Protein AF-A0A7X9P8E5-F1 (afdb_monomer)

Mean predicted aligned error: 21.76 Å

Nearest PDB structures (foldseek):
  2dju-assembly1_A  TM=5.588E-01  e=2.225E+00  Homo sapiens
  7ceg-assembly1_A  TM=4.680E-01  e=2.962E+00  Mus musculus
  6pv9-assembly1_A  TM=5.521E-01  e=7.826E+00  Homo sapiens

Foldseek 3Di:
DDDDDDDDDDDDDDDDDDDDDDDPDDDPDPPDPPPPPDPQAFDDDLCPPDQLQLVLLLLLLQCQQFVCVVCVPQPQCLQSVLFDRDHGAFEDVLQQQLFQLQQQLCPVAVPDDDQFRLAAFDLCSLVCGGVHPDRNQLLHGHDVSDSYYVVHTGGNQNSSVSSVAGFPDKDKDFDDPHSVVVSCCLLNQGDPDNDDDDDPRNRSNCQSRHQFHHWHWHHDDGMIMITTHNDHDDAAWRGWHWPDQADFWIKTKTWHAHPFAFPFKFKQKLQDTDGWAFPGHDRRTTMTIDIGGHDHLDKIWIKIWTQHPVRDIDIVSNAWTAIGSDHGTDRFHRFHHPDDFCLVVAAWDGRVRRGINYDADPQWDQDPSRYTAHHFCLVPAAWDGRVRRHINYDADPQFDADPRHYTDGDPPDPPPPDDDDDDDDDDDDDDDDDDDDDDDDDDDDDDDDDDDDDDDDDDDDDDDDDDDDDLAADQVVLQVVLVVVPANGWDADPVSDIGGDDPPDDDDDDDDDDDDDDDDDDDDDDDDDDDDDDDDDDDDDDDDDDDDDDDDDDDDDDDDDDDDDDDDDDDDDDDDDDDDDDDDDDDDDDDDDDDDDDDDDDDDDDDDDDDDDDDDDDDDDDDDDDDDDDDDDDDDDDDDDDDD

Solvent-accessible surface area (backbone atoms only — not comparable to full-atom values): 41568 Å² total; per-residue (Å²): 131,88,81,88,81,90,87,82,89,88,86,91,79,91,80,90,75,88,85,81,92,74,83,88,73,89,72,85,76,75,89,73,71,90,74,70,80,73,73,83,43,75,54,60,54,92,73,40,59,45,70,57,36,32,43,40,51,30,51,42,31,48,28,16,21,20,30,56,76,63,42,70,82,44,90,41,40,50,30,49,89,64,51,64,65,41,76,47,48,24,79,33,70,48,36,16,49,39,14,23,40,49,20,20,37,27,58,74,57,72,61,58,96,69,74,46,47,75,14,19,58,35,92,56,44,61,60,36,29,71,90,30,92,34,75,26,37,35,67,65,36,14,53,87,39,33,79,40,49,78,93,50,46,33,44,44,61,55,49,37,37,58,39,75,47,62,66,67,47,75,40,77,52,66,84,51,75,51,38,71,60,53,49,47,53,38,61,52,34,64,26,89,58,56,64,77,74,85,44,95,44,37,46,44,29,45,52,62,64,37,87,48,14,18,34,10,43,14,62,30,86,37,26,37,23,38,28,28,19,66,60,60,80,65,56,46,61,52,43,52,41,67,42,62,74,59,73,31,78,33,36,40,40,37,32,41,30,44,99,49,45,60,68,40,46,30,37,34,46,70,32,45,66,44,69,41,44,80,77,36,55,47,63,37,36,18,22,30,31,41,76,46,80,53,60,80,82,49,69,45,38,30,34,36,42,32,28,32,76,83,73,49,73,34,49,39,28,52,58,30,18,37,37,29,59,51,67,63,62,46,81,57,42,51,47,35,60,96,47,78,68,65,34,88,87,36,47,9,45,73,12,88,23,73,34,59,42,43,72,46,59,92,66,34,42,65,45,98,80,13,39,64,40,70,53,68,65,38,89,89,34,52,12,44,72,14,86,63,86,56,59,48,38,76,47,58,94,68,33,36,60,47,96,85,11,45,68,39,62,59,88,73,74,94,81,77,89,75,87,85,87,89,87,86,86,86,86,85,90,86,85,84,87,88,88,84,88,84,88,83,84,90,87,86,88,83,89,82,93,80,88,84,93,78,81,91,81,83,86,83,89,76,85,88,85,81,84,92,88,79,64,74,49,50,52,67,60,32,27,47,53,23,40,76,77,70,28,92,28,30,44,56,45,98,81,26,49,70,46,60,50,73,94,79,88,85,81,85,86,79,88,85,92,82,90,83,85,88,85,90,80,89,82,87,80,85,89,87,87,87,80,88,86,90,90,87,83,89,82,93,80,86,80,85,88,85,86,88,87,83,88,82,86,87,89,86,87,92,82,88,84,87,89,84,87,86,88,88,86,81,88,89,86,83,89,82,78,87,83,92,88,86,90,79,87,86,83,90,84,92,81,89,88,86,83,93,81,89,88,91,88,86,84,91,86,84,94,84,89,83,91,86,89,88,84,86,88,81,89,82,84,90,83,84,85,90,87,87,88,81,92,87,86,87,86,87,85,83,84,84,89,80,78,136

Sequence (644 aa):
MRGIRKPGRAGRVAWLVLAAEVLAAGCEEPEMEVGRARLALGEPQDGFPDWQERVIFEWTNRARCDPAAALAGCTVCAEAACYSPVPPLVWNHNLARSARFHSANLVLNSAGLRHDSPCTLVPTIATDYVPGPCSGLASCACVGGTLACSPTCTTWDARVRMFGTSPSGENIAYGSTNPDSIFTLWLWEPDSNPACGWRTTNGHRANILGGSRAIGVGRQANYFTQDFAGTGTPSGVVSGVHYPQTGTSIQFWANWYSTAAPASAVVNIDGTCTPLARARGSDTNGAWTATVTLAAGACHRYYFRFTSASGIDYDYPTTGSFGINCADWEATRPATCGCTPACAGRECGPDGCGGSCGSCPAGSTCNASGLCVCTPSCAGRECGPDGCGGSCGSCPAGFECNAVGDCVPAGADADADADLDVLTDTGADADAGGDADLDGATDAAADADAGGDADLDGATDIAADSVPGETTCDPSACNAHCRDIGAPGGVCRSDGECDCIDDGDVAGEGSGDAAGDGGAGDDSGSGCSCAVPPDARGGSWVLLGAAAALLFRRRRGGKRIPAGDRRRRGTPARTRSRPPARLARERVARRRAPRPSRCAGGPGGTQRPRLGSRRIPADVRPGGPPPGERIRRLSPGRRCPSAP

Radius of gyration: 44.07 Å; Cα contacts (8 Å, |Δi|>4): 960; chains: 1; bounding box: 108×145×127 Å

Structure (mmCIF, N/CA/C/O backbone):
data_AF-A0A7X9P8E5-F1
#
_entry.id   AF-A0A7X9P8E5-F1
#
loop_
_atom_site.group_PDB
_atom_site.id
_atom_site.type_symbol
_atom_site.label_atom_id
_atom_site.label_alt_id
_atom_site.label_comp_id
_atom_site.label_asym_id
_atom_site.label_entity_id
_atom_site.label_seq_id
_atom_site.pdbx_PDB_ins_code
_atom_site.Cartn_x
_atom_site.Cartn_y
_atom_site.Cartn_z
_atom_site.occupancy
_atom_site.B_iso_or_equiv
_atom_site.auth_seq_id
_atom_site.auth_comp_id
_atom_site.auth_asym_id
_atom_site.auth_atom_id
_atom_site.pdbx_PDB_model_num
ATOM 1 N N . MET A 1 1 ? -42.644 77.912 -1.715 1.00 35.81 1 MET A N 1
ATOM 2 C CA . MET A 1 1 ? -43.346 78.240 -2.985 1.00 35.81 1 MET A CA 1
ATOM 3 C C . MET A 1 1 ? -43.659 76.900 -3.663 1.00 35.81 1 MET A C 1
ATOM 5 O O . MET A 1 1 ? -42.857 75.996 -3.501 1.00 35.81 1 MET A O 1
ATOM 9 N N . ARG A 1 2 ? -44.884 76.593 -4.127 1.00 33.22 2 ARG A N 1
ATOM 10 C CA . ARG A 1 2 ? -45.507 77.009 -5.414 1.00 33.22 2 ARG A CA 1
ATOM 11 C C . ARG A 1 2 ? -44.538 76.811 -6.602 1.00 33.22 2 ARG A C 1
ATOM 13 O O . ARG A 1 2 ? -43.505 77.460 -6.585 1.00 33.22 2 ARG A O 1
ATOM 20 N N . GLY A 1 3 ? -44.808 75.975 -7.617 1.00 32.47 3 GLY A N 1
ATOM 21 C CA . GLY A 1 3 ? -45.985 75.122 -7.904 1.00 32.47 3 GLY A CA 1
ATOM 22 C C . GLY A 1 3 ? -45.666 73.960 -8.887 1.00 32.47 3 GLY A C 1
ATOM 23 O O . GLY A 1 3 ? -44.529 73.850 -9.315 1.00 32.47 3 GLY A O 1
ATOM 24 N N . ILE A 1 4 ? -46.551 72.964 -9.097 1.00 38.56 4 ILE A N 1
ATOM 25 C CA . ILE A 1 4 ? -47.695 72.936 -10.064 1.00 38.56 4 ILE A CA 1
ATOM 26 C C . ILE A 1 4 ? -47.238 72.531 -11.489 1.00 38.56 4 ILE A C 1
ATOM 28 O O . ILE A 1 4 ? -46.357 73.195 -12.008 1.00 38.56 4 ILE A O 1
ATOM 32 N N . ARG A 1 5 ? -47.788 71.531 -12.218 1.00 34.81 5 ARG A N 1
ATOM 33 C CA . ARG A 1 5 ? -48.799 70.439 -12.017 1.00 34.81 5 ARG A CA 1
ATOM 34 C C . ARG A 1 5 ? -48.504 69.324 -13.076 1.00 34.81 5 ARG A C 1
ATOM 36 O O . ARG A 1 5 ? -48.002 69.664 -14.135 1.00 34.81 5 ARG A O 1
ATOM 43 N N . LYS A 1 6 ? -48.584 68.009 -12.775 1.00 35.16 6 LYS A N 1
ATOM 44 C CA . LYS A 1 6 ? -49.703 67.033 -13.021 1.00 35.16 6 LYS A CA 1
ATOM 45 C C . LYS A 1 6 ? -50.259 66.953 -14.472 1.00 35.16 6 LYS A C 1
ATOM 47 O O . LYS A 1 6 ? -50.403 68.017 -15.060 1.00 35.16 6 LYS A O 1
ATOM 52 N N . PRO A 1 7 ? -50.833 65.805 -14.938 1.00 51.88 7 PRO A N 1
ATOM 53 C CA . PRO A 1 7 ? -50.686 64.384 -14.519 1.00 51.88 7 PRO A CA 1
ATOM 54 C C . PRO A 1 7 ? -50.623 63.354 -15.701 1.00 51.88 7 PRO A C 1
ATOM 56 O O . PRO A 1 7 ? -50.798 63.725 -16.855 1.00 51.88 7 PRO A O 1
ATOM 59 N N . GLY A 1 8 ? -50.487 62.042 -15.429 1.00 30.70 8 GLY A N 1
ATOM 60 C CA . GLY A 1 8 ? -50.645 60.972 -16.443 1.00 30.70 8 GLY A CA 1
ATOM 61 C C . GLY A 1 8 ? -50.856 59.568 -15.840 1.00 30.70 8 GLY A C 1
ATOM 62 O O . GLY A 1 8 ? -50.109 59.170 -14.956 1.00 30.70 8 GLY A O 1
ATOM 63 N N . ARG A 1 9 ? -51.909 58.853 -16.267 1.00 34.50 9 ARG A N 1
ATOM 64 C CA . ARG A 1 9 ? -52.418 57.575 -15.704 1.00 34.50 9 ARG A CA 1
ATOM 65 C C . ARG A 1 9 ? -51.395 56.425 -15.633 1.00 34.50 9 ARG A C 1
ATOM 67 O O . ARG A 1 9 ? -50.604 56.243 -16.549 1.00 34.50 9 ARG A O 1
ATOM 74 N N . ALA A 1 10 ? -51.547 55.565 -14.621 1.00 39.94 10 ALA A N 1
ATOM 75 C CA . ALA A 1 10 ? -50.984 54.211 -14.604 1.00 39.94 10 ALA A CA 1
ATOM 76 C C . ALA A 1 10 ? -51.937 53.191 -15.264 1.00 39.94 10 ALA A C 1
ATOM 78 O O . ALA A 1 10 ? -53.156 53.367 -15.226 1.00 39.94 10 ALA A O 1
ATOM 79 N N . GLY A 1 11 ? -51.383 52.102 -15.802 1.00 32.00 11 GLY A N 1
ATOM 80 C CA . GLY A 1 11 ? -52.110 50.932 -16.305 1.00 32.00 11 GLY A CA 1
ATOM 81 C C . GLY A 1 11 ? -51.198 49.700 -16.302 1.00 32.00 11 GLY A C 1
ATOM 82 O O . GLY A 1 11 ? -49.998 49.836 -16.529 1.00 32.00 11 GLY A O 1
ATOM 83 N N . ARG A 1 12 ? -51.740 48.514 -15.995 1.00 40.38 12 ARG A N 1
ATOM 84 C CA . ARG A 1 12 ? -50.993 47.243 -15.949 1.00 40.38 12 ARG A CA 1
ATOM 85 C C . ARG A 1 12 ? -51.329 46.381 -17.169 1.00 40.38 12 ARG A C 1
ATOM 87 O O . ARG A 1 12 ? -52.496 46.070 -17.372 1.00 40.38 12 ARG A O 1
ATOM 94 N N . VAL A 1 13 ? -50.303 45.956 -17.905 1.00 34.75 13 VAL A N 1
ATOM 95 C CA . VAL A 1 13 ? -50.318 44.891 -18.928 1.00 34.75 13 VAL A CA 1
ATOM 96 C C . VAL A 1 13 ? -48.956 44.196 -18.766 1.00 34.75 13 VAL A C 1
ATOM 98 O O . VAL A 1 13 ? -47.929 44.846 -18.916 1.00 34.75 13 VAL A O 1
ATOM 101 N N . ALA A 1 14 ? -48.876 43.052 -18.086 1.00 32.25 14 ALA A N 1
ATOM 102 C CA . ALA A 1 14 ? -49.177 41.703 -18.579 1.00 32.25 14 ALA A CA 1
ATOM 103 C C . ALA A 1 14 ? -48.154 41.209 -19.622 1.00 32.25 14 ALA A C 1
ATOM 105 O O . ALA A 1 14 ? -48.143 41.661 -20.761 1.00 32.25 14 ALA A O 1
ATOM 106 N N . TRP A 1 15 ? -47.338 40.240 -19.205 1.00 32.75 15 TRP A N 1
ATOM 107 C CA . TRP A 1 15 ? -46.566 39.338 -20.059 1.00 32.75 15 TRP A CA 1
ATOM 108 C C . TRP A 1 15 ? -46.831 37.916 -19.572 1.00 32.75 15 TRP A C 1
ATOM 110 O O . TRP A 1 15 ? -46.862 37.682 -18.364 1.00 32.75 15 TRP A O 1
ATOM 120 N N . LEU A 1 16 ? -47.078 36.991 -20.500 1.00 32.47 16 LEU A N 1
ATOM 121 C CA . LEU A 1 16 ? -47.362 35.599 -20.166 1.00 32.47 16 LEU A CA 1
ATOM 122 C C . LEU A 1 16 ? -46.061 34.858 -19.843 1.00 32.47 16 LEU A C 1
ATOM 124 O O . LEU A 1 16 ? -45.073 34.983 -20.563 1.00 32.47 16 LEU A O 1
ATOM 128 N N . VAL A 1 17 ? -46.123 34.004 -18.827 1.00 38.78 17 VAL A N 1
ATOM 129 C CA . VAL A 1 17 ? -45.287 32.807 -18.702 1.00 38.78 17 VAL A CA 1
ATOM 130 C C . VAL A 1 17 ? -46.269 31.652 -18.527 1.00 38.78 17 VAL A C 1
ATOM 132 O O . VAL A 1 17 ? -47.223 31.785 -17.760 1.00 38.78 17 VAL A O 1
ATOM 135 N N . LEU A 1 18 ? -46.102 30.567 -19.286 1.00 33.81 18 LEU A N 1
ATOM 136 C CA . LEU A 1 18 ? -46.995 29.411 -19.186 1.00 33.81 18 LEU A CA 1
ATOM 137 C C . LEU A 1 18 ? -46.835 28.740 -17.819 1.00 33.81 18 LEU A C 1
ATOM 139 O O . LEU A 1 18 ? -45.715 28.493 -17.374 1.00 33.81 18 LEU A O 1
ATOM 143 N N . ALA A 1 19 ? -47.961 28.393 -17.201 1.00 33.38 19 ALA A N 1
ATOM 144 C CA . ALA A 1 19 ? -47.988 27.381 -16.159 1.00 33.38 19 ALA A CA 1
ATOM 145 C C . ALA A 1 19 ? -48.045 25.992 -16.812 1.00 33.38 19 ALA A C 1
ATOM 147 O O . ALA A 1 19 ? -48.783 25.785 -17.776 1.00 33.38 19 ALA A O 1
ATOM 148 N N . ALA A 1 20 ? -47.294 25.050 -16.252 1.00 31.30 20 ALA A N 1
ATOM 149 C CA . ALA A 1 20 ? -47.561 23.626 -16.369 1.00 31.30 20 ALA A CA 1
ATOM 150 C C . ALA A 1 20 ? -47.732 23.118 -14.935 1.00 31.30 20 ALA A C 1
ATOM 152 O O . ALA A 1 20 ? -46.791 23.167 -14.144 1.00 31.30 20 ALA A O 1
ATOM 153 N N . GLU A 1 21 ? -48.952 22.735 -14.577 1.00 36.62 21 GLU A N 1
ATOM 154 C CA . GLU A 1 21 ? -49.267 22.237 -13.241 1.00 36.62 21 GLU A CA 1
ATOM 155 C C . GLU A 1 21 ? -48.864 20.763 -13.140 1.00 36.62 21 GLU A C 1
ATOM 157 O O . GLU A 1 21 ? -49.249 19.947 -13.976 1.00 36.62 21 GLU A O 1
ATOM 162 N N . VAL A 1 22 ? -48.116 20.416 -12.095 1.00 32.78 22 VAL A N 1
ATOM 163 C CA . VAL A 1 22 ? -47.941 19.032 -11.642 1.00 32.78 22 VAL A CA 1
ATOM 164 C C . VAL A 1 22 ? -48.435 18.989 -10.205 1.00 32.78 22 VAL A C 1
ATOM 166 O O . VAL A 1 22 ? -48.011 19.795 -9.376 1.00 32.78 22 VAL A O 1
ATOM 169 N N . LEU A 1 23 ? -49.380 18.092 -9.921 1.00 34.00 23 LEU A N 1
ATOM 170 C CA . LEU A 1 23 ? -49.984 17.987 -8.599 1.00 34.00 23 LEU A CA 1
ATOM 171 C C . LEU A 1 23 ? -48.956 17.446 -7.604 1.00 34.00 23 LEU A C 1
ATOM 173 O O . LEU A 1 23 ? -48.432 16.349 -7.785 1.00 34.00 23 LEU A O 1
ATOM 177 N N . ALA A 1 24 ? -48.750 18.172 -6.507 1.00 37.75 24 ALA A N 1
ATOM 178 C CA . ALA A 1 24 ? -48.099 17.641 -5.318 1.00 37.75 24 ALA A CA 1
ATOM 179 C C . ALA A 1 24 ? -49.074 16.711 -4.568 1.00 37.75 24 ALA A C 1
ATOM 181 O O . ALA A 1 24 ? -49.644 17.078 -3.541 1.00 37.75 24 ALA A O 1
ATOM 182 N N . ALA A 1 25 ? -49.301 15.516 -5.118 1.00 35.00 25 ALA A N 1
ATOM 183 C CA . ALA A 1 25 ? -49.840 14.400 -4.352 1.00 35.00 25 ALA A CA 1
ATOM 184 C C . ALA A 1 25 ? -48.732 13.881 -3.424 1.00 35.00 25 ALA A C 1
ATOM 186 O O . ALA A 1 25 ? -47.600 13.683 -3.863 1.00 35.00 25 ALA A O 1
ATOM 187 N N . GLY A 1 26 ? -49.039 13.716 -2.138 1.00 44.38 26 GLY A N 1
ATOM 188 C CA . GLY A 1 26 ? -48.049 13.286 -1.157 1.00 44.38 26 GLY A CA 1
ATOM 189 C C . GLY A 1 26 ? -47.714 11.804 -1.296 1.00 44.38 26 GLY A C 1
ATOM 190 O O . GLY A 1 26 ? -48.593 10.963 -1.126 1.00 44.38 26 GLY A O 1
ATOM 191 N N . CYS A 1 27 ? -46.436 11.509 -1.510 1.00 28.92 27 CYS A N 1
ATOM 192 C CA . CYS A 1 27 ? -45.810 10.305 -0.979 1.00 28.92 27 CYS A CA 1
ATOM 193 C C . CYS A 1 27 ? -44.882 10.758 0.150 1.00 28.92 27 CYS A C 1
ATOM 195 O O . CYS A 1 27 ? -44.092 11.684 -0.038 1.00 28.92 27 CYS A O 1
ATOM 197 N N . GLU A 1 28 ? -44.987 10.135 1.319 1.00 36.88 28 GLU A N 1
ATOM 198 C CA . GLU A 1 28 ? -43.962 10.258 2.353 1.00 36.88 28 GLU A CA 1
ATOM 199 C C . GLU A 1 28 ? -42.738 9.488 1.845 1.00 36.88 28 GLU A C 1
ATOM 201 O O . GLU A 1 28 ? -42.810 8.273 1.653 1.00 36.88 28 GLU A O 1
ATOM 206 N N . GLU A 1 29 ? -41.644 10.187 1.527 1.00 33.19 29 GLU A N 1
ATOM 207 C CA . GLU A 1 29 ? -40.428 9.499 1.088 1.00 33.19 29 GLU A CA 1
ATOM 208 C C . GLU A 1 29 ? -39.857 8.691 2.264 1.00 33.19 29 GLU A C 1
ATOM 210 O O . GLU A 1 29 ? -39.730 9.236 3.365 1.00 33.19 29 GLU A O 1
ATOM 215 N N . PRO A 1 30 ? -39.523 7.401 2.068 1.00 35.91 30 PRO A N 1
ATOM 216 C CA . PRO A 1 30 ? -38.907 6.608 3.120 1.00 35.91 30 PRO A CA 1
ATOM 217 C C . PRO A 1 30 ? -37.555 7.219 3.495 1.00 35.91 30 PRO A C 1
ATOM 219 O O . PRO A 1 30 ? -36.833 7.718 2.629 1.00 35.91 30 PRO A O 1
ATOM 222 N N . GLU A 1 31 ? -37.195 7.151 4.778 1.00 40.53 31 GLU A N 1
ATOM 223 C CA . GLU A 1 31 ? -35.912 7.644 5.284 1.00 40.53 31 GLU A CA 1
ATOM 224 C C . GLU A 1 31 ? -34.753 6.815 4.708 1.00 40.53 31 GLU A C 1
ATOM 226 O O . GLU A 1 31 ? -34.278 5.850 5.304 1.00 40.53 31 GLU A O 1
ATOM 231 N N . MET A 1 32 ? -34.297 7.186 3.511 1.00 38.06 32 MET A N 1
ATOM 232 C CA . MET A 1 32 ? -33.123 6.599 2.884 1.00 38.06 32 MET A CA 1
ATOM 233 C C . MET A 1 32 ? -31.897 6.991 3.711 1.00 38.06 32 MET A C 1
ATOM 235 O O . MET A 1 32 ? -31.439 8.137 3.649 1.00 38.06 32 MET A O 1
ATOM 239 N N . GLU A 1 33 ? -31.373 6.038 4.490 1.00 42.44 33 GLU A N 1
ATOM 240 C CA . GLU A 1 33 ? -30.134 6.223 5.246 1.00 42.44 33 GLU A CA 1
ATOM 241 C C . GLU A 1 33 ? -29.044 6.822 4.352 1.00 42.44 33 GLU A C 1
ATOM 243 O O . GLU A 1 33 ? -28.917 6.482 3.172 1.00 42.44 33 GLU A O 1
ATOM 248 N N . VAL A 1 34 ? -28.220 7.712 4.917 1.00 36.00 34 VAL A N 1
ATOM 249 C CA . VAL A 1 34 ? -27.205 8.472 4.166 1.00 36.00 34 VAL A CA 1
ATOM 250 C C . VAL A 1 34 ? -25.959 7.612 3.899 1.00 36.00 34 VAL A C 1
ATOM 252 O O . VAL A 1 34 ? -24.819 7.973 4.204 1.00 36.00 34 VAL A O 1
ATOM 255 N N . GLY A 1 35 ? -26.190 6.454 3.283 1.00 34.59 35 GLY A N 1
ATOM 256 C CA . GLY A 1 35 ? -25.209 5.528 2.749 1.00 34.59 35 GLY A CA 1
ATOM 257 C C . GLY A 1 35 ? -24.491 6.119 1.543 1.00 34.59 35 GLY A C 1
ATOM 258 O O . GLY A 1 35 ? -24.668 5.681 0.409 1.00 34.59 35 GLY A O 1
ATOM 259 N N . ARG A 1 36 ? -23.600 7.089 1.783 1.00 34.91 36 ARG A N 1
ATOM 260 C CA . ARG A 1 36 ? -22.478 7.298 0.865 1.00 34.91 36 ARG A CA 1
ATOM 261 C C . ARG A 1 36 ? -21.676 6.004 0.843 1.00 34.91 36 ARG A C 1
ATOM 263 O O . ARG A 1 36 ? -20.946 5.737 1.798 1.00 34.91 36 ARG A O 1
ATOM 270 N N . ALA A 1 37 ? -21.807 5.240 -0.241 1.00 38.34 37 ALA A N 1
ATOM 271 C CA . ALA A 1 37 ? -20.961 4.088 -0.512 1.00 38.34 37 ALA A CA 1
ATOM 272 C C . ALA A 1 37 ? -19.497 4.500 -0.304 1.00 38.34 37 ALA A C 1
ATOM 274 O O . ALA A 1 37 ? -18.976 5.387 -0.990 1.00 38.34 37 ALA A O 1
ATOM 275 N N . ARG A 1 38 ? -18.867 3.922 0.720 1.00 56.06 38 ARG A N 1
ATOM 276 C CA . ARG A 1 38 ? -17.459 4.170 1.015 1.00 56.06 38 ARG A CA 1
ATOM 277 C C . ARG A 1 38 ? -16.656 3.532 -0.111 1.00 56.06 38 ARG A C 1
ATOM 279 O O . ARG A 1 38 ? -16.941 2.404 -0.500 1.00 56.06 38 ARG A O 1
ATOM 286 N N . LEU A 1 39 ? -15.684 4.263 -0.651 1.00 66.00 39 LEU A N 1
ATOM 287 C CA . LEU A 1 39 ? -14.731 3.671 -1.586 1.00 66.00 39 LEU A CA 1
ATOM 288 C C . LEU A 1 39 ? -14.007 2.532 -0.864 1.00 66.00 39 LEU A C 1
ATOM 290 O O . LEU A 1 39 ? -13.581 2.732 0.272 1.00 66.00 39 LEU A O 1
ATOM 294 N N . ALA A 1 40 ? -13.856 1.382 -1.521 1.00 78.81 40 ALA A N 1
ATOM 295 C CA . ALA A 1 40 ? -12.964 0.333 -1.043 1.00 78.81 40 ALA A CA 1
ATOM 296 C C . ALA A 1 40 ? -11.547 0.918 -0.900 1.00 78.81 40 ALA A C 1
ATOM 298 O O . ALA A 1 40 ? -11.029 1.562 -1.819 1.00 78.81 40 ALA A O 1
ATOM 299 N N . LEU A 1 41 ? -10.947 0.744 0.274 1.00 88.94 41 LEU A N 1
ATOM 300 C CA . LEU A 1 41 ? -9.643 1.280 0.653 1.00 88.94 41 LEU A CA 1
ATOM 301 C C . LEU A 1 41 ? -8.946 0.238 1.525 1.00 88.94 41 LEU A C 1
ATOM 303 O O . LEU A 1 41 ? -9.253 0.110 2.709 1.00 88.94 41 LEU A O 1
ATOM 307 N N . GLY A 1 42 ? -7.987 -0.471 0.930 1.00 89.94 42 GLY A N 1
ATOM 308 C CA . GLY A 1 42 ? -7.168 -1.491 1.587 1.00 89.94 42 GLY A CA 1
ATOM 309 C C . GLY A 1 42 ? -7.525 -2.929 1.210 1.00 89.94 42 GLY A C 1
ATOM 310 O O . GLY A 1 42 ? -6.653 -3.793 1.296 1.00 89.94 42 GLY A O 1
ATOM 311 N N . GLU A 1 43 ? -8.750 -3.181 0.753 1.00 94.12 43 GLU A N 1
ATOM 312 C CA . GLU A 1 43 ? -9.164 -4.449 0.149 1.00 94.12 43 GLU A CA 1
ATOM 313 C C . GLU A 1 43 ? -8.245 -4.837 -1.027 1.00 94.12 43 GLU A C 1
ATOM 315 O O . GLU A 1 43 ? -7.936 -3.978 -1.862 1.00 94.12 43 GLU A O 1
ATOM 320 N N . PRO A 1 44 ? -7.814 -6.108 -1.141 1.00 93.62 44 PRO A N 1
ATOM 321 C CA . PRO A 1 44 ? -7.166 -6.598 -2.349 1.00 93.62 44 PRO A CA 1
ATOM 322 C C . PRO A 1 44 ? -8.157 -6.660 -3.517 1.00 93.62 44 PRO A C 1
ATOM 324 O O . PRO A 1 44 ? -9.191 -7.316 -3.429 1.00 93.62 44 PRO A O 1
ATOM 327 N N . GLN A 1 45 ? -7.807 -6.038 -4.639 1.00 93.31 45 GLN A N 1
ATOM 328 C CA . GLN A 1 45 ? -8.474 -6.225 -5.929 1.00 93.31 45 GLN A CA 1
ATOM 329 C C . GLN A 1 45 ? -7.543 -7.034 -6.838 1.00 93.31 45 GLN A C 1
ATOM 331 O O . GLN A 1 45 ? -6.375 -6.673 -6.963 1.00 93.31 45 GLN A O 1
ATOM 336 N N . ASP A 1 46 ? -8.027 -8.106 -7.470 1.00 92.44 46 ASP A N 1
ATOM 337 C CA . ASP A 1 46 ? -7.264 -8.948 -8.416 1.00 92.44 46 ASP A CA 1
ATOM 338 C C . ASP A 1 46 ? -5.904 -9.438 -7.855 1.00 92.44 46 ASP A C 1
ATOM 340 O O . ASP A 1 46 ? -4.927 -9.632 -8.578 1.00 92.44 46 ASP A O 1
ATOM 344 N N . GLY A 1 47 ? -5.826 -9.594 -6.526 1.00 92.38 47 GLY A N 1
ATOM 345 C CA . GLY A 1 47 ? -4.604 -9.929 -5.789 1.00 92.38 47 GLY A CA 1
ATOM 346 C C . GLY A 1 47 ? -3.665 -8.751 -5.481 1.00 92.38 47 GLY A C 1
ATOM 347 O O . GLY A 1 47 ? -2.489 -8.998 -5.221 1.00 92.38 47 GLY A O 1
ATOM 348 N N . PHE A 1 48 ? -4.127 -7.494 -5.529 1.00 95.50 48 PHE A N 1
ATOM 349 C CA . PHE A 1 48 ? -3.344 -6.267 -5.284 1.00 95.50 48 PHE A CA 1
ATOM 350 C C . PHE A 1 48 ? -3.993 -5.338 -4.234 1.00 95.50 48 PHE A C 1
ATOM 352 O O . PHE A 1 48 ? -5.144 -4.942 -4.429 1.00 95.50 48 PHE A O 1
ATOM 359 N N . PRO A 1 49 ? -3.261 -4.844 -3.217 1.00 96.56 49 PRO A N 1
ATOM 360 C CA . PRO A 1 49 ? -1.907 -5.244 -2.838 1.00 96.56 49 PRO A CA 1
ATOM 361 C C . PRO A 1 49 ? -1.899 -6.611 -2.151 1.00 96.56 49 PRO A C 1
ATOM 363 O O . PRO A 1 49 ? -2.884 -6.986 -1.509 1.00 96.56 49 PRO A O 1
ATOM 366 N N . ASP A 1 50 ? -0.765 -7.304 -2.229 1.00 95.69 50 ASP A N 1
ATOM 367 C CA . ASP A 1 50 ? -0.426 -8.372 -1.281 1.00 95.69 50 ASP A CA 1
ATOM 368 C C . ASP A 1 50 ? 0.206 -7.807 0.006 1.00 95.69 50 ASP A C 1
ATOM 370 O O . ASP A 1 50 ? 0.400 -6.595 0.137 1.00 95.69 50 ASP A O 1
ATOM 374 N N . TRP A 1 51 ? 0.550 -8.672 0.966 1.00 97.75 51 TRP A N 1
ATOM 375 C CA . TRP A 1 51 ? 1.192 -8.254 2.216 1.00 97.75 51 TRP A CA 1
ATOM 376 C C . TRP A 1 51 ? 2.479 -7.438 1.991 1.00 97.75 51 TRP A C 1
ATOM 378 O O . TRP A 1 51 ? 2.635 -6.363 2.576 1.00 97.75 51 TRP A O 1
ATOM 388 N N . GLN A 1 52 ? 3.396 -7.905 1.135 1.00 97.88 52 GLN A N 1
ATOM 389 C CA . GLN A 1 52 ? 4.672 -7.226 0.890 1.00 97.88 52 GLN A CA 1
ATOM 390 C C . GLN A 1 52 ? 4.459 -5.814 0.321 1.00 97.88 52 GLN A C 1
ATOM 392 O O . GLN A 1 52 ? 5.076 -4.851 0.782 1.00 97.88 52 GLN A O 1
ATOM 397 N N . GLU A 1 53 ? 3.562 -5.669 -0.653 1.00 98.38 53 GLU A N 1
ATOM 398 C CA . GLU A 1 53 ? 3.197 -4.390 -1.268 1.00 98.38 53 GLU A CA 1
ATOM 399 C C . GLU A 1 53 ? 2.488 -3.461 -0.268 1.00 98.38 53 GLU A C 1
ATOM 401 O O . GLU A 1 53 ? 2.786 -2.262 -0.222 1.00 98.38 53 GLU A O 1
ATOM 406 N N . ARG A 1 54 ? 1.624 -4.018 0.595 1.00 98.12 54 ARG A N 1
ATOM 407 C CA . ARG A 1 54 ? 0.945 -3.318 1.701 1.00 98.12 54 ARG A CA 1
ATOM 408 C C . ARG A 1 54 ? 1.958 -2.742 2.701 1.00 98.12 54 ARG A C 1
ATOM 410 O O . ARG A 1 54 ? 1.788 -1.601 3.136 1.00 98.12 54 ARG A O 1
ATOM 417 N N . VAL A 1 55 ? 3.047 -3.464 3.004 1.00 98.62 55 VAL A N 1
ATOM 418 C CA . VAL A 1 55 ? 4.142 -2.967 3.866 1.00 98.62 55 VAL A CA 1
ATOM 419 C C . VAL A 1 55 ? 4.905 -1.820 3.210 1.00 98.62 55 VAL A C 1
ATOM 421 O O . VAL A 1 55 ? 5.095 -0.786 3.848 1.00 98.62 55 VAL A O 1
ATOM 424 N N . ILE A 1 56 ? 5.310 -1.947 1.941 1.00 98.69 56 ILE A N 1
ATOM 425 C CA . ILE A 1 56 ? 5.989 -0.857 1.214 1.00 98.69 56 ILE A CA 1
ATOM 426 C C . ILE A 1 56 ? 5.107 0.403 1.163 1.00 98.69 56 ILE A C 1
ATOM 428 O O . ILE A 1 56 ? 5.612 1.522 1.312 1.00 98.69 56 ILE A O 1
ATOM 432 N N . PHE A 1 57 ? 3.797 0.237 0.960 1.00 98.75 57 PHE A N 1
ATOM 433 C CA . PHE A 1 57 ? 2.834 1.334 0.901 1.00 98.75 57 PHE A CA 1
ATOM 434 C C . PHE A 1 57 ? 2.700 2.066 2.249 1.00 98.75 57 PHE A C 1
ATOM 436 O O . PHE A 1 57 ? 2.907 3.283 2.298 1.00 98.75 57 PHE A O 1
ATOM 443 N N . GLU A 1 58 ? 2.461 1.344 3.351 1.00 98.69 58 GLU A N 1
ATOM 444 C CA . GLU A 1 58 ? 2.419 1.948 4.693 1.00 98.69 58 GLU A CA 1
ATOM 445 C C . GLU A 1 58 ? 3.779 2.547 5.079 1.00 98.69 58 GLU A C 1
ATOM 447 O O . GLU A 1 58 ? 3.829 3.656 5.598 1.00 98.69 58 GLU A O 1
ATOM 452 N N . TRP A 1 59 ? 4.912 1.903 4.774 1.00 98.69 59 TRP A N 1
ATOM 453 C CA . TRP A 1 59 ? 6.236 2.468 5.078 1.00 98.69 59 TRP A CA 1
ATOM 454 C C . TRP A 1 59 ? 6.501 3.775 4.324 1.00 98.69 59 TRP A C 1
ATOM 456 O O . TRP A 1 59 ? 7.062 4.713 4.899 1.00 98.69 59 TRP A O 1
ATOM 466 N N . THR A 1 60 ? 6.038 3.869 3.075 1.00 98.75 60 THR A N 1
ATOM 467 C CA . THR A 1 60 ? 6.093 5.093 2.267 1.00 98.75 60 THR A CA 1
ATOM 468 C C . THR A 1 60 ? 5.286 6.215 2.924 1.00 98.75 60 THR A C 1
ATOM 470 O O . THR A 1 60 ? 5.813 7.312 3.122 1.00 98.75 60 THR A O 1
ATOM 473 N N . ASN A 1 61 ? 4.049 5.954 3.349 1.00 98.69 61 ASN A N 1
ATOM 474 C CA . ASN A 1 61 ? 3.217 6.953 4.026 1.00 98.69 61 ASN A CA 1
ATOM 475 C C . ASN A 1 61 ? 3.750 7.321 5.430 1.00 98.69 61 ASN A C 1
ATOM 477 O O . ASN A 1 61 ? 3.811 8.506 5.779 1.00 98.69 61 ASN A O 1
ATOM 481 N N . ARG A 1 62 ? 4.272 6.342 6.176 1.00 97.81 62 ARG A N 1
ATOM 482 C CA . ARG A 1 62 ? 4.896 6.486 7.502 1.00 97.81 62 ARG A CA 1
ATOM 483 C C . ARG A 1 62 ? 6.181 7.313 7.465 1.00 97.81 62 ARG A C 1
ATOM 485 O O . ARG A 1 62 ? 6.531 7.959 8.453 1.00 97.81 62 ARG A O 1
ATOM 492 N N . ALA A 1 63 ? 6.901 7.298 6.343 1.00 98.56 63 ALA A N 1
ATOM 493 C CA . ALA A 1 63 ? 8.039 8.184 6.110 1.00 98.56 63 ALA A CA 1
ATOM 494 C C . ALA A 1 63 ? 7.610 9.580 5.637 1.00 98.56 63 ALA A C 1
ATOM 496 O O . ALA A 1 63 ? 8.235 10.568 6.007 1.00 98.56 63 ALA A O 1
ATOM 497 N N . ARG A 1 64 ? 6.521 9.688 4.870 1.00 98.56 64 ARG A N 1
ATOM 498 C CA . ARG A 1 64 ? 5.991 10.970 4.379 1.00 98.56 64 ARG A CA 1
ATOM 499 C C . ARG A 1 64 ? 5.385 11.847 5.474 1.00 98.56 64 ARG A C 1
ATOM 501 O O . ARG A 1 64 ? 5.554 13.064 5.414 1.00 98.56 64 ARG A O 1
ATOM 508 N N . CYS A 1 65 ? 4.738 11.261 6.485 1.00 98.12 65 CYS A N 1
ATOM 509 C CA . CYS A 1 65 ? 4.229 12.022 7.630 1.00 98.12 65 CYS A CA 1
ATOM 510 C C . CYS A 1 65 ? 5.341 12.521 8.574 1.00 98.12 65 CYS A C 1
ATOM 512 O O . CYS A 1 65 ? 5.130 13.485 9.306 1.00 98.12 65 CYS A O 1
ATOM 514 N N . ASP A 1 66 ? 6.520 11.885 8.565 1.00 98.44 66 ASP A N 1
ATOM 515 C CA . ASP A 1 66 ? 7.666 12.265 9.402 1.00 98.44 66 ASP A CA 1
ATOM 516 C C . ASP A 1 66 ? 9.020 11.888 8.758 1.00 98.44 66 ASP A C 1
ATOM 518 O O . ASP A 1 66 ? 9.645 10.882 9.124 1.00 98.44 66 ASP A O 1
ATOM 522 N N . PRO A 1 67 ? 9.501 12.687 7.785 1.00 98.38 67 PRO A N 1
ATOM 523 C CA . PRO A 1 67 ? 10.753 12.389 7.093 1.00 98.38 67 PRO A CA 1
ATOM 524 C C . PRO A 1 67 ? 11.973 12.473 8.011 1.00 98.38 67 PRO A C 1
ATOM 526 O O . PRO A 1 67 ? 12.941 11.741 7.820 1.00 98.38 67 PRO A O 1
ATOM 529 N N . ALA A 1 68 ? 11.914 13.330 9.036 1.00 97.50 68 ALA A N 1
ATOM 530 C CA . ALA A 1 68 ? 12.981 13.482 10.016 1.00 97.50 68 ALA A CA 1
ATOM 531 C C . ALA A 1 68 ? 13.158 12.198 10.839 1.00 97.50 68 ALA A C 1
ATOM 533 O O . ALA A 1 68 ? 14.275 11.694 10.936 1.00 97.50 68 ALA A O 1
ATOM 534 N N . ALA A 1 69 ? 12.071 11.612 11.359 1.00 97.50 69 ALA A N 1
ATOM 535 C CA . ALA A 1 69 ? 12.130 10.323 12.047 1.00 97.50 69 ALA A CA 1
ATOM 536 C C . ALA A 1 69 ? 12.523 9.165 11.109 1.00 97.50 69 ALA A C 1
ATOM 538 O O . ALA A 1 69 ? 13.209 8.236 11.531 1.00 97.50 69 ALA A O 1
ATOM 539 N N . ALA A 1 70 ? 12.117 9.210 9.836 1.00 97.69 70 ALA A N 1
ATOM 540 C CA . ALA A 1 70 ? 12.420 8.161 8.859 1.00 97.69 70 ALA A CA 1
ATOM 541 C C . ALA A 1 70 ? 13.876 8.176 8.346 1.00 97.69 70 ALA A C 1
ATOM 543 O O . ALA A 1 70 ? 14.413 7.127 7.986 1.00 97.69 70 ALA A O 1
ATOM 544 N N . LEU A 1 71 ? 14.529 9.343 8.339 1.00 97.75 71 LEU A N 1
ATOM 545 C CA . LEU A 1 71 ? 15.929 9.513 7.931 1.00 97.75 71 LEU A CA 1
ATOM 546 C C . LEU A 1 71 ? 16.909 9.620 9.114 1.00 97.75 71 LEU A C 1
ATOM 548 O O . LEU A 1 71 ? 18.114 9.636 8.886 1.00 97.75 71 LEU A O 1
ATOM 552 N N . ALA A 1 72 ? 16.436 9.638 10.367 1.00 95.62 72 ALA A N 1
ATOM 553 C CA . ALA A 1 72 ? 17.268 9.826 11.565 1.00 95.62 72 ALA A CA 1
ATOM 554 C C . ALA A 1 72 ? 18.425 8.816 11.726 1.00 95.62 72 ALA A C 1
ATOM 556 O O . ALA A 1 72 ? 19.435 9.142 12.347 1.00 95.62 72 ALA A O 1
ATOM 557 N N . GLY A 1 73 ? 18.286 7.600 11.183 1.00 93.31 73 GLY A N 1
ATOM 558 C CA . GLY A 1 73 ? 19.342 6.579 11.176 1.00 93.31 73 GLY A CA 1
ATOM 559 C C . GLY A 1 73 ? 20.288 6.634 9.968 1.00 93.31 73 GLY A C 1
ATOM 560 O O . GLY A 1 73 ? 21.319 5.964 9.975 1.00 93.31 73 GLY A O 1
ATOM 561 N N . CYS A 1 74 ? 19.972 7.423 8.937 1.00 96.50 74 CYS A N 1
ATOM 562 C CA . CYS A 1 74 ? 20.729 7.442 7.692 1.00 96.50 74 CYS A CA 1
ATOM 563 C C . CYS A 1 74 ? 21.983 8.323 7.792 1.00 96.50 74 CYS A C 1
ATOM 565 O O . CYS A 1 74 ? 21.946 9.535 7.577 1.00 96.50 74 CYS A O 1
ATOM 567 N N . THR A 1 75 ? 23.132 7.698 8.038 1.00 95.44 75 THR A N 1
ATOM 568 C CA . THR A 1 75 ? 24.445 8.370 8.060 1.00 95.44 75 THR A CA 1
ATOM 569 C C . THR A 1 75 ? 24.957 8.792 6.676 1.00 95.44 75 THR A C 1
ATOM 571 O O . THR A 1 75 ? 25.946 9.518 6.592 1.00 95.44 75 THR A O 1
ATOM 574 N N . VAL A 1 76 ? 24.288 8.361 5.601 1.00 95.88 76 VAL A N 1
ATOM 575 C CA . VAL A 1 76 ? 24.656 8.604 4.192 1.00 95.88 76 VAL A CA 1
ATOM 576 C C . VAL A 1 76 ? 23.670 9.516 3.443 1.00 95.88 76 VAL A C 1
ATOM 578 O O . VAL A 1 76 ? 23.756 9.626 2.227 1.00 95.88 76 VAL A O 1
ATOM 581 N N . CYS A 1 77 ? 22.746 10.172 4.152 1.00 96.88 77 CYS A N 1
ATOM 582 C CA . CYS A 1 77 ? 21.739 11.080 3.591 1.00 96.88 77 CYS A CA 1
ATOM 583 C C . CYS A 1 77 ? 22.084 12.540 3.938 1.00 96.88 77 CYS A C 1
ATOM 585 O O . CYS A 1 77 ? 21.491 13.123 4.850 1.00 96.88 77 CYS A O 1
ATOM 587 N N . ALA A 1 78 ? 23.082 13.136 3.275 1.00 96.38 78 ALA A N 1
ATOM 588 C CA . ALA A 1 78 ? 23.595 14.461 3.650 1.00 96.38 78 ALA A CA 1
ATOM 589 C C . ALA A 1 78 ? 22.543 15.587 3.560 1.00 96.38 78 ALA A C 1
ATOM 591 O O . ALA A 1 78 ? 22.656 16.601 4.249 1.00 96.38 78 ALA A O 1
ATOM 592 N N . GLU A 1 79 ? 21.519 15.415 2.725 1.00 96.19 79 GLU A N 1
ATOM 593 C CA . GLU A 1 79 ? 20.412 16.340 2.499 1.00 96.19 79 GLU A CA 1
ATOM 594 C C . GLU A 1 79 ? 19.149 16.008 3.310 1.00 96.19 79 GLU A C 1
ATOM 596 O O . GLU A 1 79 ? 18.128 16.662 3.120 1.00 96.19 79 GLU A O 1
ATOM 601 N N . ALA A 1 80 ? 19.180 15.039 4.235 1.00 96.44 80 ALA A N 1
ATOM 602 C CA . ALA A 1 80 ? 17.995 14.579 4.976 1.00 96.44 80 ALA A CA 1
ATOM 603 C C . ALA A 1 80 ? 17.161 15.711 5.618 1.00 96.44 80 ALA A C 1
ATOM 605 O O . ALA A 1 80 ? 15.932 15.649 5.640 1.00 96.44 80 ALA A O 1
ATOM 606 N N . ALA A 1 81 ? 17.815 16.785 6.076 1.00 96.31 81 ALA A N 1
ATOM 607 C CA . ALA A 1 81 ? 17.172 17.972 6.651 1.00 96.31 81 ALA A CA 1
ATOM 608 C C . ALA A 1 81 ? 16.343 18.816 5.652 1.00 96.31 81 ALA A C 1
ATOM 610 O O . ALA A 1 81 ? 15.664 19.757 6.061 1.00 96.31 81 ALA A O 1
ATOM 611 N N . CYS A 1 82 ? 16.395 18.509 4.354 1.00 95.75 82 CYS A N 1
ATOM 612 C CA . CYS A 1 82 ? 15.617 19.167 3.304 1.00 95.75 82 CYS A CA 1
ATOM 613 C C . CYS A 1 82 ? 14.177 18.648 3.181 1.00 95.75 82 CYS A C 1
ATOM 615 O O . CYS A 1 82 ? 13.359 19.299 2.529 1.00 95.75 82 CYS A O 1
ATOM 617 N N . TYR A 1 83 ? 13.863 17.491 3.769 1.00 97.50 83 TYR A N 1
ATOM 618 C CA . TYR A 1 83 ? 12.541 16.874 3.677 1.00 97.50 83 TYR A CA 1
ATOM 619 C C . TYR A 1 83 ? 11.664 17.258 4.871 1.00 97.50 83 TYR A C 1
ATOM 621 O O . TYR A 1 83 ? 12.053 17.119 6.029 1.00 97.50 83 TYR A O 1
ATOM 629 N N . SER A 1 84 ? 10.452 17.727 4.582 1.00 97.06 84 SER A N 1
ATOM 630 C CA . SER A 1 84 ? 9.429 18.094 5.565 1.00 97.06 84 SER A CA 1
ATOM 631 C C . SER A 1 84 ? 8.160 17.256 5.363 1.00 97.06 84 SER A C 1
ATOM 633 O O . SER A 1 84 ? 7.976 16.708 4.274 1.00 97.06 84 SER A O 1
ATOM 635 N N . PRO A 1 85 ? 7.286 17.114 6.381 1.00 98.06 85 PRO A N 1
ATOM 636 C CA . PRO A 1 85 ? 6.074 16.307 6.267 1.00 98.06 85 PRO A CA 1
ATOM 637 C C . PRO A 1 85 ? 5.208 16.679 5.059 1.00 98.06 85 PRO A C 1
ATOM 639 O O . PRO A 1 85 ? 4.785 17.826 4.903 1.00 98.06 85 PRO A O 1
ATOM 642 N N . VAL A 1 86 ? 4.911 15.683 4.227 1.00 96.75 86 VAL A N 1
ATOM 643 C CA . VAL A 1 86 ? 4.046 15.791 3.044 1.00 96.75 86 VAL A CA 1
ATOM 644 C C . VAL A 1 86 ? 2.809 14.903 3.217 1.00 96.75 86 VAL A C 1
ATOM 646 O O . VAL A 1 86 ? 2.858 13.938 3.983 1.00 96.75 86 VAL A O 1
ATOM 649 N N . PRO A 1 87 ? 1.682 15.192 2.535 1.00 97.19 87 PRO A N 1
ATOM 650 C CA . PRO A 1 87 ? 0.508 14.323 2.584 1.00 97.19 87 PRO A CA 1
ATOM 651 C C . PRO A 1 87 ? 0.852 12.891 2.138 1.00 97.19 87 PRO A C 1
ATOM 653 O O . PRO A 1 87 ? 1.677 12.733 1.224 1.00 97.19 87 PRO A O 1
ATOM 656 N N . PRO A 1 88 ? 0.231 11.855 2.725 1.00 97.88 88 PRO A N 1
ATOM 657 C CA . PRO A 1 88 ? 0.407 10.482 2.270 1.00 97.88 88 PRO A CA 1
ATOM 658 C C . PRO A 1 88 ? -0.087 10.313 0.828 1.00 97.88 88 PRO A C 1
ATOM 660 O O . PRO A 1 88 ? -0.805 11.152 0.275 1.00 97.88 88 PRO A O 1
ATOM 663 N N . LEU A 1 89 ? 0.351 9.230 0.206 1.00 98.06 89 LEU A N 1
ATOM 664 C CA . LEU A 1 89 ? -0.082 8.801 -1.114 1.00 98.06 89 LEU A CA 1
ATOM 665 C C . LEU A 1 89 ? -1.343 7.952 -0.959 1.00 98.06 89 LEU A C 1
ATOM 667 O O . LEU A 1 89 ? -1.435 7.151 -0.029 1.00 98.06 89 LEU A O 1
ATOM 671 N N . VAL A 1 90 ? -2.295 8.100 -1.878 1.00 96.50 90 VAL A N 1
ATOM 672 C CA . VAL A 1 90 ? -3.393 7.131 -2.007 1.00 96.50 90 VAL A CA 1
ATOM 673 C C . VAL A 1 90 ? -2.932 5.928 -2.829 1.00 96.50 90 VAL A C 1
ATOM 675 O O . VAL A 1 90 ? -2.116 6.076 -3.743 1.00 96.50 90 VAL A O 1
ATOM 678 N N . TRP A 1 91 ? -3.469 4.747 -2.527 1.00 96.81 91 TRP A N 1
ATOM 679 C CA . TRP A 1 91 ? -3.283 3.573 -3.375 1.00 96.81 91 TRP A CA 1
ATOM 680 C C . TRP A 1 91 ? -3.927 3.802 -4.748 1.00 96.81 91 TRP A C 1
ATOM 682 O O . TRP A 1 91 ? -5.003 4.394 -4.852 1.00 96.81 91 TRP A O 1
ATOM 692 N N . ASN A 1 92 ? -3.284 3.323 -5.809 1.00 96.50 92 ASN A N 1
ATOM 693 C CA . ASN A 1 92 ? -3.860 3.273 -7.145 1.00 96.50 92 ASN A CA 1
ATOM 694 C C . ASN A 1 92 ? -3.592 1.899 -7.762 1.00 96.50 92 ASN A C 1
ATOM 696 O O . ASN A 1 92 ? -2.456 1.553 -8.085 1.00 96.50 92 ASN A O 1
ATOM 700 N N . HIS A 1 93 ? -4.665 1.135 -7.952 1.00 95.69 93 HIS A N 1
ATOM 701 C CA . HIS A 1 93 ? -4.605 -0.232 -8.454 1.00 95.69 93 HIS A CA 1
ATOM 702 C C . HIS A 1 93 ? -3.949 -0.334 -9.848 1.00 95.69 93 HIS A C 1
ATOM 704 O O . HIS A 1 93 ? -3.140 -1.226 -10.076 1.00 95.69 93 HIS A O 1
ATOM 710 N N . ASN A 1 94 ? -4.170 0.625 -10.756 1.00 96.38 94 ASN A N 1
ATOM 711 C CA . ASN A 1 94 ? -3.531 0.606 -12.079 1.00 96.38 94 ASN A CA 1
ATOM 712 C C . ASN A 1 94 ? -2.022 0.911 -12.042 1.00 96.38 94 ASN A C 1
ATOM 714 O O . ASN A 1 94 ? -1.269 0.317 -12.815 1.00 96.38 94 ASN A O 1
ATOM 718 N N . LEU A 1 95 ? -1.557 1.774 -11.128 1.00 97.75 95 LEU A N 1
ATOM 719 C CA . LEU A 1 95 ? -0.118 1.915 -10.861 1.00 97.75 95 LEU A CA 1
ATOM 720 C C . LEU A 1 95 ? 0.460 0.601 -10.312 1.00 97.75 95 LEU A C 1
ATOM 722 O O . LEU A 1 95 ? 1.561 0.218 -10.687 1.00 97.75 95 LEU A O 1
ATOM 726 N N . ALA A 1 96 ? -0.282 -0.117 -9.461 1.00 98.12 96 ALA A N 1
ATOM 727 C CA . ALA A 1 96 ? 0.179 -1.373 -8.867 1.00 98.12 96 ALA A CA 1
ATOM 728 C C . ALA A 1 96 ? 0.271 -2.496 -9.912 1.00 98.12 96 ALA A C 1
ATOM 730 O O . ALA A 1 96 ? 1.269 -3.215 -9.959 1.00 98.12 96 ALA A O 1
ATOM 731 N N . ARG A 1 97 ? -0.711 -2.574 -10.823 1.00 98.00 97 ARG A N 1
ATOM 732 C CA . ARG A 1 97 ? -0.671 -3.446 -12.005 1.00 98.00 97 ARG A CA 1
ATOM 733 C C . ARG A 1 97 ? 0.551 -3.153 -12.877 1.00 98.00 97 ARG A C 1
ATOM 735 O O . ARG A 1 97 ? 1.289 -4.085 -13.171 1.00 98.00 97 ARG A O 1
ATOM 742 N N . SER A 1 98 ? 0.822 -1.885 -13.210 1.00 98.44 98 SER A N 1
ATOM 743 C CA . SER A 1 98 ? 2.038 -1.479 -13.946 1.00 98.44 98 SER A CA 1
ATOM 744 C C . SER A 1 98 ? 3.326 -1.890 -13.223 1.00 98.44 98 SER A C 1
ATOM 746 O O . SER A 1 98 ? 4.225 -2.466 -13.838 1.00 98.44 98 SER A O 1
ATOM 748 N N . ALA A 1 99 ? 3.400 -1.648 -11.914 1.00 98.62 99 ALA A N 1
ATOM 749 C CA . ALA A 1 99 ? 4.573 -1.934 -11.101 1.00 98.62 99 ALA A CA 1
ATOM 750 C C . ALA A 1 99 ? 4.854 -3.446 -10.988 1.00 98.62 99 ALA A C 1
ATOM 752 O O . ALA A 1 99 ? 5.996 -3.883 -11.156 1.00 98.62 99 ALA A O 1
ATOM 753 N N . ARG A 1 100 ? 3.822 -4.272 -10.750 1.00 98.56 100 ARG A N 1
ATOM 754 C CA . ARG A 1 100 ? 3.987 -5.732 -10.631 1.00 98.56 100 ARG A CA 1
ATOM 755 C C . ARG A 1 100 ? 4.224 -6.358 -11.999 1.00 98.56 100 ARG A C 1
ATOM 757 O O . ARG A 1 100 ? 5.081 -7.232 -12.105 1.00 98.56 100 ARG A O 1
ATOM 764 N N . PHE A 1 101 ? 3.556 -5.851 -13.041 1.00 98.62 101 PHE A N 1
ATOM 765 C CA . PHE A 1 101 ? 3.862 -6.192 -14.427 1.00 98.62 101 PHE A CA 1
ATOM 766 C C . PHE A 1 101 ? 5.340 -5.948 -14.722 1.00 98.62 101 PHE A C 1
ATOM 768 O O . PHE A 1 101 ? 6.000 -6.849 -15.224 1.00 98.62 101 PHE A O 1
ATOM 775 N N . HIS A 1 102 ? 5.885 -4.777 -14.375 1.00 98.69 102 HIS A N 1
ATOM 776 C CA . HIS A 1 102 ? 7.290 -4.469 -14.638 1.00 98.69 102 HIS A CA 1
ATOM 777 C C . HIS A 1 102 ? 8.236 -5.391 -13.868 1.00 98.69 102 HIS A C 1
ATOM 779 O O . HIS A 1 102 ? 9.105 -6.011 -14.477 1.00 98.69 102 HIS A O 1
ATOM 785 N N . SER A 1 103 ? 8.020 -5.581 -12.562 1.00 98.50 103 SER A N 1
ATOM 786 C CA . SER A 1 103 ? 8.799 -6.544 -11.767 1.00 98.50 103 SER A CA 1
ATOM 787 C C . SER A 1 103 ? 8.763 -7.957 -12.371 1.00 98.50 103 SER A C 1
ATOM 789 O O . SER A 1 103 ? 9.809 -8.590 -12.509 1.00 98.50 103 SER A O 1
ATOM 791 N N . ALA A 1 104 ? 7.597 -8.440 -12.811 1.00 98.19 104 ALA A N 1
ATOM 792 C CA . ALA A 1 104 ? 7.466 -9.741 -13.464 1.00 98.19 104 ALA A CA 1
ATOM 793 C C . ALA A 1 104 ? 8.125 -9.786 -14.853 1.00 98.19 104 ALA A C 1
ATOM 795 O O . ALA A 1 104 ? 8.815 -10.748 -15.182 1.00 98.19 104 ALA A O 1
ATOM 796 N N . ASN A 1 105 ? 7.987 -8.722 -15.642 1.00 98.06 105 ASN A N 1
ATOM 797 C CA . ASN A 1 105 ? 8.563 -8.584 -16.974 1.00 98.06 105 ASN A CA 1
ATOM 798 C C . ASN A 1 105 ? 10.099 -8.456 -16.943 1.00 98.06 105 ASN A C 1
ATOM 800 O O . ASN A 1 105 ? 10.751 -8.828 -17.919 1.00 98.06 105 ASN A O 1
ATOM 804 N N . LEU A 1 106 ? 10.692 -8.032 -15.820 1.00 98.00 106 LEU A N 1
ATOM 805 C CA . LEU A 1 106 ? 12.134 -8.135 -15.578 1.00 98.00 106 LEU A CA 1
ATOM 806 C C . LEU A 1 106 ? 12.565 -9.528 -15.097 1.00 98.00 106 LEU A C 1
ATOM 808 O O . LEU A 1 106 ? 13.527 -10.074 -15.640 1.00 98.00 106 LEU A O 1
ATOM 812 N N . VAL A 1 107 ? 11.868 -10.100 -14.106 1.00 97.00 107 VAL A N 1
ATOM 813 C CA . VAL A 1 107 ? 12.227 -11.385 -13.473 1.00 97.00 107 VAL A CA 1
ATOM 814 C C . VAL A 1 107 ? 12.059 -12.561 -14.427 1.00 97.00 107 VAL A C 1
ATOM 816 O O . VAL A 1 107 ? 13.026 -13.265 -14.701 1.00 97.00 107 VAL A O 1
ATOM 819 N N . LEU A 1 108 ? 10.852 -12.757 -14.966 1.00 97.06 108 LEU A N 1
ATOM 820 C CA . LEU A 1 108 ? 10.489 -13.943 -15.754 1.00 97.06 108 LEU A CA 1
ATOM 821 C C . LEU A 1 108 ? 11.234 -14.022 -17.097 1.00 97.06 108 LEU A C 1
ATOM 823 O O . LEU A 1 108 ? 11.230 -15.057 -17.752 1.00 97.06 108 LEU A O 1
ATOM 827 N N . ASN A 1 109 ? 11.876 -12.924 -17.502 1.00 96.88 109 ASN A N 1
ATOM 828 C CA . ASN A 1 109 ? 12.629 -12.802 -18.746 1.00 96.88 109 ASN A CA 1
ATOM 829 C C . ASN A 1 109 ? 14.138 -12.575 -18.518 1.00 96.88 109 ASN A C 1
ATOM 831 O O . ASN A 1 109 ? 14.850 -12.239 -19.465 1.00 96.88 109 ASN A O 1
ATOM 835 N N . SER A 1 110 ? 14.631 -12.700 -17.277 1.00 95.81 110 SER A N 1
ATOM 836 C CA . SER A 1 110 ? 16.045 -12.510 -16.900 1.00 95.81 110 SER A CA 1
ATOM 837 C C . SER A 1 110 ? 16.668 -11.186 -17.379 1.00 95.81 110 SER A C 1
ATOM 839 O O . SER A 1 110 ? 17.866 -11.101 -17.649 1.00 95.81 110 SER A O 1
ATOM 841 N N . ALA A 1 111 ? 15.867 -10.123 -17.489 1.00 94.75 111 ALA A N 1
ATOM 842 C CA . ALA A 1 111 ? 16.264 -8.891 -18.172 1.00 94.75 111 ALA A CA 1
ATOM 843 C C . ALA A 1 111 ? 17.187 -7.968 -17.350 1.00 94.75 111 ALA A C 1
ATOM 845 O O . ALA A 1 111 ? 17.727 -6.994 -17.891 1.00 94.75 111 ALA A O 1
ATOM 846 N N . GLY A 1 112 ? 17.357 -8.246 -16.054 1.00 94.50 112 GLY A N 1
ATOM 847 C CA . GLY A 1 112 ? 18.093 -7.408 -15.103 1.00 94.50 112 GLY A CA 1
ATOM 848 C C . GLY A 1 112 ? 17.387 -6.087 -14.768 1.00 94.50 112 GLY A C 1
ATOM 849 O O . GLY A 1 112 ? 16.447 -5.673 -15.445 1.00 94.50 112 GLY A O 1
ATOM 850 N N . LEU A 1 113 ? 17.847 -5.411 -13.712 1.00 95.81 113 LEU A N 1
ATOM 851 C CA . LEU A 1 113 ? 17.238 -4.172 -13.218 1.00 95.81 113 LEU A CA 1
ATOM 852 C C . LEU A 1 113 ? 17.353 -3.018 -14.237 1.00 95.81 113 LEU A C 1
ATOM 854 O O . LEU A 1 113 ? 18.456 -2.640 -14.637 1.00 95.81 113 LEU A O 1
ATOM 858 N N . ARG A 1 114 ? 16.210 -2.445 -14.636 1.00 96.38 114 ARG A N 1
ATOM 859 C CA . ARG A 1 114 ? 16.087 -1.318 -15.580 1.00 96.38 114 ARG A CA 1
ATOM 860 C C . ARG A 1 114 ? 14.722 -0.634 -15.439 1.00 96.38 114 ARG A C 1
ATOM 862 O O . ARG A 1 114 ? 13.757 -1.284 -15.052 1.00 96.38 114 ARG A O 1
ATOM 869 N N . HIS A 1 115 ? 14.644 0.652 -15.774 1.00 97.69 115 HIS A N 1
ATOM 870 C CA . HIS A 1 115 ? 13.385 1.410 -15.781 1.00 97.69 115 HIS A CA 1
ATOM 871 C C . HIS A 1 115 ? 12.513 1.041 -16.990 1.00 97.69 115 HIS A C 1
ATOM 873 O O . HIS A 1 115 ? 11.390 0.570 -16.845 1.00 97.69 115 HIS A O 1
ATOM 879 N N . ASP A 1 116 ? 13.049 1.198 -18.201 1.00 97.94 116 ASP A N 1
ATOM 880 C CA . ASP A 1 116 ? 12.329 0.874 -19.435 1.00 97.94 116 ASP A CA 1
ATOM 881 C C . ASP A 1 116 ? 12.151 -0.645 -19.595 1.00 97.94 116 ASP A C 1
ATOM 883 O O . ASP A 1 116 ? 13.051 -1.424 -19.259 1.00 97.94 116 ASP A O 1
ATOM 887 N N . SER A 1 117 ? 11.008 -1.082 -20.131 1.00 98.06 117 SER A N 1
ATOM 888 C CA . SER A 1 117 ? 10.747 -2.505 -20.380 1.00 98.06 117 SER A CA 1
ATOM 889 C C . SER A 1 117 ? 11.773 -3.086 -21.371 1.00 98.06 117 SER A C 1
ATOM 891 O O . SER A 1 117 ? 12.207 -2.387 -22.285 1.00 98.06 117 SER A O 1
ATOM 893 N N . PRO A 1 118 ? 12.161 -4.369 -21.257 1.00 97.31 118 PRO A N 1
ATOM 894 C CA . PRO A 1 118 ? 13.176 -5.007 -22.106 1.00 97.31 118 PRO A CA 1
ATOM 895 C C . PRO A 1 118 ? 12.732 -5.293 -23.554 1.00 97.31 118 PRO A C 1
ATOM 897 O O . PRO A 1 118 ? 13.439 -5.979 -24.290 1.00 97.31 118 PRO A O 1
ATOM 900 N N . CYS A 1 119 ? 11.568 -4.799 -23.970 1.00 97.88 119 CYS A N 1
ATOM 901 C CA . CYS A 1 119 ? 11.009 -4.978 -25.304 1.00 97.88 119 CYS A CA 1
ATOM 902 C C . CYS A 1 119 ? 10.046 -3.833 -25.655 1.00 97.88 119 CYS A C 1
ATOM 904 O O . CYS A 1 119 ? 9.725 -2.981 -24.819 1.00 97.88 119 CYS A O 1
ATOM 906 N N . THR A 1 120 ? 9.555 -3.810 -26.893 1.00 98.06 120 THR A N 1
ATOM 907 C CA . THR A 1 120 ? 8.340 -3.060 -27.238 1.00 98.06 120 THR A CA 1
ATOM 908 C C . THR A 1 120 ? 7.127 -3.857 -26.759 1.00 98.06 120 THR A C 1
ATOM 910 O O . THR A 1 120 ? 6.908 -4.977 -27.217 1.00 98.06 120 THR A O 1
ATOM 913 N N . LEU A 1 121 ? 6.352 -3.295 -25.831 1.00 98.19 121 LEU A N 1
ATOM 914 C CA . LEU A 1 121 ? 5.165 -3.949 -25.267 1.00 98.19 121 LEU A CA 1
ATOM 915 C C . LEU A 1 121 ? 4.006 -4.020 -26.266 1.00 98.19 121 LEU A C 1
ATOM 917 O O . LEU A 1 121 ? 3.843 -3.126 -27.102 1.00 98.19 121 LEU A O 1
ATOM 921 N N . VAL A 1 122 ? 3.166 -5.051 -26.142 1.00 97.00 122 VAL A N 1
ATOM 922 C CA . VAL A 1 122 ? 1.896 -5.124 -26.878 1.00 97.00 122 VAL A CA 1
ATOM 923 C C . VAL A 1 122 ? 0.956 -3.981 -26.444 1.00 97.00 122 VAL A C 1
ATOM 925 O O . VAL A 1 122 ? 0.876 -3.685 -25.250 1.00 97.00 122 VAL A O 1
ATOM 928 N N . PRO A 1 123 ? 0.217 -3.320 -27.362 1.00 95.50 123 PRO A N 1
ATOM 929 C CA . PRO A 1 123 ? -0.665 -2.199 -27.002 1.00 95.50 123 PRO A CA 1
ATOM 930 C C . PRO A 1 123 ? -1.777 -2.559 -26.005 1.00 95.50 123 PRO A C 1
ATOM 932 O O . PRO A 1 123 ? -2.301 -1.684 -25.321 1.00 95.50 123 PRO A O 1
ATOM 935 N N . THR A 1 124 ? -2.126 -3.841 -25.931 1.00 96.62 124 THR A N 1
ATOM 936 C CA . THR A 1 124 ? -3.157 -4.432 -25.074 1.00 96.62 124 THR A CA 1
ATOM 937 C C . THR A 1 124 ? -2.644 -4.850 -23.691 1.00 96.62 124 THR A C 1
ATOM 939 O O . THR A 1 124 ? -3.419 -5.330 -22.877 1.00 96.62 124 THR A O 1
ATOM 942 N N . ILE A 1 125 ? -1.373 -4.612 -23.336 1.00 97.75 125 ILE A N 1
ATOM 943 C CA . ILE A 1 125 ? -0.786 -5.131 -22.081 1.00 97.75 125 ILE A CA 1
ATOM 944 C C . ILE A 1 125 ? -1.546 -4.722 -20.800 1.00 97.75 125 ILE A C 1
ATOM 946 O O . ILE A 1 125 ? -1.530 -5.441 -19.805 1.00 97.75 125 ILE A O 1
ATOM 950 N N . ALA A 1 126 ? -2.269 -3.599 -20.835 1.00 95.94 126 ALA A N 1
ATOM 951 C CA . ALA A 1 126 ? -3.108 -3.126 -19.734 1.00 95.94 126 ALA A CA 1
ATOM 952 C C . ALA A 1 126 ? -4.468 -3.841 -19.585 1.00 95.94 126 ALA A C 1
ATOM 954 O O . ALA A 1 126 ? -5.117 -3.678 -18.548 1.00 95.94 126 ALA A O 1
ATOM 955 N N . THR A 1 127 ? -4.898 -4.630 -20.572 1.00 95.56 127 THR A N 1
ATOM 956 C CA . THR A 1 127 ? -5.978 -5.629 -20.449 1.00 95.56 127 THR A CA 1
ATOM 957 C C . THR A 1 127 ? -5.419 -7.032 -20.259 1.00 95.56 127 THR A C 1
ATOM 959 O O . THR A 1 127 ? -5.995 -7.818 -19.515 1.00 95.56 127 THR A O 1
ATOM 962 N N . ASP A 1 128 ? -4.287 -7.329 -20.898 1.00 96.62 128 ASP A N 1
ATOM 963 C CA . ASP A 1 128 ? -3.768 -8.692 -21.002 1.00 96.62 128 ASP A CA 1
ATOM 964 C C . ASP A 1 128 ? -3.027 -9.134 -19.739 1.00 96.62 128 ASP A C 1
ATOM 966 O O . ASP A 1 128 ? -3.019 -10.320 -19.434 1.00 96.62 128 ASP A O 1
ATOM 970 N N . TYR A 1 129 ? -2.415 -8.210 -18.991 1.00 96.94 129 TYR A N 1
ATOM 971 C CA . TYR A 1 129 ? -1.889 -8.482 -17.651 1.00 96.94 129 TYR A CA 1
ATOM 972 C C . TYR A 1 129 ? -3.023 -8.538 -16.612 1.00 96.94 129 TYR A C 1
ATOM 974 O O . TYR A 1 129 ? -4.025 -7.836 -16.765 1.00 96.94 129 TYR A O 1
ATOM 982 N N . VAL A 1 130 ? -2.840 -9.330 -15.546 1.00 92.38 130 VAL A N 1
ATOM 983 C CA . VAL A 1 130 ? -3.775 -9.602 -14.423 1.00 92.38 130 VAL A CA 1
ATOM 984 C C . VAL A 1 130 ? -4.851 -8.513 -14.227 1.00 92.38 130 VAL A C 1
ATOM 986 O O . VAL A 1 130 ? -4.476 -7.354 -14.020 1.00 92.38 130 VAL A O 1
ATOM 989 N N . PRO A 1 131 ? -6.164 -8.824 -14.291 1.00 90.62 131 PRO A N 1
ATOM 990 C CA . PRO A 1 131 ? -6.770 -10.164 -14.339 1.00 90.62 131 PRO A CA 1
ATOM 991 C C . PRO A 1 131 ? -6.687 -10.890 -15.698 1.00 90.62 131 PRO A C 1
ATOM 993 O O . PRO A 1 131 ? -7.169 -12.013 -15.807 1.00 90.62 131 PRO A O 1
ATOM 996 N N . GLY A 1 132 ? -6.071 -10.295 -16.727 1.00 93.88 132 GLY A N 1
ATOM 997 C CA . GLY A 1 132 ? -5.782 -11.000 -17.979 1.00 93.88 132 GLY A CA 1
ATOM 998 C C . GLY A 1 132 ? -4.721 -12.115 -17.839 1.00 93.88 132 GLY A C 1
ATOM 999 O O . GLY A 1 132 ? -4.006 -12.173 -16.834 1.00 93.88 132 GLY A O 1
ATOM 1000 N N . PRO A 1 133 ? -4.584 -12.996 -18.851 1.00 95.38 133 PRO A N 1
ATOM 1001 C CA . PRO A 1 133 ? -3.776 -14.221 -18.781 1.00 95.38 133 PRO A CA 1
ATOM 1002 C C . PRO A 1 133 ? -2.253 -14.013 -18.888 1.00 95.38 133 PRO A C 1
ATOM 1004 O O . PRO A 1 133 ? -1.491 -14.970 -18.762 1.00 95.38 133 PRO A O 1
ATOM 1007 N N . CYS A 1 134 ? -1.769 -12.799 -19.160 1.00 97.44 134 CYS A N 1
ATOM 1008 C CA . CYS A 1 134 ? -0.343 -12.539 -19.314 1.00 97.44 134 CYS A CA 1
ATOM 1009 C C . CYS A 1 134 ? 0.355 -12.413 -17.955 1.00 97.44 134 CYS A C 1
ATOM 1011 O O . CYS A 1 134 ? 0.100 -11.486 -17.189 1.00 97.44 134 CYS A O 1
ATOM 1013 N N . SER A 1 135 ? 1.322 -13.294 -17.694 1.00 95.75 135 SER A N 1
ATOM 1014 C CA . SER A 1 135 ? 2.164 -13.274 -16.487 1.00 95.75 135 SER A CA 1
ATOM 1015 C C . SER A 1 135 ? 3.241 -12.179 -16.482 1.00 95.75 135 SER A C 1
ATOM 1017 O O . SER A 1 135 ? 3.840 -11.906 -15.445 1.00 95.75 135 SER A O 1
ATOM 1019 N N . GLY A 1 136 ? 3.513 -11.559 -17.636 1.00 96.81 136 GLY A N 1
ATOM 1020 C CA . GLY A 1 136 ? 4.661 -10.671 -17.861 1.00 96.81 136 GLY A CA 1
ATOM 1021 C C . GLY A 1 136 ? 5.806 -11.311 -18.660 1.00 96.81 136 GLY A C 1
ATOM 1022 O O . GLY A 1 136 ? 6.759 -10.616 -19.022 1.00 96.81 136 GLY A O 1
ATOM 1023 N N . LEU A 1 137 ? 5.717 -12.604 -18.994 1.00 97.75 137 LEU A N 1
ATOM 1024 C CA . LEU A 1 137 ? 6.617 -13.262 -19.952 1.00 97.75 137 LEU A CA 1
ATOM 1025 C C . LEU A 1 137 ? 6.594 -12.575 -21.327 1.00 97.75 137 LEU A C 1
ATOM 1027 O O . LEU A 1 137 ? 5.554 -12.106 -21.787 1.00 97.75 137 LEU A O 1
ATOM 1031 N N . ALA A 1 138 ? 7.737 -12.558 -22.015 1.00 97.50 138 ALA A N 1
ATOM 1032 C CA . ALA A 1 138 ? 7.888 -11.914 -23.320 1.00 97.50 138 ALA A CA 1
ATOM 1033 C C . ALA A 1 138 ? 6.927 -12.464 -24.386 1.00 97.50 138 ALA A C 1
ATOM 1035 O O . ALA A 1 138 ? 6.484 -11.707 -25.248 1.00 97.50 138 ALA A O 1
ATOM 1036 N N . SER A 1 139 ? 6.558 -13.745 -24.282 1.00 97.31 139 SER A N 1
ATOM 1037 C CA . SER A 1 139 ? 5.604 -14.437 -25.158 1.00 97.31 139 SER A CA 1
ATOM 1038 C C . SER A 1 139 ? 4.223 -13.776 -25.222 1.00 97.31 139 SER A C 1
ATOM 1040 O O . SER A 1 139 ? 3.588 -13.832 -26.271 1.00 97.31 139 SER A O 1
ATOM 1042 N N . CYS A 1 140 ? 3.778 -13.126 -24.139 1.00 97.81 140 CYS A N 1
ATOM 1043 C CA . CYS A 1 140 ? 2.519 -12.375 -24.086 1.00 97.81 140 CYS A CA 1
ATOM 1044 C C . CYS A 1 140 ? 2.728 -10.856 -23.975 1.00 97.81 140 CYS A C 1
ATOM 1046 O O . CYS A 1 140 ? 1.939 -10.084 -24.511 1.00 97.81 140 CYS A O 1
ATOM 1048 N N . ALA A 1 141 ? 3.795 -10.409 -23.307 1.00 97.88 141 ALA A N 1
ATOM 1049 C CA . ALA A 1 141 ? 4.016 -8.996 -23.018 1.00 97.88 141 ALA A CA 1
ATOM 1050 C C . ALA A 1 141 ? 4.615 -8.202 -24.189 1.00 97.88 141 ALA A C 1
ATOM 1052 O O . ALA A 1 141 ? 4.398 -6.992 -24.279 1.00 97.88 141 ALA A O 1
ATOM 1053 N N . CYS A 1 142 ? 5.386 -8.851 -25.066 1.00 97.94 142 CYS A N 1
ATOM 1054 C CA . CYS A 1 142 ? 6.199 -8.186 -26.081 1.00 97.94 142 CYS A CA 1
ATOM 1055 C C . CYS A 1 142 ? 5.650 -8.381 -27.500 1.00 97.94 142 CYS A C 1
ATOM 1057 O O . CYS A 1 142 ? 5.178 -9.457 -27.871 1.00 97.94 142 CYS A O 1
ATOM 1059 N N . VAL A 1 143 ? 5.779 -7.351 -28.341 1.00 96.31 143 VAL A N 1
ATOM 1060 C CA . VAL A 1 143 ? 5.444 -7.426 -29.770 1.00 96.31 143 VAL A CA 1
ATOM 1061 C C . VAL A 1 143 ? 6.298 -8.504 -30.440 1.00 96.31 143 VAL A C 1
ATOM 1063 O O . VAL A 1 143 ? 7.523 -8.417 -30.459 1.00 96.31 143 VAL A O 1
ATOM 1066 N N . GLY A 1 144 ? 5.646 -9.525 -31.002 1.00 94.38 144 GLY A N 1
ATOM 1067 C CA . GLY A 1 144 ? 6.333 -10.672 -31.602 1.00 94.38 144 GLY A CA 1
ATOM 1068 C C . GLY A 1 144 ? 6.898 -11.673 -30.587 1.00 94.38 144 GLY A C 1
ATOM 1069 O O . GLY A 1 144 ? 7.823 -12.407 -30.928 1.00 94.38 144 GLY A O 1
ATOM 1070 N N . GLY A 1 145 ? 6.390 -11.692 -29.348 1.00 95.56 145 GLY A N 1
ATOM 1071 C CA . GLY A 1 145 ? 6.656 -12.741 -28.354 1.00 95.56 145 GLY A CA 1
ATOM 1072 C C . GLY A 1 145 ? 8.096 -12.814 -27.828 1.00 95.56 145 GLY A C 1
ATOM 1073 O O . GLY A 1 145 ? 8.477 -13.810 -27.217 1.00 95.56 145 GLY A O 1
ATOM 1074 N N . THR A 1 146 ? 8.924 -11.803 -28.101 1.00 94.31 146 THR A N 1
ATOM 1075 C CA . THR A 1 146 ? 10.383 -11.841 -27.908 1.00 94.31 146 THR A CA 1
ATOM 1076 C C . THR A 1 146 ? 10.907 -10.563 -27.257 1.00 94.31 146 THR A C 1
ATOM 1078 O O . THR A 1 146 ? 10.276 -9.509 -27.322 1.00 94.31 146 THR A O 1
ATOM 1081 N N . LEU A 1 147 ? 12.094 -10.635 -26.642 1.00 94.94 147 LEU A N 1
ATOM 1082 C CA . LEU A 1 147 ? 12.790 -9.485 -26.044 1.00 94.94 147 LEU A CA 1
ATOM 1083 C C . LEU A 1 147 ? 13.423 -8.581 -27.117 1.00 94.94 147 LEU A C 1
ATOM 1085 O O . LEU A 1 147 ? 14.640 -8.428 -27.205 1.00 94.94 147 LEU A O 1
ATOM 1089 N N . ALA A 1 148 ? 12.571 -8.025 -27.975 1.00 93.88 148 ALA A N 1
ATOM 1090 C CA . ALA A 1 148 ? 12.935 -7.191 -29.106 1.00 93.88 148 ALA A CA 1
ATOM 1091 C C . ALA A 1 148 ? 12.369 -5.774 -28.949 1.00 93.88 148 ALA A C 1
ATOM 1093 O O . ALA A 1 148 ? 11.242 -5.569 -28.494 1.00 93.88 148 ALA A O 1
ATOM 1094 N N . CYS A 1 149 ? 13.155 -4.784 -29.369 1.00 92.69 149 CYS A N 1
ATOM 1095 C CA . CYS A 1 149 ? 12.788 -3.373 -29.342 1.00 92.69 149 CYS A CA 1
ATOM 1096 C C . CYS A 1 149 ? 12.679 -2.853 -30.781 1.00 92.69 149 CYS A C 1
ATOM 1098 O O . CYS A 1 149 ? 13.672 -2.809 -31.503 1.00 92.69 149 CYS A O 1
ATOM 1100 N N . SER A 1 150 ? 11.469 -2.486 -31.206 1.00 81.38 150 SER A N 1
ATOM 1101 C CA . SER A 1 150 ? 11.125 -2.201 -32.602 1.00 81.38 150 SER A CA 1
ATOM 1102 C C . SER A 1 150 ? 10.307 -0.904 -32.730 1.00 81.38 150 SER A C 1
ATOM 1104 O O . SER A 1 150 ? 9.098 -0.918 -32.502 1.00 81.38 150 SER A O 1
ATOM 1106 N N . PRO A 1 151 ? 10.929 0.244 -33.077 1.00 83.12 151 PRO A N 1
ATOM 1107 C CA . PRO A 1 151 ? 12.374 0.497 -33.167 1.00 83.12 151 PRO A CA 1
ATOM 1108 C C . PRO A 1 151 ? 13.033 0.765 -31.800 1.00 83.12 151 PRO A C 1
ATOM 1110 O O . PRO A 1 151 ? 14.254 0.857 -31.710 1.00 83.12 151 PRO A O 1
ATOM 1113 N N . THR A 1 152 ? 12.233 0.942 -30.747 1.00 92.00 152 THR A N 1
ATOM 1114 C CA . THR A 1 152 ? 12.666 1.281 -29.385 1.00 92.00 152 THR A CA 1
ATOM 1115 C C . THR A 1 152 ? 11.844 0.501 -28.369 1.00 92.00 152 THR A C 1
ATOM 1117 O O . THR A 1 152 ? 10.686 0.165 -28.622 1.00 92.00 152 THR A O 1
ATOM 1120 N N . CYS A 1 153 ? 12.434 0.225 -27.210 1.00 95.94 153 CYS A N 1
ATOM 1121 C CA . CYS A 1 153 ? 11.738 -0.430 -26.111 1.00 95.94 153 CYS A CA 1
ATOM 1122 C C . CYS A 1 153 ? 10.666 0.508 -25.525 1.00 95.94 153 CYS A C 1
ATOM 1124 O O . CYS A 1 153 ? 10.758 1.728 -25.697 1.00 95.94 153 CYS A O 1
ATOM 1126 N N . THR A 1 154 ? 9.651 -0.027 -24.845 1.00 98.19 154 THR A N 1
ATOM 1127 C CA . THR A 1 154 ? 8.657 0.823 -24.170 1.00 98.19 154 THR A CA 1
ATOM 1128 C C . THR A 1 154 ? 9.299 1.499 -22.960 1.00 98.19 154 THR A C 1
ATOM 1130 O O . THR A 1 154 ? 9.774 0.814 -22.053 1.00 98.19 154 THR A O 1
ATOM 1133 N N . THR A 1 155 ? 9.305 2.837 -22.929 1.00 98.31 155 THR A N 1
ATOM 1134 C CA . THR A 1 155 ? 9.818 3.584 -21.771 1.00 98.31 155 THR A CA 1
ATOM 1135 C C . THR A 1 155 ? 8.969 3.326 -20.533 1.00 98.31 155 THR A C 1
ATOM 1137 O O . THR A 1 155 ? 7.769 3.061 -20.648 1.00 98.31 155 THR A O 1
ATOM 1140 N N . TRP A 1 156 ? 9.562 3.441 -19.343 1.00 97.62 156 TRP A N 1
ATOM 1141 C CA . TRP A 1 156 ? 8.837 3.255 -18.078 1.00 97.62 156 TRP A CA 1
ATOM 1142 C C . TRP A 1 156 ? 7.571 4.127 -18.016 1.00 97.62 156 TRP A C 1
ATOM 1144 O O . TRP A 1 156 ? 6.490 3.656 -17.672 1.00 97.62 156 TRP A O 1
ATOM 1154 N N . ASP A 1 157 ? 7.658 5.385 -18.461 1.00 97.81 157 ASP A N 1
ATOM 1155 C CA . ASP A 1 157 ? 6.527 6.307 -18.438 1.00 97.81 157 ASP A CA 1
ATOM 1156 C C . ASP A 1 157 ? 5.453 5.938 -19.479 1.00 97.81 157 ASP A C 1
ATOM 1158 O O . ASP A 1 157 ? 4.263 6.109 -19.220 1.00 97.81 157 ASP A O 1
ATOM 1162 N N . ALA A 1 158 ? 5.842 5.383 -20.631 1.00 97.94 158 ALA A N 1
ATOM 1163 C CA . ALA A 1 158 ? 4.909 4.871 -21.630 1.00 97.94 158 ALA A CA 1
ATOM 1164 C C . ALA A 1 158 ? 4.190 3.605 -21.137 1.00 97.94 158 ALA A C 1
ATOM 1166 O O . ALA A 1 158 ? 2.979 3.496 -21.323 1.00 97.94 158 ALA A O 1
ATOM 1167 N N . ARG A 1 159 ? 4.893 2.702 -20.438 1.00 98.31 159 ARG A N 1
ATOM 1168 C CA . ARG A 1 159 ? 4.307 1.534 -19.756 1.00 98.31 159 ARG A CA 1
ATOM 1169 C C . ARG A 1 159 ? 3.258 1.979 -18.733 1.00 98.31 159 ARG A C 1
ATOM 1171 O O . ARG A 1 159 ? 2.106 1.568 -18.826 1.00 98.31 159 ARG A O 1
ATOM 1178 N N . VAL A 1 160 ? 3.604 2.894 -17.825 1.00 98.19 160 VAL A N 1
ATOM 1179 C CA . VAL A 1 160 ? 2.678 3.418 -16.798 1.00 98.19 160 VAL A CA 1
ATOM 1180 C C . VAL A 1 160 ? 1.446 4.106 -17.418 1.00 98.19 160 VAL A C 1
ATOM 1182 O O . VAL A 1 160 ? 0.331 4.001 -16.894 1.00 98.19 160 VAL A O 1
ATOM 1185 N N . ARG A 1 161 ? 1.610 4.761 -18.578 1.00 97.56 161 ARG A N 1
ATOM 1186 C CA . ARG A 1 161 ? 0.499 5.333 -19.364 1.00 97.56 161 ARG A CA 1
ATOM 1187 C C . ARG A 1 161 ? -0.393 4.283 -20.026 1.00 97.56 161 ARG A C 1
ATOM 1189 O O . ARG A 1 161 ? -1.591 4.534 -20.121 1.00 97.56 161 ARG A O 1
ATOM 1196 N N . MET A 1 162 ? 0.139 3.135 -20.459 1.00 97.50 162 MET A N 1
ATOM 1197 C CA . MET A 1 162 ? -0.676 2.040 -21.015 1.00 97.50 162 MET A CA 1
ATOM 1198 C C . MET A 1 162 ? -1.696 1.546 -19.983 1.00 97.50 162 MET A C 1
ATOM 1200 O O . MET A 1 162 ? -2.865 1.393 -20.317 1.00 97.50 162 MET A O 1
ATOM 1204 N N . PHE A 1 163 ? -1.303 1.436 -18.708 1.00 96.81 163 PHE A N 1
ATOM 1205 C CA . PHE A 1 163 ? -2.212 1.140 -17.588 1.00 96.81 163 PHE A CA 1
ATOM 1206 C C . PHE A 1 163 ? -3.173 2.301 -17.224 1.00 96.81 163 PHE A C 1
ATOM 1208 O O . PHE A 1 163 ? -3.846 2.264 -16.197 1.00 96.81 163 PHE A O 1
ATOM 1215 N N . GLY A 1 164 ? -3.290 3.341 -18.057 1.00 93.25 164 GLY A N 1
ATOM 1216 C CA . GLY A 1 164 ? -4.305 4.390 -17.917 1.00 93.25 164 GLY A CA 1
ATOM 1217 C C . GLY A 1 164 ? -4.012 5.427 -16.831 1.00 93.25 164 GLY A C 1
ATOM 1218 O O . GLY A 1 164 ? -4.938 6.037 -16.299 1.00 93.25 164 GLY A O 1
ATOM 1219 N N . THR A 1 165 ? -2.740 5.638 -16.477 1.00 92.06 165 THR A N 1
ATOM 1220 C CA . THR A 1 165 ? -2.339 6.583 -15.420 1.00 92.06 165 THR A CA 1
ATOM 1221 C C . THR A 1 165 ? -1.360 7.652 -15.924 1.00 92.06 165 THR A C 1
ATOM 1223 O O . THR A 1 165 ? -0.885 7.613 -17.059 1.00 92.06 165 THR A O 1
ATOM 1226 N N . SER A 1 166 ? -1.088 8.671 -15.101 1.00 93.12 166 SER A N 1
ATOM 1227 C CA . SER A 1 166 ? -0.143 9.750 -15.423 1.00 93.12 166 SER A CA 1
ATOM 1228 C C . SER A 1 166 ? 1.067 9.705 -14.481 1.00 93.12 166 SER A C 1
ATOM 1230 O O . SER A 1 166 ? 0.951 10.190 -13.350 1.00 93.12 166 SER A O 1
ATOM 1232 N N . PRO A 1 167 ? 2.208 9.138 -14.922 1.00 96.12 167 PRO A N 1
ATOM 1233 C CA . PRO A 1 167 ? 3.386 8.948 -14.080 1.00 96.12 167 PRO A CA 1
ATOM 1234 C C . PRO A 1 167 ? 3.988 10.268 -13.588 1.00 96.12 167 PRO A C 1
ATOM 1236 O O . PRO A 1 167 ? 4.037 11.259 -14.321 1.00 96.12 167 PRO A O 1
ATOM 1239 N N . SER A 1 168 ? 4.511 10.252 -12.361 1.00 96.69 168 SER A N 1
ATOM 1240 C CA . SER A 1 168 ? 5.351 11.310 -11.781 1.00 96.69 168 SER A CA 1
ATOM 1241 C C . SER A 1 168 ? 6.710 10.817 -11.265 1.00 96.69 168 SER A C 1
ATOM 1243 O O . SER A 1 168 ? 7.524 11.643 -10.861 1.00 96.69 168 SER A O 1
ATOM 1245 N N . GLY A 1 169 ? 6.967 9.506 -11.293 1.00 97.19 169 GLY A N 1
ATOM 1246 C CA . GLY A 1 169 ? 8.244 8.878 -10.944 1.00 97.19 169 GLY A CA 1
ATOM 1247 C C . GLY A 1 169 ? 8.114 7.355 -10.851 1.00 97.19 169 GLY A C 1
ATOM 1248 O O . GLY A 1 169 ? 6.998 6.843 -10.763 1.00 97.19 169 GLY A O 1
ATOM 1249 N N . GLU A 1 170 ? 9.247 6.658 -10.837 1.00 98.44 170 GLU A N 1
ATOM 1250 C CA . GLU A 1 170 ? 9.360 5.212 -10.614 1.00 98.44 170 GLU A CA 1
ATOM 1251 C C . GLU A 1 170 ? 10.538 4.939 -9.665 1.00 98.44 170 GLU A C 1
ATOM 1253 O O . GLU A 1 170 ? 11.598 5.555 -9.799 1.00 98.44 170 GLU A O 1
ATOM 1258 N N . ASN A 1 171 ? 10.364 3.993 -8.741 1.00 98.69 171 ASN A N 1
ATOM 1259 C CA . ASN A 1 171 ? 11.445 3.367 -7.977 1.00 98.69 171 ASN A CA 1
ATOM 1260 C C . ASN A 1 171 ? 11.515 1.877 -8.324 1.00 98.69 171 ASN A C 1
ATOM 1262 O O . ASN A 1 171 ? 10.477 1.221 -8.357 1.00 98.69 171 ASN A O 1
ATOM 1266 N N . ILE A 1 172 ? 12.716 1.322 -8.505 1.00 98.19 172 ILE A N 1
ATOM 1267 C CA . ILE A 1 172 ? 12.928 -0.120 -8.721 1.00 98.19 172 ILE A CA 1
ATOM 1268 C C . ILE A 1 172 ? 14.048 -0.645 -7.823 1.00 98.19 172 ILE A C 1
ATOM 1270 O O . ILE A 1 172 ? 15.011 0.065 -7.542 1.00 98.19 172 ILE A O 1
ATOM 1274 N N . ALA A 1 173 ? 13.922 -1.877 -7.339 1.00 97.44 173 ALA A N 1
ATOM 1275 C CA . ALA A 1 173 ? 14.949 -2.555 -6.551 1.00 97.44 173 ALA A CA 1
ATOM 1276 C C . ALA A 1 173 ? 14.846 -4.071 -6.717 1.00 97.44 173 ALA A C 1
ATOM 1278 O O . ALA A 1 173 ? 13.808 -4.599 -7.116 1.00 97.44 173 ALA A O 1
ATOM 1279 N N . TYR A 1 174 ? 15.925 -4.765 -6.364 1.00 95.19 174 TYR A N 1
ATOM 1280 C CA . TYR A 1 174 ? 15.933 -6.213 -6.213 1.00 95.19 174 TYR A CA 1
ATOM 1281 C C . TYR A 1 174 ? 16.887 -6.646 -5.092 1.00 95.19 174 TYR A C 1
ATOM 1283 O O . TYR A 1 174 ? 17.662 -5.834 -4.583 1.00 95.19 174 TYR A O 1
ATOM 1291 N N . GLY A 1 175 ? 16.855 -7.932 -4.738 1.00 92.19 175 GLY A N 1
ATOM 1292 C CA . GLY A 1 175 ? 17.865 -8.569 -3.881 1.00 92.19 175 GLY A CA 1
ATOM 1293 C C . GLY A 1 175 ? 17.407 -8.907 -2.460 1.00 92.19 175 GLY A C 1
ATOM 1294 O O . GLY A 1 175 ? 18.190 -9.455 -1.691 1.00 92.19 175 GLY A O 1
ATOM 1295 N N . SER A 1 176 ? 16.148 -8.639 -2.111 1.00 94.75 176 SER A N 1
ATOM 1296 C CA . SER A 1 176 ? 15.516 -9.128 -0.880 1.00 94.75 176 SER A CA 1
ATOM 1297 C C . SER A 1 176 ? 14.026 -9.360 -1.112 1.00 94.75 176 SER A C 1
ATOM 1299 O O . SER A 1 176 ? 13.392 -8.613 -1.851 1.00 94.75 176 SER A O 1
ATOM 1301 N N . THR A 1 177 ? 13.464 -10.383 -0.473 1.00 94.81 177 THR A N 1
ATOM 1302 C CA . THR A 1 177 ? 12.011 -10.608 -0.387 1.00 94.81 177 THR A CA 1
ATOM 1303 C C . THR A 1 177 ? 11.376 -9.862 0.792 1.00 94.81 177 THR A C 1
ATOM 1305 O O . THR A 1 177 ? 10.154 -9.742 0.852 1.00 94.81 177 THR A O 1
ATOM 1308 N N . ASN A 1 178 ? 12.182 -9.329 1.723 1.00 96.38 178 ASN A N 1
ATOM 1309 C CA . ASN A 1 178 ? 11.685 -8.550 2.854 1.00 96.38 178 ASN A CA 1
ATOM 1310 C C . ASN A 1 178 ? 11.408 -7.088 2.430 1.00 96.38 178 ASN A C 1
ATOM 1312 O O . ASN A 1 178 ? 12.358 -6.363 2.100 1.00 96.38 178 ASN A O 1
ATOM 1316 N N . PRO A 1 179 ? 10.146 -6.615 2.496 1.00 97.31 179 PRO A N 1
ATOM 1317 C CA . PRO A 1 179 ? 9.784 -5.255 2.103 1.00 97.31 179 PRO A CA 1
ATOM 1318 C C . PRO A 1 179 ? 10.446 -4.166 2.965 1.00 97.31 179 PRO A C 1
ATOM 1320 O O . PRO A 1 179 ? 10.757 -3.097 2.446 1.00 97.31 179 PRO A O 1
ATOM 1323 N N . ASP A 1 180 ? 10.735 -4.409 4.248 1.00 97.25 180 ASP A N 1
ATOM 1324 C CA . ASP A 1 180 ? 11.407 -3.423 5.113 1.00 97.25 180 ASP A CA 1
ATOM 1325 C C . ASP A 1 180 ? 12.839 -3.125 4.631 1.00 97.25 180 ASP A C 1
ATOM 1327 O O . ASP A 1 180 ? 13.268 -1.968 4.585 1.00 97.25 180 ASP A O 1
ATOM 1331 N N . SER A 1 181 ? 13.549 -4.160 4.165 1.00 97.00 181 SER A N 1
ATOM 1332 C CA . SER A 1 181 ? 14.890 -4.030 3.581 1.00 97.00 181 SER A CA 1
ATOM 1333 C C . SER A 1 181 ? 14.865 -3.267 2.255 1.00 97.00 181 SER A C 1
ATOM 1335 O O . SER A 1 181 ? 15.683 -2.373 2.046 1.00 97.00 181 SER A O 1
ATOM 1337 N N . ILE A 1 182 ? 13.909 -3.589 1.377 1.00 97.88 182 ILE A N 1
ATOM 1338 C CA . ILE A 1 182 ? 13.730 -2.934 0.072 1.00 97.88 182 ILE A CA 1
ATOM 1339 C C . ILE A 1 182 ? 13.339 -1.459 0.240 1.00 97.88 182 ILE A C 1
ATOM 1341 O O . ILE A 1 182 ? 13.929 -0.580 -0.390 1.00 97.88 182 ILE A O 1
ATOM 1345 N N . PHE A 1 183 ? 12.402 -1.162 1.142 1.00 98.25 183 PHE A N 1
ATOM 1346 C CA . PHE A 1 183 ? 12.021 0.210 1.461 1.00 98.25 183 PHE A CA 1
ATOM 1347 C C . PHE A 1 183 ? 13.200 1.024 2.010 1.00 98.25 183 PHE A C 1
ATOM 1349 O O . PHE A 1 183 ? 13.426 2.161 1.590 1.00 98.25 183 PHE A O 1
ATOM 1356 N N . THR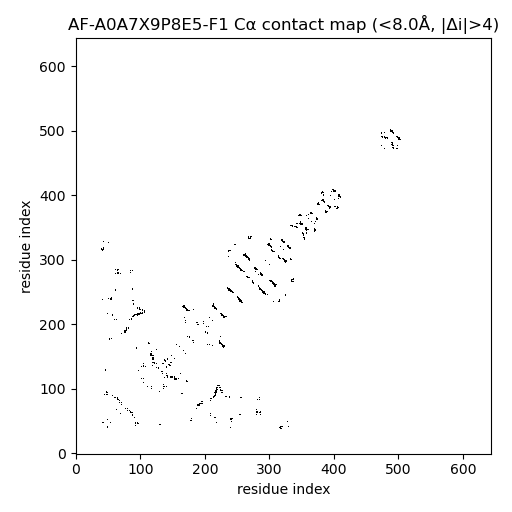 A 1 184 ? 13.973 0.441 2.930 1.00 97.25 184 THR A N 1
ATOM 1357 C CA . THR A 1 184 ? 15.141 1.105 3.524 1.00 97.25 184 THR A CA 1
ATOM 1358 C C . THR A 1 184 ? 16.236 1.352 2.483 1.00 97.25 184 THR A C 1
ATOM 1360 O O . THR A 1 184 ? 16.828 2.428 2.487 1.00 97.25 184 THR A O 1
ATOM 1363 N N . LEU A 1 185 ? 16.456 0.423 1.542 1.00 96.31 185 LEU A N 1
ATOM 1364 C CA . LEU A 1 185 ? 17.396 0.589 0.426 1.00 96.31 185 LEU A CA 1
ATOM 1365 C C . LEU A 1 185 ? 17.067 1.827 -0.429 1.00 96.31 185 LEU A C 1
ATOM 1367 O O . LEU A 1 185 ? 17.956 2.629 -0.710 1.00 96.31 185 LEU A O 1
ATOM 1371 N N . TRP A 1 186 ? 15.794 2.024 -0.789 1.00 97.88 186 TRP A N 1
ATOM 1372 C CA . T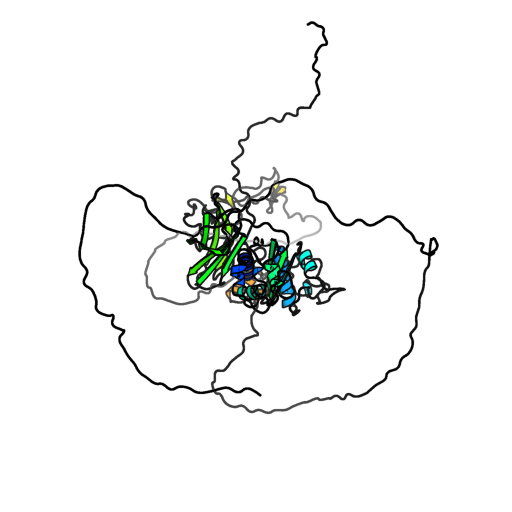RP A 1 186 ? 15.344 3.225 -1.503 1.00 97.88 186 TRP A CA 1
ATOM 1373 C C . TRP A 1 186 ? 15.425 4.497 -0.654 1.00 97.88 186 TRP A C 1
ATOM 1375 O O . TRP A 1 186 ? 15.856 5.546 -1.134 1.00 97.88 186 TRP A O 1
ATOM 1385 N N . LEU A 1 187 ? 14.998 4.438 0.610 1.00 98.12 187 LEU A N 1
ATOM 1386 C CA . LEU A 1 187 ? 14.934 5.624 1.461 1.00 98.12 187 LEU A CA 1
ATOM 1387 C C . LEU A 1 187 ? 16.331 6.119 1.874 1.00 98.12 187 LEU A C 1
ATOM 1389 O O . LEU A 1 187 ? 16.533 7.329 2.010 1.00 98.12 187 LEU A O 1
ATOM 1393 N N . TRP A 1 188 ? 17.299 5.220 2.076 1.00 97.19 188 TRP A N 1
ATOM 1394 C CA . TRP A 1 188 ? 18.658 5.512 2.567 1.00 97.19 188 TRP A CA 1
ATOM 1395 C C . TRP A 1 188 ? 19.741 5.446 1.462 1.00 97.19 188 TRP A C 1
ATOM 1397 O O . TRP A 1 188 ? 20.927 5.313 1.753 1.00 97.19 188 TRP A O 1
ATOM 1407 N N . GLU A 1 189 ? 19.343 5.608 0.195 1.00 94.81 189 GLU A N 1
ATOM 1408 C CA . GLU A 1 189 ? 20.216 5.781 -0.981 1.00 94.81 189 GLU A CA 1
ATOM 1409 C C . GLU A 1 189 ? 21.382 6.790 -0.748 1.00 94.81 189 GLU A C 1
ATOM 1411 O O . GLU A 1 189 ? 21.116 7.946 -0.401 1.00 94.81 189 GLU A O 1
ATOM 1416 N N . PRO A 1 190 ? 22.667 6.409 -0.900 1.00 95.06 190 PRO A N 1
ATOM 1417 C CA . PRO A 1 190 ? 23.784 7.267 -0.487 1.00 95.06 190 PRO A CA 1
ATOM 1418 C C . PRO A 1 190 ? 23.952 8.564 -1.299 1.00 95.06 190 PRO A C 1
ATOM 1420 O O . PRO A 1 190 ? 24.317 8.534 -2.475 1.00 95.06 190 PRO A O 1
ATOM 1423 N N . ASP A 1 191 ? 23.832 9.714 -0.628 1.00 96.00 191 ASP A N 1
ATOM 1424 C CA . ASP A 1 191 ? 24.114 11.033 -1.195 1.00 96.00 191 ASP A CA 1
ATOM 1425 C C . ASP A 1 191 ? 24.943 11.908 -0.244 1.00 96.00 191 ASP A C 1
ATOM 1427 O O . ASP A 1 191 ? 24.563 12.193 0.892 1.00 96.00 191 ASP A O 1
ATOM 1431 N N . SER A 1 192 ? 26.096 12.372 -0.727 1.00 95.25 192 SER A N 1
ATOM 1432 C CA . SER A 1 192 ? 27.048 13.182 0.045 1.00 95.25 192 SER A CA 1
ATOM 1433 C C . SER A 1 192 ? 26.819 14.692 -0.076 1.00 95.25 192 SER A C 1
ATOM 1435 O O . SER A 1 192 ? 27.514 15.474 0.576 1.00 95.25 192 SER A O 1
ATOM 1437 N N . ASN A 1 193 ? 25.862 15.126 -0.902 1.00 96.06 193 ASN A N 1
ATOM 1438 C CA . ASN A 1 193 ? 25.590 16.535 -1.158 1.00 96.06 193 ASN A CA 1
ATOM 1439 C C . ASN A 1 193 ? 24.468 17.077 -0.246 1.00 96.06 193 ASN A C 1
ATOM 1441 O O . ASN A 1 193 ? 23.309 16.753 -0.479 1.00 96.06 193 ASN A O 1
ATOM 1445 N N . PRO A 1 194 ? 24.746 17.970 0.724 1.00 95.94 194 PRO A N 1
ATOM 1446 C CA . PRO A 1 194 ? 23.728 18.494 1.641 1.00 95.94 194 PRO A CA 1
ATOM 1447 C C . PRO A 1 194 ? 22.767 19.522 1.016 1.00 95.94 194 PRO A C 1
ATOM 1449 O O . PRO A 1 194 ? 21.909 20.067 1.710 1.00 95.94 194 PRO A O 1
ATOM 1452 N N . ALA A 1 195 ? 22.905 19.852 -0.273 1.00 96.06 195 ALA A N 1
ATOM 1453 C CA . ALA A 1 195 ? 22.019 20.797 -0.942 1.00 96.06 195 ALA A CA 1
ATOM 1454 C C . ALA A 1 195 ? 20.644 20.178 -1.247 1.00 96.06 195 ALA A C 1
ATOM 1456 O O . ALA A 1 195 ? 20.544 19.097 -1.831 1.00 96.06 195 ALA A O 1
ATOM 1457 N N . CYS A 1 196 ? 19.567 20.900 -0.945 1.00 95.94 196 CYS A N 1
ATOM 1458 C CA . CYS A 1 196 ? 18.209 20.450 -1.247 1.00 95.94 196 CYS A CA 1
ATOM 1459 C C . CYS A 1 196 ? 17.953 20.389 -2.761 1.00 95.94 196 CYS A C 1
ATOM 1461 O O . CYS A 1 196 ? 18.149 21.379 -3.468 1.00 95.94 196 CYS A O 1
ATOM 1463 N N . GLY A 1 197 ? 17.490 19.240 -3.255 1.00 93.06 197 GLY A N 1
ATOM 1464 C CA . GLY A 1 197 ? 17.134 19.029 -4.659 1.00 93.06 197 GLY A CA 1
ATOM 1465 C C . GLY A 1 197 ? 17.211 17.559 -5.073 1.00 93.06 197 GLY A C 1
ATOM 1466 O O . GLY A 1 197 ? 17.776 16.738 -4.354 1.00 93.06 197 GLY A O 1
ATOM 1467 N N . TRP A 1 198 ? 16.653 17.247 -6.244 1.00 95.06 198 TRP A N 1
ATOM 1468 C CA . TRP A 1 198 ? 16.769 15.928 -6.873 1.00 95.06 198 TRP A CA 1
ATOM 1469 C C . TRP A 1 198 ? 18.146 15.745 -7.521 1.00 95.06 198 TRP A C 1
ATOM 1471 O O . TRP A 1 198 ? 18.670 16.668 -8.154 1.00 95.06 198 TRP A O 1
ATOM 1481 N N . ARG A 1 199 ? 18.702 14.541 -7.388 1.00 94.69 199 ARG A N 1
ATOM 1482 C CA . ARG A 1 199 ? 19.918 14.029 -8.028 1.00 94.69 199 ARG A CA 1
ATOM 1483 C C . ARG A 1 199 ? 19.726 12.547 -8.345 1.00 94.69 199 ARG A C 1
ATOM 1485 O O . ARG A 1 199 ? 18.908 11.870 -7.736 1.00 94.69 199 ARG A O 1
ATOM 1492 N N . THR A 1 200 ? 20.571 12.005 -9.217 1.00 92.94 200 THR A N 1
ATOM 1493 C CA . THR A 1 200 ? 20.649 10.555 -9.470 1.00 92.94 200 THR A CA 1
ATOM 1494 C C . THR A 1 200 ? 21.178 9.745 -8.277 1.00 92.94 200 THR A C 1
ATOM 1496 O O . THR A 1 200 ? 21.193 8.526 -8.354 1.00 92.94 200 THR A O 1
ATOM 1499 N N . THR A 1 201 ? 21.651 10.401 -7.209 1.00 94.75 201 THR A N 1
ATOM 1500 C CA . THR A 1 201 ? 22.132 9.790 -5.953 1.00 94.75 201 THR A CA 1
ATOM 1501 C C . THR A 1 201 ? 21.101 9.815 -4.821 1.00 94.75 201 THR A C 1
ATOM 1503 O O . THR A 1 201 ? 21.358 9.261 -3.761 1.00 94.75 201 THR A O 1
ATOM 1506 N N . ASN A 1 202 ? 19.949 10.464 -5.014 1.00 96.12 202 ASN A N 1
ATOM 1507 C CA . ASN A 1 202 ? 18.846 10.471 -4.048 1.00 96.12 202 ASN A CA 1
ATOM 1508 C C . ASN A 1 202 ? 17.468 10.333 -4.719 1.00 96.12 202 ASN A C 1
ATOM 1510 O O . ASN A 1 202 ? 16.450 10.724 -4.141 1.00 96.12 202 ASN A O 1
ATOM 1514 N N . GLY A 1 203 ? 17.429 9.827 -5.955 1.00 96.69 203 GLY A N 1
ATOM 1515 C CA . GLY A 1 203 ? 16.222 9.775 -6.775 1.00 96.69 203 GLY A CA 1
ATOM 1516 C C . GLY A 1 203 ? 15.106 8.965 -6.120 1.00 96.69 203 GLY A C 1
ATOM 1517 O O . GLY A 1 203 ? 13.953 9.400 -6.123 1.00 96.69 203 GLY A O 1
ATOM 1518 N N . HIS A 1 204 ? 15.452 7.851 -5.471 1.00 98.12 204 HIS A N 1
ATOM 1519 C CA . HIS A 1 204 ? 14.484 6.957 -4.846 1.00 98.12 204 HIS A CA 1
ATOM 1520 C C . HIS A 1 204 ? 13.828 7.599 -3.613 1.00 98.12 204 HIS A C 1
ATOM 1522 O O . HIS A 1 204 ? 12.597 7.611 -3.478 1.00 98.12 204 HIS A O 1
ATOM 1528 N N . ARG A 1 205 ? 14.644 8.242 -2.765 1.00 97.88 205 ARG A N 1
ATOM 1529 C CA . ARG A 1 205 ? 14.199 9.086 -1.643 1.00 97.88 205 ARG A CA 1
ATOM 1530 C C . ARG A 1 205 ? 13.359 10.269 -2.120 1.00 97.88 205 ARG A C 1
ATOM 1532 O O . ARG A 1 205 ? 12.327 10.573 -1.521 1.00 97.88 205 ARG A O 1
ATOM 1539 N N . ALA A 1 206 ? 13.791 10.942 -3.185 1.00 96.75 206 ALA A N 1
ATOM 1540 C CA . ALA A 1 206 ? 13.120 12.113 -3.735 1.00 96.75 206 ALA A CA 1
ATOM 1541 C C . ALA A 1 206 ? 11.740 11.783 -4.330 1.00 96.75 206 ALA A C 1
ATOM 1543 O O . ALA A 1 206 ? 10.845 12.622 -4.240 1.00 96.75 206 ALA A O 1
ATOM 1544 N N . ASN A 1 207 ? 11.536 10.572 -4.856 1.00 97.75 207 ASN A N 1
ATOM 1545 C CA . ASN A 1 207 ? 10.218 10.075 -5.256 1.00 97.75 207 ASN A CA 1
ATOM 1546 C C . ASN A 1 207 ? 9.329 9.788 -4.028 1.00 97.75 207 ASN A C 1
ATOM 1548 O O . ASN A 1 207 ? 8.227 10.335 -3.927 1.00 97.75 207 ASN A O 1
ATOM 1552 N N . ILE A 1 208 ? 9.832 9.016 -3.050 1.00 98.44 208 ILE A N 1
ATOM 1553 C CA . ILE A 1 208 ? 9.111 8.646 -1.812 1.00 98.44 208 ILE A CA 1
ATOM 1554 C C . ILE A 1 208 ? 8.644 9.881 -1.031 1.00 98.44 208 ILE A C 1
ATOM 1556 O O . ILE A 1 208 ? 7.474 9.987 -0.664 1.00 98.44 208 ILE A O 1
ATOM 1560 N N . LEU A 1 209 ? 9.535 10.847 -0.806 1.00 97.94 209 LEU A N 1
ATOM 1561 C CA . LEU A 1 209 ? 9.273 12.057 -0.017 1.00 97.94 209 LEU A CA 1
ATOM 1562 C C . LEU A 1 209 ? 8.826 13.254 -0.884 1.00 97.94 209 LEU A C 1
ATOM 1564 O O . LEU A 1 209 ? 8.730 14.381 -0.399 1.00 97.94 209 LEU A O 1
ATOM 1568 N N . GLY A 1 210 ? 8.565 13.021 -2.174 1.00 94.88 210 GLY A N 1
ATOM 1569 C CA . GLY A 1 210 ? 8.319 14.053 -3.178 1.00 94.88 210 GLY A CA 1
ATOM 1570 C C . GLY A 1 210 ? 6.868 14.510 -3.335 1.00 94.88 210 GLY A C 1
ATOM 1571 O O . GLY A 1 210 ? 5.956 14.142 -2.590 1.00 94.88 210 GLY A O 1
ATOM 1572 N N . GLY A 1 211 ? 6.648 15.316 -4.378 1.00 94.50 211 GLY A N 1
ATOM 1573 C CA . GLY A 1 211 ? 5.366 15.960 -4.692 1.00 94.50 211 GLY A CA 1
ATOM 1574 C C . GLY A 1 211 ? 4.223 15.033 -5.129 1.00 94.50 211 GLY A C 1
ATOM 1575 O O . GLY A 1 211 ? 3.096 15.513 -5.235 1.00 94.50 211 GLY A O 1
ATOM 1576 N N . SER A 1 212 ? 4.485 13.739 -5.347 1.00 96.38 212 SER A N 1
ATOM 1577 C CA . SER A 1 212 ? 3.505 12.712 -5.738 1.00 96.38 212 SER A CA 1
ATOM 1578 C C . SER A 1 212 ? 2.289 12.648 -4.800 1.00 96.38 212 SER A C 1
ATOM 1580 O O . SER A 1 212 ? 2.345 13.098 -3.645 1.00 96.38 212 SER A O 1
ATOM 1582 N N . ARG A 1 213 ? 1.173 12.102 -5.298 1.00 95.94 213 ARG A N 1
ATOM 1583 C CA . ARG A 1 213 ? -0.127 12.027 -4.598 1.00 95.94 213 ARG A CA 1
ATOM 1584 C C . ARG A 1 213 ? -0.799 10.653 -4.641 1.00 95.94 213 ARG A C 1
ATOM 1586 O O . ARG A 1 213 ? -1.601 10.373 -3.754 1.00 95.94 213 ARG A O 1
ATOM 1593 N N . ALA A 1 214 ? -0.430 9.793 -5.585 1.00 97.25 214 ALA A N 1
ATOM 1594 C CA . ALA A 1 214 ? -0.776 8.376 -5.568 1.00 97.25 214 ALA A CA 1
ATOM 1595 C C . ALA A 1 214 ? 0.454 7.495 -5.816 1.00 97.25 214 ALA A C 1
ATOM 1597 O O . ALA A 1 214 ? 1.475 7.963 -6.331 1.00 97.25 214 ALA A O 1
ATOM 1598 N N . ILE A 1 215 ? 0.326 6.228 -5.436 1.00 98.50 215 ILE A N 1
ATOM 1599 C CA . ILE A 1 215 ? 1.320 5.169 -5.604 1.00 98.50 215 ILE A CA 1
ATOM 1600 C C . ILE A 1 215 ? 0.624 3.854 -5.934 1.00 98.50 215 ILE A C 1
ATOM 1602 O O . ILE A 1 215 ? -0.451 3.558 -5.414 1.00 98.50 215 ILE A O 1
ATOM 1606 N N . GLY A 1 216 ? 1.270 3.052 -6.765 1.00 98.25 216 GLY A N 1
ATOM 1607 C CA . GLY A 1 216 ? 1.083 1.613 -6.784 1.00 98.25 216 GLY A CA 1
ATOM 1608 C C . GLY A 1 216 ? 2.415 0.940 -6.506 1.00 98.25 216 GLY A C 1
ATOM 1609 O O . GLY A 1 216 ? 3.457 1.396 -6.977 1.00 98.25 216 GLY A O 1
ATOM 1610 N N . VAL A 1 217 ? 2.381 -0.125 -5.716 1.00 98.62 217 VAL A N 1
ATOM 1611 C CA . VAL A 1 217 ? 3.542 -0.984 -5.478 1.00 98.62 217 VAL A CA 1
ATOM 1612 C C . VAL A 1 217 ? 3.269 -2.315 -6.155 1.00 98.62 217 VAL A C 1
ATOM 1614 O O . VAL A 1 217 ? 2.134 -2.782 -6.150 1.00 98.62 217 VAL A O 1
ATOM 1617 N N . GLY A 1 218 ? 4.301 -2.915 -6.728 1.00 98.00 218 GLY A N 1
ATOM 1618 C CA . GLY A 1 218 ? 4.229 -4.250 -7.293 1.00 98.00 218 GLY A CA 1
ATOM 1619 C C . GLY A 1 218 ? 5.514 -5.024 -7.052 1.00 98.00 218 GLY A C 1
ATOM 1620 O O . GLY A 1 218 ? 6.591 -4.424 -7.075 1.00 98.00 218 GLY A O 1
ATOM 1621 N N . ARG A 1 219 ? 5.425 -6.338 -6.822 1.00 96.75 219 ARG A N 1
ATOM 1622 C CA . ARG A 1 219 ? 6.611 -7.186 -6.611 1.00 96.75 219 ARG A CA 1
ATOM 1623 C C . ARG A 1 219 ? 6.505 -8.578 -7.234 1.00 96.75 219 ARG A C 1
ATOM 1625 O O . ARG A 1 219 ? 5.484 -9.248 -7.103 1.00 96.75 219 ARG A O 1
ATOM 1632 N N . GLN A 1 220 ? 7.591 -9.055 -7.841 1.00 96.88 220 GLN A N 1
ATOM 1633 C CA . GLN A 1 220 ? 7.737 -10.441 -8.308 1.00 96.88 220 GLN A CA 1
ATOM 1634 C C . GLN A 1 220 ? 9.004 -11.042 -7.703 1.00 96.88 220 GLN A C 1
ATOM 1636 O O . GLN A 1 220 ? 10.090 -10.493 -7.881 1.00 96.88 220 GLN A O 1
ATOM 1641 N N . ALA A 1 221 ? 8.872 -12.178 -7.012 1.00 94.75 221 ALA A N 1
ATOM 1642 C CA . ALA A 1 221 ? 9.962 -12.805 -6.262 1.00 94.75 221 ALA A CA 1
ATOM 1643 C C . ALA A 1 221 ? 10.709 -11.783 -5.374 1.00 94.75 221 ALA A C 1
ATOM 1645 O O . ALA A 1 221 ? 10.127 -11.251 -4.430 1.00 94.75 221 ALA A O 1
ATOM 1646 N N . ASN A 1 222 ? 11.975 -11.486 -5.681 1.00 94.62 222 ASN A N 1
ATOM 1647 C CA . ASN A 1 222 ? 12.807 -10.515 -4.968 1.00 94.62 222 ASN A CA 1
ATOM 1648 C C . ASN A 1 222 ? 12.984 -9.167 -5.702 1.00 94.62 222 ASN A C 1
ATOM 1650 O O . ASN A 1 222 ? 13.863 -8.403 -5.306 1.00 94.62 222 ASN A O 1
ATOM 1654 N N . TYR A 1 223 ? 12.202 -8.885 -6.753 1.00 97.94 223 TYR A N 1
ATOM 1655 C CA . TYR A 1 223 ? 12.125 -7.587 -7.440 1.00 97.94 223 TYR A CA 1
ATOM 1656 C C . TYR A 1 223 ? 10.885 -6.815 -6.992 1.00 97.94 223 TYR A C 1
ATOM 1658 O O . TYR A 1 223 ? 9.803 -7.386 -6.856 1.00 97.94 223 TYR A O 1
ATOM 1666 N N . PHE A 1 224 ? 11.048 -5.506 -6.815 1.00 98.56 224 PHE A N 1
ATOM 1667 C CA . PHE A 1 224 ? 9.995 -4.581 -6.411 1.00 98.56 224 PHE A CA 1
ATOM 1668 C C . PHE A 1 224 ? 10.017 -3.314 -7.275 1.00 98.56 224 PHE A C 1
ATOM 1670 O O . PHE A 1 224 ? 11.078 -2.810 -7.656 1.00 98.56 224 PHE A O 1
ATOM 1677 N N . THR A 1 225 ? 8.836 -2.749 -7.513 1.00 98.81 225 THR A N 1
ATOM 1678 C CA . THR A 1 225 ? 8.621 -1.484 -8.222 1.00 98.81 225 THR A CA 1
ATOM 1679 C C . THR A 1 225 ? 7.628 -0.610 -7.448 1.00 98.81 225 THR A C 1
ATOM 1681 O O . THR A 1 225 ? 6.645 -1.115 -6.904 1.00 98.81 225 THR A O 1
ATOM 1684 N N . GLN A 1 226 ? 7.864 0.703 -7.401 1.00 98.69 226 GLN A N 1
ATOM 1685 C CA . GLN A 1 226 ? 6.868 1.706 -7.009 1.00 98.69 226 GLN A CA 1
ATOM 1686 C C . GLN A 1 226 ? 6.629 2.642 -8.196 1.00 98.69 226 GLN A C 1
ATOM 1688 O O . GLN A 1 226 ? 7.526 3.407 -8.548 1.00 98.69 226 GLN A O 1
ATOM 1693 N N . ASP A 1 227 ? 5.432 2.617 -8.776 1.00 98.69 227 ASP A N 1
ATOM 1694 C CA . ASP A 1 227 ? 5.006 3.592 -9.783 1.00 98.69 227 ASP A CA 1
ATOM 1695 C C . ASP A 1 227 ? 4.212 4.711 -9.084 1.00 98.69 227 ASP A C 1
ATOM 1697 O O . ASP A 1 227 ? 3.278 4.451 -8.320 1.00 98.69 227 ASP A O 1
ATOM 1701 N N . PHE A 1 228 ? 4.584 5.974 -9.319 1.00 98.50 228 PHE A N 1
ATOM 1702 C CA . PHE A 1 228 ? 3.988 7.150 -8.667 1.00 98.50 228 PHE A CA 1
ATOM 1703 C C . PHE A 1 228 ? 3.159 7.989 -9.645 1.00 98.50 228 PHE A C 1
ATOM 1705 O O . PHE A 1 228 ? 3.524 8.122 -10.813 1.00 98.50 228 PHE A O 1
ATOM 1712 N N . ALA A 1 229 ? 2.103 8.651 -9.155 1.00 96.50 229 ALA A N 1
ATOM 1713 C CA . ALA A 1 229 ? 1.340 9.641 -9.924 1.00 96.50 229 ALA A CA 1
ATOM 1714 C C . ALA A 1 229 ? 1.094 10.957 -9.167 1.00 96.50 229 ALA A C 1
ATOM 1716 O O . ALA A 1 229 ? 1.062 11.021 -7.932 1.00 96.50 229 ALA A O 1
ATOM 1717 N N . GLY A 1 230 ? 0.877 12.030 -9.936 1.00 91.25 230 GLY A N 1
ATOM 1718 C CA . GLY A 1 230 ? 0.686 13.396 -9.430 1.00 91.25 230 GLY A CA 1
ATOM 1719 C C . GLY A 1 230 ? -0.718 13.726 -8.899 1.00 91.25 230 GLY A C 1
ATOM 1720 O O . GLY A 1 230 ? -0.909 14.805 -8.341 1.00 91.25 230 GLY A O 1
ATOM 1721 N N . THR A 1 231 ? -1.696 12.830 -9.052 1.00 87.94 231 THR A N 1
ATOM 1722 C CA . THR A 1 231 ? -3.094 13.014 -8.623 1.00 87.94 231 THR A CA 1
ATOM 1723 C C . THR A 1 231 ? -3.472 12.047 -7.502 1.00 87.94 231 THR A C 1
ATOM 1725 O O . THR A 1 231 ? -2.999 10.918 -7.466 1.00 87.94 231 THR A O 1
ATOM 1728 N N . GLY A 1 232 ? -4.308 12.499 -6.565 1.00 86.75 232 GLY A N 1
ATOM 1729 C CA . GLY A 1 232 ? -4.728 11.728 -5.391 1.00 86.75 232 GLY A CA 1
ATOM 1730 C C . GLY A 1 232 ? -5.104 12.643 -4.223 1.00 86.75 232 GLY A C 1
ATOM 1731 O O . GLY A 1 232 ? -4.487 13.694 -4.039 1.00 86.75 232 GLY A O 1
ATOM 1732 N N . THR A 1 233 ? -6.116 12.249 -3.447 1.00 87.56 233 THR A N 1
ATOM 1733 C CA . THR A 1 233 ? -6.661 13.047 -2.335 1.00 87.56 233 THR A CA 1
ATOM 1734 C C . THR A 1 233 ? -6.822 12.162 -1.094 1.00 87.56 233 THR A C 1
ATOM 1736 O O . THR A 1 233 ? -7.860 11.517 -0.952 1.00 87.56 233 THR A O 1
ATOM 1739 N N . PRO A 1 234 ? -5.813 12.086 -0.206 1.00 87.94 234 PRO A N 1
ATOM 1740 C CA . PRO A 1 234 ? -5.912 11.316 1.033 1.00 87.94 234 PRO A CA 1
ATOM 1741 C C . PRO A 1 234 ? -6.926 11.927 2.012 1.00 87.94 234 PRO A C 1
ATOM 1743 O O . PRO A 1 234 ? -7.043 13.151 2.107 1.00 87.94 234 PRO A O 1
ATOM 1746 N N . SER A 1 235 ? -7.633 11.077 2.762 1.00 91.38 235 SER A N 1
ATOM 1747 C CA . SER A 1 235 ? -8.549 11.465 3.841 1.00 91.38 235 SER A CA 1
ATOM 1748 C C . SER A 1 235 ? -8.845 10.267 4.750 1.00 91.38 235 SER A C 1
ATOM 1750 O O . SER A 1 235 ? -9.053 9.167 4.244 1.00 91.38 235 SER A O 1
ATOM 1752 N N . GLY A 1 236 ? -8.902 10.473 6.067 1.00 94.50 236 GLY A N 1
ATOM 1753 C CA . GLY A 1 236 ? -9.162 9.413 7.046 1.00 94.50 236 GLY A CA 1
ATOM 1754 C C . GLY A 1 236 ? -7.955 8.495 7.253 1.00 94.50 236 GLY A C 1
ATOM 1755 O O . GLY A 1 236 ? -6.821 8.974 7.328 1.00 94.50 236 GLY A O 1
ATOM 1756 N N . VAL A 1 237 ? -8.197 7.184 7.343 1.00 96.31 237 VAL A N 1
ATOM 1757 C CA . VAL A 1 237 ? -7.139 6.161 7.296 1.00 96.31 237 VAL A CA 1
ATOM 1758 C C . VAL A 1 237 ? -6.779 5.907 5.834 1.00 96.31 237 VAL A C 1
ATOM 1760 O O . VAL A 1 237 ? -7.644 5.554 5.036 1.00 96.31 237 VAL A O 1
ATOM 1763 N N . VAL A 1 238 ? -5.516 6.128 5.471 1.00 95.19 238 VAL A N 1
ATOM 1764 C CA . VAL A 1 238 ? -5.057 6.124 4.065 1.00 95.19 238 VAL A CA 1
ATOM 1765 C C . VAL A 1 238 ? -4.305 4.841 3.708 1.00 95.19 238 VAL A C 1
ATOM 1767 O O . VAL A 1 238 ? -4.330 4.400 2.560 1.00 95.19 238 VAL A O 1
ATOM 1770 N N . SER A 1 239 ? -3.638 4.249 4.695 1.00 98.00 239 SER A N 1
ATOM 1771 C CA . SER A 1 239 ? -2.914 2.985 4.599 1.00 98.00 239 SER A CA 1
ATOM 1772 C C . SER A 1 239 ? -2.817 2.331 5.979 1.00 98.00 239 SER A C 1
ATOM 1774 O O . SER A 1 239 ? -2.999 2.998 7.002 1.00 98.00 239 SER A O 1
ATOM 1776 N N . GLY A 1 240 ? -2.541 1.027 5.997 1.00 98.12 240 GLY A N 1
ATOM 1777 C CA . GLY A 1 240 ? -2.225 0.283 7.211 1.00 98.12 240 GLY A CA 1
ATOM 1778 C C . GLY A 1 240 ? -1.815 -1.164 6.931 1.00 98.12 240 GLY A C 1
ATOM 1779 O O . GLY A 1 240 ? -2.227 -1.755 5.930 1.00 98.12 240 GLY A O 1
ATOM 1780 N N . VAL A 1 241 ? -0.980 -1.730 7.805 1.00 98.56 241 VAL A N 1
ATOM 1781 C CA . VAL A 1 241 ? -0.402 -3.080 7.684 1.00 98.56 241 VAL A CA 1
ATOM 1782 C C . VAL A 1 241 ? -0.013 -3.651 9.054 1.00 98.56 241 VAL A C 1
ATOM 1784 O O . VAL A 1 241 ? 0.043 -2.925 10.049 1.00 98.56 241 VAL A O 1
ATOM 1787 N N . HIS A 1 242 ? 0.304 -4.943 9.098 1.00 98.50 242 HIS A N 1
ATOM 1788 C CA . HIS A 1 242 ? 0.998 -5.584 10.213 1.00 98.50 242 HIS A CA 1
ATOM 1789 C C . HIS A 1 242 ? 2.404 -6.039 9.774 1.00 98.50 242 HIS A C 1
ATOM 1791 O O . HIS A 1 242 ? 2.611 -6.381 8.611 1.00 98.50 242 HIS A O 1
ATOM 1797 N N . TYR A 1 243 ? 3.382 -6.048 10.679 1.00 98.06 243 TYR A N 1
ATOM 1798 C CA . TYR A 1 243 ? 4.735 -6.548 10.404 1.00 98.06 243 TYR A CA 1
ATOM 1799 C C . TYR A 1 243 ? 5.360 -7.173 11.666 1.00 98.06 243 TYR A C 1
ATOM 1801 O O . TYR A 1 243 ? 5.240 -6.570 12.739 1.00 98.06 243 TYR A O 1
ATOM 1809 N N . PRO A 1 244 ? 6.079 -8.314 11.578 1.00 97.44 244 PRO A N 1
ATOM 1810 C CA . PRO A 1 244 ? 6.306 -9.170 10.397 1.00 97.44 244 PRO A CA 1
ATOM 1811 C C . PRO A 1 244 ? 5.032 -9.906 9.933 1.00 97.44 244 PRO A C 1
ATOM 1813 O O . PRO A 1 244 ? 4.013 -9.809 10.599 1.00 97.44 244 PRO A O 1
ATOM 1816 N N . GLN A 1 245 ? 5.091 -10.627 8.804 1.00 95.69 245 GLN A N 1
ATOM 1817 C CA . GLN A 1 245 ? 3.944 -11.334 8.193 1.00 95.69 245 GLN A CA 1
ATOM 1818 C C . GLN A 1 245 ? 3.370 -12.474 9.059 1.00 95.69 245 GLN A C 1
ATOM 1820 O O . GLN A 1 245 ? 2.206 -12.852 8.936 1.00 95.69 245 GLN A O 1
ATOM 1825 N N . THR A 1 246 ? 4.213 -13.071 9.900 1.00 95.00 246 THR A N 1
ATOM 1826 C CA . THR A 1 246 ? 3.884 -14.230 10.736 1.00 95.00 246 THR A CA 1
ATOM 1827 C C . THR A 1 246 ? 4.637 -14.170 12.062 1.00 95.00 246 THR A C 1
ATOM 1829 O O . THR A 1 246 ? 5.636 -13.457 12.205 1.00 95.00 246 THR A O 1
ATOM 1832 N N . GLY A 1 247 ? 4.163 -14.935 13.044 1.00 93.12 247 GLY A N 1
ATOM 1833 C CA . GLY A 1 247 ? 4.730 -15.015 14.388 1.00 93.12 247 GLY A CA 1
ATOM 1834 C C . GLY A 1 247 ? 3.830 -14.390 15.454 1.00 93.12 247 GLY A C 1
ATOM 1835 O O . GLY A 1 247 ? 2.627 -14.233 15.259 1.00 93.12 247 GLY A O 1
ATOM 1836 N N . THR A 1 248 ? 4.416 -14.076 16.613 1.00 95.00 248 THR A N 1
ATOM 1837 C CA . THR A 1 248 ? 3.668 -13.651 17.812 1.00 95.00 248 THR A CA 1
ATOM 1838 C C . THR A 1 248 ? 3.829 -12.175 18.159 1.00 95.00 248 THR A C 1
ATOM 1840 O O . THR A 1 248 ? 2.861 -11.556 18.576 1.00 95.00 248 THR A O 1
ATOM 1843 N N . SER A 1 249 ? 5.017 -11.584 18.004 1.00 97.19 249 SER A N 1
ATOM 1844 C CA . SER A 1 249 ? 5.257 -10.167 18.323 1.00 97.19 249 SER A CA 1
ATOM 1845 C C . SER A 1 249 ? 5.015 -9.302 17.088 1.00 97.19 249 SER A C 1
ATOM 1847 O O . SER A 1 249 ? 5.924 -9.086 16.284 1.00 97.19 249 SER A O 1
ATOM 1849 N N . ILE A 1 250 ? 3.774 -8.846 16.916 1.00 98.00 250 ILE A N 1
ATOM 1850 C CA . ILE A 1 250 ? 3.323 -8.153 15.707 1.00 98.00 250 ILE A CA 1
ATOM 1851 C C . ILE A 1 250 ? 3.181 -6.652 15.965 1.00 98.00 250 ILE A C 1
ATOM 1853 O O . ILE A 1 250 ? 2.517 -6.231 16.914 1.00 98.00 250 ILE A O 1
ATOM 1857 N N . GLN A 1 251 ? 3.779 -5.834 15.096 1.00 98.31 251 GLN A N 1
ATOM 1858 C CA . GLN A 1 251 ? 3.538 -4.393 15.047 1.00 98.31 251 GLN A CA 1
ATOM 1859 C C . GLN A 1 251 ? 2.451 -4.069 14.029 1.00 98.31 251 GLN A C 1
ATOM 1861 O O . GLN A 1 251 ? 2.617 -4.306 12.833 1.00 98.31 251 GLN A O 1
ATOM 1866 N N . PHE A 1 252 ? 1.383 -3.436 14.490 1.00 98.75 252 PHE A N 1
ATOM 1867 C CA . PHE A 1 252 ? 0.347 -2.857 13.647 1.00 98.75 252 PHE A CA 1
ATOM 1868 C C . PHE A 1 252 ? 0.680 -1.393 13.375 1.00 98.75 252 PHE A C 1
ATOM 1870 O O . PHE A 1 252 ? 1.080 -0.677 14.293 1.00 98.75 252 PHE A O 1
ATOM 1877 N N . TRP A 1 253 ? 0.516 -0.942 12.136 1.00 98.75 253 TRP A N 1
ATOM 1878 C CA . TRP A 1 253 ? 0.777 0.434 11.710 1.00 98.75 253 TRP A CA 1
ATOM 1879 C C . TRP A 1 253 ? -0.342 0.927 10.795 1.00 98.75 253 TRP A C 1
ATOM 1881 O O . TRP A 1 253 ? -0.780 0.179 9.924 1.00 98.75 253 TRP A O 1
ATOM 1891 N N . ALA A 1 254 ? -0.790 2.168 10.986 1.00 98.62 254 ALA A N 1
ATOM 1892 C CA . ALA A 1 254 ? -1.726 2.833 10.082 1.00 98.62 254 ALA A CA 1
ATOM 1893 C C . ALA A 1 254 ? -1.496 4.351 10.013 1.00 98.62 254 ALA A C 1
ATOM 1895 O O . ALA A 1 254 ? -1.210 5.007 11.024 1.00 98.62 254 ALA A O 1
ATOM 1896 N N . ASN A 1 255 ? -1.700 4.930 8.829 1.00 98.44 255 ASN A N 1
ATOM 1897 C CA . ASN A 1 255 ? -1.569 6.362 8.584 1.00 98.44 255 ASN A CA 1
ATOM 1898 C C . ASN A 1 255 ? -2.920 7.091 8.579 1.00 98.44 255 ASN A C 1
ATOM 1900 O O . ASN A 1 255 ? -3.796 6.808 7.760 1.00 98.44 255 ASN A O 1
ATOM 1904 N N . TRP A 1 256 ? -3.034 8.111 9.434 1.00 97.81 256 TRP A N 1
ATOM 1905 C CA . TRP A 1 256 ? -4.170 9.033 9.497 1.00 97.81 256 TRP A CA 1
ATOM 1906 C C . TRP A 1 256 ? -3.835 10.368 8.825 1.00 97.81 256 TRP A C 1
ATOM 1908 O O . TRP A 1 256 ? -2.797 10.975 9.116 1.00 97.81 256 TRP A O 1
ATOM 1918 N N . TYR A 1 257 ? -4.739 10.856 7.973 1.00 97.38 257 TYR A N 1
ATOM 1919 C CA . TYR A 1 257 ? -4.659 12.180 7.357 1.00 97.38 257 TYR A CA 1
ATOM 1920 C C . TYR A 1 257 ? -6.025 12.872 7.343 1.00 97.38 257 TYR A C 1
ATOM 1922 O O . TYR A 1 257 ? -6.952 12.434 6.663 1.00 97.38 257 TYR A O 1
ATOM 1930 N N . SER A 1 258 ? -6.170 13.965 8.090 1.00 96.12 258 SER A N 1
ATOM 1931 C CA . SER A 1 258 ? -7.442 14.688 8.221 1.00 96.12 258 SER A CA 1
ATOM 1932 C C . SER A 1 258 ? -7.233 16.126 8.707 1.00 96.12 258 SER A C 1
ATOM 1934 O O . SER A 1 258 ? -6.130 16.527 9.074 1.00 96.12 258 SER A O 1
ATOM 1936 N N . THR A 1 259 ? -8.297 16.928 8.736 1.00 94.69 259 THR A N 1
ATOM 1937 C CA . THR A 1 259 ? -8.271 18.308 9.256 1.00 94.69 259 THR A CA 1
ATOM 1938 C C . THR A 1 259 ? -8.161 18.387 10.782 1.00 94.69 259 THR A C 1
ATOM 1940 O O . THR A 1 259 ? -7.883 19.463 11.311 1.00 94.69 259 THR A O 1
ATOM 1943 N N . ALA A 1 260 ? -8.351 17.269 11.488 1.00 94.75 260 ALA A N 1
ATOM 1944 C CA . ALA A 1 260 ? -8.257 17.157 12.940 1.00 94.75 260 ALA A CA 1
ATOM 1945 C C . ALA A 1 260 ? -7.674 15.798 13.371 1.00 94.75 260 ALA A C 1
ATOM 1947 O O . ALA A 1 260 ? -7.566 14.867 12.566 1.00 94.75 260 ALA A O 1
ATOM 1948 N N . ALA A 1 261 ? -7.350 15.693 14.662 1.00 94.94 261 ALA A N 1
ATOM 1949 C CA . ALA A 1 261 ? -7.055 14.424 15.321 1.00 94.94 261 ALA A CA 1
ATOM 1950 C C . ALA A 1 261 ? -8.221 13.425 15.169 1.00 94.94 261 ALA A C 1
ATOM 1952 O O . ALA A 1 261 ? -9.386 13.847 15.123 1.00 94.94 261 AL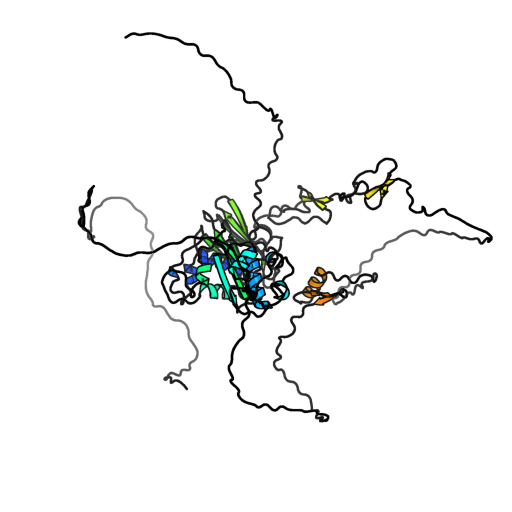A A O 1
ATOM 1953 N N . PRO A 1 262 ? -7.946 12.112 15.164 1.00 96.56 262 PRO A N 1
ATOM 1954 C CA . PRO A 1 262 ? -8.975 11.134 15.461 1.00 96.56 262 PRO A CA 1
ATOM 1955 C C . PRO A 1 262 ? -9.356 11.229 16.953 1.00 96.56 262 PRO A C 1
ATOM 1957 O O . PRO A 1 262 ? -8.517 11.518 17.806 1.00 96.56 262 PRO A O 1
ATOM 1960 N N . ALA A 1 263 ? -10.628 10.997 17.273 1.00 94.31 263 ALA A N 1
ATOM 1961 C CA . ALA A 1 263 ? -11.114 10.838 18.643 1.00 94.31 263 ALA A CA 1
ATOM 1962 C C . ALA A 1 263 ? -10.799 9.441 19.207 1.00 94.31 263 ALA A C 1
ATOM 1964 O O . ALA A 1 263 ? -10.614 9.294 20.414 1.00 94.31 263 ALA A O 1
ATOM 1965 N N . SER A 1 264 ? -10.715 8.428 18.339 1.00 95.12 264 SER A N 1
ATOM 1966 C CA . SER A 1 264 ? -10.262 7.076 18.670 1.00 95.12 264 SER A CA 1
ATOM 1967 C C . SER A 1 264 ? -9.342 6.546 17.566 1.00 95.12 264 SER A C 1
ATOM 1969 O O . SER A 1 264 ? -9.526 6.872 16.395 1.00 95.12 264 SER A O 1
ATOM 1971 N N . ALA A 1 265 ? -8.360 5.726 17.928 1.00 97.00 265 ALA A N 1
ATOM 1972 C CA . ALA A 1 265 ? -7.522 4.994 16.985 1.00 97.00 265 ALA A CA 1
ATOM 1973 C C . ALA A 1 265 ? -7.269 3.602 17.568 1.00 97.00 265 ALA A C 1
ATOM 1975 O O . ALA A 1 265 ? -6.656 3.477 18.630 1.00 97.00 265 ALA A O 1
ATOM 1976 N N . VAL A 1 266 ? -7.778 2.564 16.910 1.00 97.25 266 VAL A N 1
ATOM 1977 C CA . VAL A 1 266 ? -7.700 1.174 17.374 1.00 97.25 266 VAL A CA 1
ATOM 1978 C C . VAL A 1 266 ? -7.383 0.228 16.219 1.00 97.25 266 VAL A C 1
ATOM 1980 O O . VAL A 1 266 ? -7.728 0.484 15.064 1.00 97.25 266 VAL A O 1
ATOM 1983 N N . VAL A 1 267 ? -6.765 -0.901 16.548 1.00 97.88 267 VAL A N 1
ATOM 1984 C CA . VAL A 1 267 ? -6.830 -2.112 15.729 1.00 97.88 267 VAL A CA 1
ATOM 1985 C C . VAL A 1 267 ? -7.720 -3.120 16.449 1.00 97.88 267 VAL A C 1
ATOM 1987 O O . VAL A 1 267 ? -7.507 -3.407 17.626 1.00 97.88 267 VAL A O 1
ATOM 1990 N N . ASN A 1 268 ? -8.752 -3.608 15.767 1.00 96.38 268 ASN A N 1
ATOM 1991 C CA . ASN A 1 268 ? -9.568 -4.722 16.229 1.00 96.38 268 ASN A CA 1
ATOM 1992 C C . ASN A 1 268 ? -8.885 -6.016 15.776 1.00 96.38 268 ASN A C 1
ATOM 1994 O O . ASN A 1 268 ? -8.678 -6.182 14.577 1.00 96.38 268 ASN A O 1
ATOM 1998 N N . ILE A 1 269 ? -8.524 -6.886 16.719 1.00 95.75 269 ILE A N 1
ATOM 1999 C CA . ILE A 1 269 ? -7.903 -8.196 16.485 1.00 95.75 269 ILE A CA 1
ATOM 2000 C C . ILE A 1 269 ? -8.805 -9.230 17.162 1.00 95.75 269 ILE A C 1
ATOM 2002 O O . ILE A 1 269 ? -8.977 -9.178 18.379 1.00 95.75 269 ILE A O 1
ATOM 2006 N N . ASP A 1 270 ? -9.436 -10.112 16.384 1.00 93.12 270 ASP A N 1
ATOM 2007 C CA . ASP A 1 270 ? -10.346 -11.168 16.867 1.00 93.12 270 ASP A CA 1
ATOM 2008 C C . ASP A 1 270 ? -11.467 -10.677 17.821 1.00 93.12 270 ASP A C 1
ATOM 2010 O O . ASP A 1 270 ? -11.901 -11.383 18.728 1.00 93.12 270 ASP A O 1
ATOM 2014 N N . GLY A 1 271 ? -11.930 -9.434 17.645 1.00 90.25 271 GLY A N 1
ATOM 2015 C CA . GLY A 1 271 ? -12.948 -8.780 18.479 1.00 90.25 271 GLY A CA 1
ATOM 2016 C C . GLY A 1 271 ? -12.381 -7.896 19.596 1.00 90.25 271 GLY A C 1
ATOM 2017 O O . GLY A 1 271 ? -13.115 -7.136 20.234 1.00 90.25 271 GLY 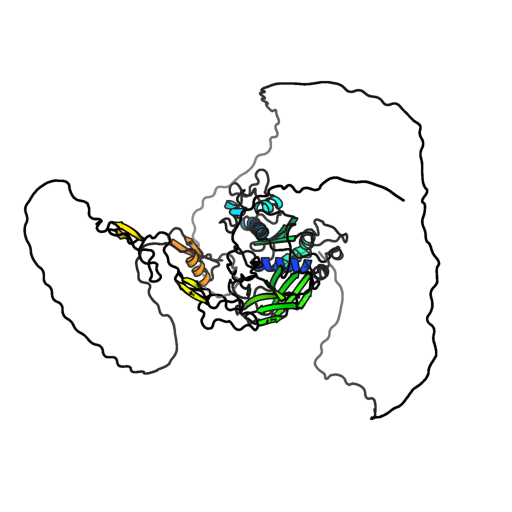A O 1
ATOM 2018 N N . THR A 1 272 ? -11.068 -7.952 19.826 1.00 90.56 272 THR A N 1
ATOM 2019 C CA . THR A 1 272 ? -10.367 -7.189 20.861 1.00 90.56 272 THR A CA 1
ATOM 2020 C C . THR A 1 272 ? -9.770 -5.908 20.283 1.00 90.56 272 THR A C 1
ATOM 2022 O O . THR A 1 272 ? -8.813 -5.939 19.509 1.00 90.56 272 THR A O 1
ATOM 2025 N N . CYS A 1 273 ? -10.286 -4.750 20.703 1.00 91.38 273 CYS A N 1
ATOM 2026 C CA . CYS A 1 273 ? -9.700 -3.460 20.336 1.00 91.38 273 CYS A CA 1
ATOM 2027 C C . CYS A 1 273 ? -8.429 -3.172 21.133 1.00 91.38 273 CYS A C 1
ATOM 2029 O O . CYS A 1 273 ? -8.488 -2.880 22.328 1.00 91.38 273 CYS A O 1
ATOM 2031 N N . THR A 1 274 ? -7.292 -3.142 20.443 1.00 95.88 274 THR A N 1
ATOM 2032 C CA . THR A 1 274 ? -6.043 -2.592 20.972 1.00 95.88 274 THR A CA 1
ATOM 2033 C C . THR A 1 274 ? -5.921 -1.113 20.575 1.00 95.88 274 THR A C 1
ATOM 2035 O O . THR A 1 274 ? -5.918 -0.810 19.377 1.00 95.88 274 THR A O 1
ATOM 2038 N N . PRO A 1 275 ? -5.799 -0.171 21.533 1.00 96.19 275 PRO A N 1
ATOM 2039 C CA . PRO A 1 275 ? -5.540 1.238 21.239 1.00 96.19 275 PRO A CA 1
ATOM 2040 C C . PRO A 1 275 ? -4.195 1.452 20.537 1.00 96.19 275 PRO A C 1
ATOM 2042 O O . PRO A 1 275 ? -3.166 0.935 20.970 1.00 96.19 275 PRO A O 1
ATOM 2045 N N . LEU A 1 276 ? -4.199 2.268 19.485 1.00 98.19 276 LEU A N 1
ATOM 2046 C CA . LEU A 1 276 ? -3.001 2.690 18.763 1.00 98.19 276 LEU A CA 1
ATOM 2047 C C . LEU A 1 276 ? -2.480 4.014 19.336 1.00 98.19 276 LEU A C 1
ATOM 2049 O O . LEU A 1 276 ? -3.254 4.922 19.640 1.00 98.19 276 LEU A O 1
ATOM 2053 N N . ALA A 1 277 ? -1.160 4.167 19.413 1.00 97.25 277 ALA A N 1
ATOM 2054 C CA . ALA A 1 277 ? -0.504 5.413 19.798 1.00 97.25 277 ALA A CA 1
ATOM 2055 C C . ALA A 1 277 ? 0.139 6.097 18.583 1.00 97.25 277 ALA A C 1
ATOM 2057 O O . ALA A 1 277 ? 0.780 5.443 17.758 1.00 97.25 277 ALA A O 1
ATOM 2058 N N . ARG A 1 278 ? 0.019 7.428 18.478 1.00 98.00 278 ARG A N 1
ATOM 2059 C CA . ARG A 1 278 ? 0.679 8.215 17.425 1.00 98.00 278 ARG A CA 1
ATOM 2060 C C . ARG A 1 278 ? 2.196 8.210 17.634 1.00 98.00 278 ARG A C 1
ATOM 2062 O O . ARG A 1 278 ? 2.700 8.896 18.521 1.00 98.00 278 ARG A O 1
ATOM 2069 N N . ALA A 1 279 ? 2.922 7.459 16.811 1.00 97.94 279 ALA A N 1
ATOM 2070 C CA . ALA A 1 279 ? 4.371 7.292 16.933 1.00 97.94 279 ALA A CA 1
ATOM 2071 C C . ALA A 1 279 ? 5.185 8.218 16.017 1.00 97.94 279 ALA A C 1
ATOM 2073 O O . ALA A 1 279 ? 6.370 8.423 16.273 1.00 97.94 279 ALA A O 1
ATOM 2074 N N . ARG A 1 280 ? 4.583 8.769 14.953 1.00 98.12 280 ARG A N 1
ATOM 2075 C CA . ARG A 1 280 ? 5.250 9.688 14.010 1.00 98.12 280 ARG A CA 1
ATOM 2076 C C . ARG A 1 280 ? 4.311 10.789 13.523 1.00 98.12 280 ARG A C 1
ATOM 2078 O O . ARG A 1 280 ? 3.107 10.559 13.404 1.00 98.12 280 ARG A O 1
ATOM 2085 N N . GLY A 1 281 ? 4.867 11.951 13.184 1.00 97.62 281 GLY A N 1
ATOM 2086 C CA . GLY A 1 281 ? 4.121 13.063 12.589 1.00 97.62 281 GLY A CA 1
ATOM 2087 C C . GLY A 1 281 ? 3.161 13.775 13.555 1.00 97.62 281 GLY A C 1
ATOM 2088 O O . GLY A 1 281 ? 3.379 13.830 14.771 1.00 97.62 281 GLY A O 1
ATOM 2089 N N . SER A 1 282 ? 2.097 14.359 13.001 1.00 97.44 282 SER A N 1
ATOM 2090 C CA . SER A 1 282 ? 1.109 15.187 13.706 1.00 97.44 282 SER A CA 1
ATOM 2091 C C . SER A 1 282 ? -0.273 14.533 13.781 1.00 97.44 282 SER A C 1
ATOM 2093 O O . SER A 1 282 ? -0.561 13.550 13.107 1.00 97.44 282 SER A O 1
ATOM 2095 N N . ASP A 1 283 ? -1.170 15.128 14.567 1.00 94.81 283 ASP A N 1
ATOM 2096 C CA . ASP A 1 283 ? -2.578 14.716 14.659 1.00 94.81 283 ASP A CA 1
ATOM 2097 C C . ASP A 1 283 ? -3.356 14.797 13.335 1.00 94.81 283 ASP A C 1
ATOM 2099 O O . ASP A 1 283 ? -4.360 14.113 13.166 1.00 94.81 283 ASP A O 1
ATOM 2103 N N . THR A 1 284 ? -2.896 15.623 12.392 1.00 96.50 284 THR A N 1
ATOM 2104 C CA . THR A 1 284 ? -3.521 15.828 11.075 1.00 96.50 284 THR A CA 1
ATOM 2105 C C . THR A 1 284 ? -2.824 15.076 9.939 1.00 96.50 284 THR A C 1
ATOM 2107 O O . THR A 1 284 ? -3.400 14.925 8.865 1.00 96.50 284 THR A O 1
ATOM 2110 N N . ASN A 1 285 ? -1.594 14.607 10.161 1.00 97.69 285 ASN A N 1
ATOM 2111 C CA . ASN A 1 285 ? -0.803 13.800 9.235 1.00 97.69 285 ASN A CA 1
ATOM 2112 C C . ASN A 1 285 ? 0.210 12.986 10.051 1.00 97.69 285 ASN A C 1
ATOM 2114 O O . ASN A 1 285 ? 1.281 13.495 10.394 1.00 97.69 285 ASN A O 1
ATOM 2118 N N . GLY A 1 286 ? -0.127 11.745 10.396 1.00 97.88 286 GLY A N 1
ATOM 2119 C CA . GLY A 1 286 ? 0.673 10.951 11.329 1.00 97.88 286 GLY A CA 1
ATOM 2120 C C . GLY A 1 286 ? 0.505 9.449 11.154 1.00 97.88 286 GLY A C 1
ATOM 2121 O O . GLY A 1 286 ? -0.465 8.987 10.550 1.00 97.88 286 GLY A O 1
ATOM 2122 N N . ALA A 1 287 ? 1.462 8.695 11.691 1.00 98.50 287 ALA A N 1
ATOM 2123 C CA . ALA A 1 287 ? 1.427 7.236 11.727 1.00 98.50 287 ALA A CA 1
ATOM 2124 C C . ALA A 1 287 ? 1.220 6.752 13.166 1.00 98.50 287 ALA A C 1
ATOM 2126 O O . ALA A 1 287 ? 1.873 7.226 14.106 1.00 98.50 287 ALA A O 1
ATOM 2127 N N . TRP A 1 288 ? 0.300 5.809 13.318 1.00 98.69 288 TRP A N 1
ATOM 2128 C CA . TRP A 1 288 ? -0.176 5.270 14.584 1.00 98.69 288 TRP A CA 1
ATOM 2129 C C . TRP A 1 288 ? 0.169 3.788 14.665 1.00 98.69 288 TRP A C 1
ATOM 2131 O O . TRP A 1 288 ? 0.158 3.101 13.647 1.00 98.69 288 TRP A O 1
ATOM 2141 N N . THR A 1 289 ? 0.495 3.296 15.859 1.00 98.69 289 THR A N 1
ATOM 2142 C CA . THR A 1 289 ? 0.967 1.919 16.033 1.00 98.69 289 THR A CA 1
ATOM 2143 C C . THR A 1 289 ? 0.622 1.323 17.391 1.00 98.69 289 THR A C 1
ATOM 2145 O O . THR A 1 289 ? 0.461 2.043 18.378 1.00 98.69 289 THR A O 1
ATOM 2148 N N . ALA A 1 290 ? 0.560 -0.004 17.433 1.00 98.44 290 ALA A N 1
ATOM 2149 C CA . ALA A 1 290 ? 0.660 -0.803 18.643 1.00 98.44 290 ALA A CA 1
ATOM 2150 C C . ALA A 1 290 ? 1.476 -2.068 18.343 1.00 98.44 290 ALA A C 1
ATOM 2152 O O . ALA A 1 290 ? 1.410 -2.603 17.235 1.00 98.44 290 ALA A O 1
ATOM 2153 N N . THR A 1 291 ? 2.208 -2.564 19.340 1.00 98.38 291 THR A N 1
ATOM 2154 C CA . THR A 1 291 ? 2.808 -3.905 19.308 1.00 98.38 291 THR A CA 1
ATOM 2155 C C . THR A 1 291 ? 1.963 -4.824 20.177 1.00 98.38 291 THR A C 1
ATOM 2157 O O . THR A 1 291 ? 1.714 -4.492 21.337 1.00 98.38 291 THR A O 1
ATOM 2160 N N . VAL A 1 292 ? 1.540 -5.966 19.641 1.00 97.44 292 VAL A N 1
ATOM 2161 C CA . VAL A 1 292 ? 0.707 -6.951 20.347 1.00 97.44 292 VAL A CA 1
ATOM 2162 C C . VAL A 1 292 ? 1.396 -8.309 20.316 1.00 97.44 292 VAL A C 1
ATOM 2164 O O . VAL A 1 292 ? 1.957 -8.698 19.292 1.00 97.44 292 VAL A O 1
ATOM 2167 N N . THR A 1 293 ? 1.348 -9.025 21.440 1.00 97.19 293 THR A N 1
ATOM 2168 C CA . THR A 1 293 ? 1.750 -10.432 21.510 1.00 97.19 293 THR A CA 1
ATOM 2169 C C . THR A 1 293 ? 0.532 -11.304 21.227 1.00 97.19 293 THR A C 1
ATOM 2171 O O . THR A 1 293 ? -0.382 -11.369 22.046 1.00 97.19 293 THR A O 1
ATOM 2174 N N . LEU A 1 294 ? 0.527 -11.951 20.068 1.00 94.62 294 LEU A N 1
ATOM 2175 C CA . LEU A 1 294 ? -0.498 -12.884 19.609 1.00 94.62 294 LEU A CA 1
ATOM 2176 C C . LEU A 1 294 ? -0.168 -14.333 20.007 1.00 94.62 294 LEU A C 1
ATOM 2178 O O . LEU A 1 294 ? 0.935 -14.625 20.485 1.00 94.62 294 LEU A O 1
ATOM 2182 N N . ALA A 1 295 ? -1.122 -15.245 19.808 1.00 89.88 295 ALA A N 1
ATOM 2183 C CA . ALA A 1 295 ? -0.914 -16.666 20.058 1.00 89.88 295 ALA A CA 1
ATOM 2184 C C . ALA A 1 295 ? 0.004 -17.280 18.984 1.00 89.88 295 ALA A C 1
ATOM 2186 O O . ALA A 1 295 ? 0.015 -16.867 17.826 1.00 89.88 295 ALA A O 1
ATOM 2187 N N . ALA A 1 296 ? 0.813 -18.269 19.366 1.00 86.06 296 ALA A N 1
ATOM 2188 C CA . ALA A 1 296 ? 1.720 -18.926 18.429 1.00 86.06 296 ALA A CA 1
ATOM 2189 C C . ALA A 1 296 ? 0.942 -19.851 17.479 1.00 86.06 296 ALA A C 1
ATOM 2191 O O . ALA A 1 296 ? 0.204 -20.718 17.936 1.00 86.06 296 ALA A O 1
ATOM 2192 N N . GLY A 1 297 ? 1.125 -19.672 16.167 1.00 83.31 297 GLY A N 1
ATOM 2193 C CA . GLY A 1 297 ? 0.555 -20.539 15.127 1.00 83.31 297 GLY A CA 1
ATOM 2194 C C . GLY A 1 297 ? -0.943 -20.363 14.847 1.00 83.31 297 GLY A C 1
ATOM 2195 O O . GLY A 1 297 ? -1.428 -20.910 13.865 1.00 83.31 297 GLY A O 1
ATOM 2196 N N . ALA A 1 298 ? -1.674 -19.590 15.653 1.00 90.69 298 ALA A N 1
ATOM 2197 C CA . ALA A 1 298 ? -3.084 -19.308 15.402 1.00 90.69 298 ALA A CA 1
ATOM 2198 C C . ALA A 1 298 ? -3.262 -18.282 14.269 1.00 90.69 298 ALA A C 1
ATOM 2200 O O . ALA A 1 298 ? -2.500 -17.315 14.172 1.00 90.69 298 ALA A O 1
ATOM 2201 N N . CYS A 1 299 ? -4.295 -18.481 13.446 1.00 95.31 299 CYS A N 1
ATOM 2202 C CA . CYS A 1 299 ? -4.795 -17.456 12.533 1.00 95.31 299 CYS A CA 1
ATOM 2203 C C . CYS A 1 299 ? -5.421 -16.318 13.343 1.00 95.31 299 CYS A C 1
ATOM 2205 O O . CYS A 1 299 ? -6.258 -16.571 14.208 1.00 95.31 299 CYS A O 1
ATOM 2207 N N . HIS A 1 300 ? -5.036 -15.080 13.039 1.00 96.44 300 HIS A N 1
ATOM 2208 C CA . HIS A 1 300 ? -5.609 -13.880 13.647 1.00 96.44 300 HIS A CA 1
ATOM 2209 C C . HIS A 1 300 ? -6.177 -12.964 12.561 1.00 96.44 300 HIS A C 1
ATOM 2211 O O . HIS A 1 300 ? -5.497 -12.667 11.573 1.00 96.44 300 HIS A O 1
ATOM 2217 N N . ARG A 1 301 ? -7.420 -12.506 12.743 1.00 96.69 301 ARG A N 1
ATOM 2218 C CA . ARG A 1 301 ? -8.151 -11.635 11.810 1.00 96.69 301 ARG A CA 1
ATOM 2219 C C . ARG A 1 301 ? -8.236 -10.227 12.384 1.00 96.69 301 ARG A C 1
ATOM 2221 O O . ARG A 1 301 ? -8.647 -10.043 13.530 1.00 96.69 301 ARG A O 1
ATOM 2228 N N . TYR A 1 302 ? -7.863 -9.215 11.598 1.00 97.75 302 TYR A N 1
ATOM 2229 C CA . TYR A 1 302 ? -7.811 -7.840 12.097 1.00 97.75 302 TYR A CA 1
ATOM 2230 C C . TYR A 1 302 ? -8.222 -6.760 11.088 1.00 97.75 302 TYR A C 1
ATOM 2232 O O . TYR A 1 302 ? -8.100 -6.919 9.873 1.00 97.75 302 TYR A O 1
ATOM 2240 N N . TYR A 1 303 ? -8.676 -5.618 11.604 1.00 97.62 303 TYR A N 1
ATOM 2241 C CA . TYR A 1 303 ? -8.855 -4.383 10.836 1.00 97.62 303 TYR A CA 1
ATOM 2242 C C . TYR A 1 303 ? -8.626 -3.148 11.722 1.00 97.62 303 TYR A C 1
ATOM 2244 O O . TYR A 1 303 ? -8.759 -3.195 12.946 1.00 97.62 303 TYR A O 1
ATOM 2252 N N . PHE A 1 304 ? -8.266 -2.026 11.109 1.00 97.75 304 PHE A N 1
ATOM 2253 C CA . PHE A 1 304 ? -8.113 -0.738 11.784 1.00 97.75 304 PHE A CA 1
ATOM 2254 C C . PHE A 1 304 ? -9.448 0.004 11.842 1.00 97.75 304 PHE A C 1
ATOM 2256 O O . PHE A 1 304 ? -10.175 0.001 10.852 1.00 97.75 304 PHE A O 1
ATOM 2263 N N . ARG A 1 305 ? -9.731 0.704 12.948 1.00 95.62 305 ARG A N 1
ATOM 2264 C CA . ARG A 1 305 ? -10.841 1.667 13.062 1.00 95.62 305 ARG A CA 1
ATOM 2265 C C . ARG A 1 305 ? -10.363 2.961 13.714 1.00 95.62 305 ARG A C 1
ATOM 2267 O O . ARG A 1 305 ? -9.700 2.944 14.749 1.00 95.62 305 ARG A O 1
ATOM 2274 N N . PHE A 1 306 ? -10.706 4.087 13.101 1.00 96.06 306 PHE A N 1
ATOM 2275 C CA . PHE A 1 306 ? -10.403 5.427 13.598 1.00 96.06 306 PHE A CA 1
ATOM 2276 C C . PHE A 1 306 ? -11.681 6.269 13.609 1.00 96.06 306 PHE A C 1
ATOM 2278 O O . PHE A 1 306 ? -12.171 6.654 12.547 1.00 96.06 306 PHE A O 1
ATOM 2285 N N . THR A 1 307 ? -12.212 6.597 14.787 1.00 94.69 307 THR A N 1
ATOM 2286 C CA . THR A 1 307 ? -13.337 7.539 14.902 1.00 94.69 307 THR A CA 1
ATOM 2287 C C . THR A 1 307 ? -12.810 8.967 14.796 1.00 94.69 307 THR A C 1
ATOM 2289 O O . THR A 1 307 ? -11.888 9.342 15.518 1.00 94.69 307 THR A O 1
ATOM 2292 N N . SER A 1 308 ? -13.391 9.811 13.944 1.00 93.94 308 SER A N 1
ATOM 2293 C CA . SER A 1 308 ? -13.054 11.238 13.879 1.00 93.94 308 SER A CA 1
ATOM 2294 C C . SER A 1 308 ? -13.580 12.025 15.088 1.00 93.94 308 SER A C 1
ATOM 2296 O O . SER A 1 308 ? -14.497 11.596 15.789 1.00 93.94 308 SER A O 1
ATOM 2298 N N . ALA A 1 309 ? -13.091 13.256 15.269 1.00 89.44 309 ALA A N 1
ATOM 2299 C CA . ALA A 1 309 ? -13.663 14.224 16.213 1.00 89.44 309 ALA A CA 1
ATOM 2300 C C . ALA A 1 309 ? -15.153 14.574 15.967 1.00 89.44 309 ALA A C 1
ATOM 2302 O O . ALA A 1 309 ? -15.762 15.241 16.799 1.00 89.44 309 ALA A O 1
ATOM 2303 N N . SER A 1 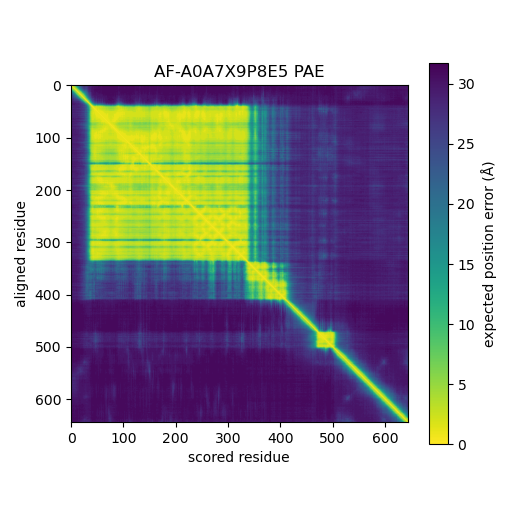310 ? -15.746 14.141 14.846 1.00 90.62 310 SER A N 1
ATOM 2304 C CA . SER A 1 310 ? -17.172 14.298 14.526 1.00 90.62 310 SER A CA 1
ATOM 2305 C C . SER A 1 310 ? -17.965 12.984 14.602 1.00 90.62 310 SER A C 1
ATOM 2307 O O . SER A 1 310 ? -19.057 12.918 14.046 1.00 90.62 310 SER A O 1
ATOM 2309 N N . GLY A 1 311 ? -17.417 11.933 15.224 1.00 87.75 311 GLY A N 1
ATOM 2310 C CA . GLY A 1 311 ? -18.093 10.639 15.383 1.00 87.75 311 GLY A CA 1
ATOM 2311 C C . GLY A 1 311 ? -18.170 9.785 14.112 1.00 87.75 311 GLY A C 1
ATOM 2312 O O . GLY A 1 311 ? -18.953 8.844 14.068 1.00 87.75 311 GLY A O 1
ATOM 2313 N N . ILE A 1 312 ? -17.393 10.102 13.070 1.00 89.06 312 ILE A N 1
ATOM 2314 C CA . ILE A 1 312 ? -17.361 9.312 11.830 1.00 89.06 312 ILE A CA 1
ATOM 2315 C C . ILE A 1 312 ? -16.229 8.293 11.935 1.00 89.06 312 ILE A C 1
ATOM 2317 O O . ILE A 1 312 ? -15.063 8.684 11.961 1.00 89.06 312 ILE A O 1
ATOM 2321 N N . ASP A 1 313 ? -16.562 7.004 11.959 1.00 91.56 313 ASP A N 1
ATOM 2322 C CA . ASP A 1 313 ? -15.577 5.922 11.874 1.00 91.56 313 ASP A CA 1
ATOM 2323 C C . ASP A 1 313 ? -14.982 5.799 10.471 1.00 91.56 313 ASP A C 1
ATOM 2325 O O . ASP A 1 313 ? -15.705 5.851 9.473 1.00 91.56 313 ASP A O 1
ATOM 2329 N N . TYR A 1 314 ? -13.677 5.560 10.400 1.00 93.69 314 TYR A N 1
ATOM 2330 C CA . TYR A 1 314 ? -12.920 5.207 9.203 1.00 93.69 314 TYR A CA 1
ATOM 2331 C C . TYR A 1 314 ? -12.263 3.849 9.445 1.00 93.69 314 TYR A C 1
ATOM 2333 O O . TYR A 1 314 ? -11.428 3.728 10.343 1.00 93.69 314 TYR A O 1
ATOM 2341 N N . ASP A 1 315 ? -12.638 2.851 8.646 1.00 94.62 315 ASP A N 1
ATOM 2342 C CA . ASP A 1 315 ? -12.098 1.495 8.746 1.00 94.62 315 ASP A CA 1
ATOM 2343 C C . ASP A 1 315 ? -11.070 1.242 7.634 1.00 94.62 315 ASP A C 1
ATOM 2345 O O . ASP A 1 315 ? -11.222 1.764 6.529 1.00 94.62 315 ASP A O 1
ATOM 2349 N N . TYR A 1 316 ? -10.048 0.430 7.913 1.00 96.44 316 TYR A N 1
ATOM 2350 C CA . TYR A 1 316 ? -9.076 -0.033 6.914 1.00 96.44 316 TYR A CA 1
ATOM 2351 C C . TYR A 1 316 ? -8.696 -1.510 7.182 1.00 96.44 316 TYR A C 1
ATOM 2353 O O . TYR A 1 316 ? -8.195 -1.799 8.273 1.00 96.44 316 TYR A O 1
ATOM 2361 N N . PRO A 1 317 ? -8.906 -2.456 6.242 1.00 96.31 317 PRO A N 1
ATOM 2362 C CA . PRO A 1 317 ? -9.561 -2.263 4.945 1.00 96.31 317 PRO A CA 1
ATOM 2363 C C . PRO A 1 317 ? -11.019 -1.809 5.130 1.00 96.31 317 PRO A C 1
ATOM 2365 O O . PRO A 1 317 ? -11.572 -1.984 6.217 1.00 96.31 317 PRO A O 1
ATOM 2368 N N . THR A 1 318 ? -11.649 -1.190 4.128 1.00 93.12 318 THR A N 1
ATOM 2369 C CA . THR A 1 318 ? -12.998 -0.604 4.307 1.00 93.12 318 THR A CA 1
ATOM 2370 C C . THR A 1 318 ? -14.066 -1.673 4.565 1.00 93.12 318 THR A C 1
ATOM 2372 O O . THR A 1 318 ? -14.972 -1.454 5.372 1.00 93.12 318 THR A O 1
ATOM 2375 N N . THR A 1 319 ? -13.889 -2.853 3.976 1.00 90.94 319 THR A N 1
ATOM 2376 C CA . THR A 1 319 ? -14.626 -4.104 4.191 1.00 90.94 319 THR A CA 1
ATOM 2377 C C . THR A 1 319 ? -13.649 -5.277 4.360 1.00 90.94 319 THR A C 1
ATOM 2379 O O . THR A 1 319 ? -12.465 -5.166 4.034 1.00 90.94 319 THR A O 1
ATOM 2382 N N . GLY A 1 320 ? -14.120 -6.399 4.911 1.00 93.62 320 GLY A N 1
ATOM 2383 C CA . GLY A 1 320 ? -13.264 -7.546 5.219 1.00 93.62 320 GLY A CA 1
ATOM 2384 C C . GLY A 1 320 ? -12.215 -7.274 6.302 1.00 93.62 320 GLY A C 1
ATOM 2385 O O . GLY A 1 320 ? -12.260 -6.255 7.003 1.00 93.62 320 GLY A O 1
ATOM 2386 N N . SER A 1 321 ? -11.274 -8.200 6.454 1.00 96.88 321 SER A N 1
ATOM 2387 C CA . SER A 1 321 ? -10.193 -8.142 7.442 1.00 96.88 321 SER A CA 1
ATOM 2388 C C . SER A 1 321 ? -8.899 -8.746 6.900 1.00 96.88 321 SER A C 1
ATOM 2390 O O . SER A 1 321 ? -8.916 -9.610 6.026 1.00 96.88 321 SER A O 1
ATOM 2392 N N . PHE A 1 322 ? -7.760 -8.274 7.406 1.00 98.12 322 PHE A N 1
ATOM 2393 C CA . PHE A 1 322 ? -6.447 -8.826 7.083 1.00 98.12 322 PHE A CA 1
ATOM 2394 C C . PHE A 1 322 ? -6.113 -10.025 7.984 1.00 98.12 322 PHE A C 1
ATOM 2396 O O . PHE A 1 322 ? -6.643 -10.142 9.092 1.00 98.12 322 PHE A O 1
ATOM 2403 N N . GLY A 1 323 ? -5.254 -10.923 7.502 1.00 96.88 323 GLY A N 1
ATOM 2404 C CA . GLY A 1 323 ? -4.816 -12.129 8.215 1.00 96.88 323 GLY A CA 1
ATOM 2405 C C . GLY A 1 323 ? -3.387 -12.061 8.740 1.00 96.88 323 GLY A C 1
ATOM 2406 O O . GLY A 1 323 ? -2.555 -11.330 8.208 1.00 96.88 323 GLY A O 1
ATOM 2407 N N . ILE A 1 324 ? -3.108 -12.864 9.766 1.00 97.62 324 ILE A N 1
ATOM 2408 C CA . ILE A 1 324 ? -1.769 -13.139 10.305 1.00 97.62 324 ILE A CA 1
ATOM 2409 C C . ILE A 1 324 ? -1.694 -14.642 10.571 1.00 97.62 324 ILE A C 1
ATOM 2411 O O . ILE A 1 324 ? -2.615 -15.195 11.168 1.00 97.62 324 ILE A O 1
ATOM 2415 N N . ASN A 1 325 ? -0.617 -15.302 10.129 1.00 95.31 325 ASN A N 1
ATOM 2416 C CA . ASN A 1 325 ? -0.471 -16.772 10.126 1.00 95.31 325 ASN A CA 1
ATOM 2417 C C . ASN A 1 325 ? -1.557 -17.525 9.310 1.00 95.31 325 ASN A C 1
ATOM 2419 O O . ASN A 1 325 ? -1.751 -18.722 9.488 1.00 95.31 325 ASN A O 1
ATOM 2423 N N . CYS A 1 326 ? -2.264 -16.831 8.416 1.00 94.75 326 CYS A N 1
ATOM 2424 C CA . CYS A 1 326 ? -3.289 -17.363 7.513 1.00 94.75 326 CYS A CA 1
ATOM 2425 C C . CYS A 1 326 ? -3.416 -16.446 6.277 1.00 94.75 326 CYS A C 1
ATOM 2427 O O . CYS A 1 326 ? -2.617 -15.520 6.121 1.00 94.75 326 CYS A O 1
ATOM 2429 N N . ALA A 1 327 ? -4.377 -16.700 5.378 1.00 95.19 327 ALA A N 1
ATOM 2430 C CA . ALA A 1 327 ? -4.551 -15.926 4.142 1.00 95.19 327 ALA A CA 1
ATOM 2431 C C . ALA A 1 327 ? -4.631 -14.404 4.403 1.00 95.19 327 ALA A C 1
ATOM 2433 O O . ALA A 1 327 ? -5.375 -13.977 5.286 1.00 95.19 327 ALA A O 1
ATOM 2434 N N . ASP A 1 328 ? -3.896 -13.593 3.628 1.00 95.56 328 ASP A N 1
ATOM 2435 C CA . ASP A 1 328 ? -3.668 -12.149 3.879 1.00 95.56 328 ASP A CA 1
ATOM 2436 C C . ASP A 1 328 ? -4.957 -11.312 3.982 1.00 95.56 328 ASP A C 1
ATOM 2438 O O . ASP A 1 328 ? -4.964 -10.289 4.662 1.00 95.56 328 ASP A O 1
ATOM 2442 N N . TRP A 1 329 ? -6.064 -11.754 3.378 1.00 96.06 329 TRP A N 1
ATOM 2443 C CA . TRP A 1 329 ? -7.370 -11.101 3.483 1.00 96.06 329 TRP A CA 1
ATOM 2444 C C . TRP A 1 329 ? -8.528 -12.104 3.449 1.00 96.06 329 TRP A C 1
ATOM 2446 O O . TRP A 1 329 ? -8.444 -13.140 2.792 1.00 96.06 329 TRP A O 1
ATOM 2456 N N . GLU A 1 330 ? -9.619 -11.748 4.120 1.00 94.94 330 GLU A N 1
ATOM 2457 C CA . GLU A 1 330 ? -10.935 -12.385 4.033 1.00 94.94 330 GLU A CA 1
ATOM 2458 C C . GLU A 1 330 ? -12.026 -11.309 3.909 1.00 94.94 330 GLU A C 1
ATOM 2460 O O . GLU A 1 330 ? -11.906 -10.222 4.477 1.00 94.94 330 GLU A O 1
ATOM 2465 N N . ALA A 1 331 ? -13.121 -11.622 3.206 1.00 92.06 331 ALA A N 1
ATOM 2466 C CA . ALA A 1 331 ? -14.280 -10.730 3.065 1.00 92.06 331 ALA A CA 1
ATOM 2467 C C . ALA A 1 331 ? -15.076 -10.549 4.376 1.00 92.06 331 ALA A C 1
ATOM 2469 O O . ALA A 1 331 ? -15.811 -9.573 4.542 1.00 92.06 331 ALA A O 1
ATOM 2470 N N . THR A 1 332 ? -14.920 -11.484 5.311 1.00 90.12 332 THR A N 1
ATOM 2471 C CA . THR A 1 332 ? -15.482 -11.474 6.664 1.00 90.12 332 THR A CA 1
ATOM 2472 C C . THR A 1 332 ? -14.669 -10.587 7.613 1.00 90.12 332 THR A C 1
ATOM 2474 O O . THR A 1 332 ? -13.544 -10.162 7.328 1.00 90.12 332 THR A O 1
ATOM 2477 N N . ARG A 1 333 ? -15.247 -10.291 8.779 1.00 89.81 333 ARG A N 1
ATOM 2478 C CA . ARG A 1 333 ? -14.608 -9.518 9.849 1.00 89.81 333 ARG A CA 1
ATOM 2479 C C . ARG A 1 333 ? -14.778 -10.191 11.207 1.00 89.81 333 ARG A C 1
ATOM 2481 O O . ARG A 1 333 ? -15.820 -10.805 11.436 1.00 89.81 333 ARG A O 1
ATOM 2488 N N . PRO A 1 334 ? -13.823 -10.002 12.134 1.00 89.00 334 PRO A N 1
ATOM 2489 C CA . PRO A 1 334 ? -14.090 -10.218 13.548 1.00 89.00 334 PRO A CA 1
ATOM 2490 C C . PRO A 1 334 ? -15.124 -9.192 14.043 1.00 89.00 334 PRO A C 1
ATOM 2492 O O . PRO A 1 334 ? -15.177 -8.064 13.543 1.00 89.00 334 PRO A O 1
ATOM 2495 N N . ALA A 1 335 ? -15.928 -9.565 15.041 1.00 83.19 335 ALA A N 1
ATOM 2496 C CA . ALA A 1 335 ? -16.982 -8.706 15.585 1.00 83.19 335 ALA A CA 1
ATOM 2497 C C . ALA A 1 335 ? -16.444 -7.340 16.058 1.00 83.19 335 ALA A C 1
ATOM 2499 O O . ALA A 1 335 ? -15.338 -7.244 16.592 1.00 83.19 335 ALA A O 1
ATOM 2500 N N . THR A 1 336 ? -17.220 -6.263 15.895 1.00 79.56 336 THR A N 1
ATOM 2501 C CA . THR A 1 336 ? -16.855 -4.942 16.436 1.00 79.56 336 THR A CA 1
ATOM 2502 C C . THR A 1 336 ? -16.686 -5.003 17.953 1.00 79.56 336 THR A C 1
ATOM 2504 O O . THR A 1 336 ? -17.548 -5.490 18.680 1.00 79.56 336 THR A O 1
ATOM 2507 N N . CYS A 1 337 ? -15.586 -4.429 18.432 1.00 73.25 337 CYS A N 1
ATOM 2508 C CA . CYS A 1 337 ? -15.240 -4.337 19.844 1.00 73.25 337 CYS A CA 1
ATOM 2509 C C . CYS A 1 337 ? -16.394 -3.817 20.716 1.00 73.25 337 CYS A C 1
ATOM 2511 O O . CYS A 1 337 ? -16.897 -2.715 20.494 1.00 73.25 337 CYS A O 1
ATOM 2513 N N . GLY A 1 338 ? -16.778 -4.584 21.739 1.00 62.06 338 GLY A N 1
ATOM 2514 C CA . GLY A 1 338 ? -17.843 -4.204 22.675 1.00 62.06 338 GLY A CA 1
ATOM 2515 C C . GLY A 1 338 ? -19.262 -4.225 22.091 1.00 62.06 338 GLY A C 1
ATOM 2516 O O . GLY A 1 338 ? -20.186 -3.765 22.757 1.00 62.06 338 GLY A O 1
ATOM 2517 N N . CYS A 1 339 ? -19.443 -4.750 20.877 1.00 64.69 339 CYS A N 1
ATOM 2518 C CA . CYS A 1 339 ? -20.738 -4.933 20.234 1.00 64.69 339 CYS A CA 1
ATOM 2519 C C . CYS A 1 339 ? -21.157 -6.409 20.311 1.00 64.69 339 CYS A C 1
ATOM 2521 O O . CYS A 1 339 ? -20.373 -7.298 19.981 1.00 64.69 339 CYS A O 1
ATOM 2523 N N . THR A 1 340 ? -22.391 -6.668 20.747 1.00 70.38 340 THR A N 1
ATOM 2524 C CA . THR A 1 340 ? -22.983 -8.014 20.776 1.00 70.38 340 THR A CA 1
ATOM 2525 C C . THR A 1 340 ? -23.762 -8.249 19.476 1.00 70.38 340 THR A C 1
ATOM 2527 O O . THR A 1 340 ? -24.730 -7.518 19.257 1.00 70.38 340 THR A O 1
ATOM 2530 N N . PRO A 1 341 ? -23.397 -9.240 18.636 1.00 73.31 341 PRO A N 1
ATOM 2531 C CA . PRO A 1 341 ? -24.069 -9.513 17.362 1.00 73.31 341 PRO A CA 1
ATOM 2532 C C . PRO A 1 341 ? -25.592 -9.666 17.492 1.00 73.31 341 PRO A C 1
ATOM 2534 O O . PRO A 1 341 ? -26.094 -10.528 18.216 1.00 73.31 341 PRO A O 1
ATOM 2537 N N . ALA A 1 342 ? -26.342 -8.836 16.767 1.00 81.31 342 ALA A N 1
ATOM 2538 C CA . ALA A 1 342 ? -27.800 -8.739 16.828 1.00 81.31 342 ALA A CA 1
ATOM 2539 C C . ALA A 1 342 ? -28.500 -9.779 15.927 1.00 81.31 342 ALA A C 1
ATOM 2541 O O . ALA A 1 342 ? -29.361 -9.444 15.114 1.00 81.31 342 ALA A O 1
ATOM 2542 N N . CYS A 1 343 ? -28.116 -11.051 16.067 1.00 86.06 343 CYS A N 1
ATOM 2543 C CA . CYS A 1 343 ? -28.546 -12.146 15.187 1.00 86.06 343 CYS A CA 1
ATOM 2544 C C . CYS A 1 343 ? -29.691 -13.013 15.731 1.00 86.06 343 CYS A C 1
ATOM 2546 O O . CYS A 1 343 ? -30.075 -13.999 15.107 1.00 86.06 343 CYS A O 1
ATOM 2548 N N . ALA A 1 344 ? -30.269 -12.659 16.881 1.00 89.38 344 ALA A N 1
ATOM 2549 C CA . ALA A 1 344 ? -31.434 -13.358 17.414 1.00 89.38 344 ALA A CA 1
ATOM 2550 C C . ALA A 1 344 ? -32.632 -13.220 16.451 1.00 89.38 344 ALA A C 1
ATOM 2552 O O . ALA A 1 344 ? -33.176 -12.129 16.288 1.00 89.38 344 ALA A O 1
ATOM 2553 N N . GLY A 1 345 ? -33.035 -14.329 15.820 1.00 86.25 345 GLY A N 1
ATOM 2554 C CA . GLY A 1 345 ? -34.099 -14.348 14.808 1.00 86.25 345 GLY A CA 1
ATOM 2555 C C . GLY A 1 345 ? -33.650 -13.973 13.389 1.00 86.25 345 GLY A C 1
ATOM 2556 O O . GLY A 1 345 ? -34.490 -13.556 12.595 1.00 86.25 345 GLY A O 1
ATOM 2557 N N . ARG A 1 346 ? -32.351 -14.094 13.070 1.00 90.88 346 ARG A N 1
ATOM 2558 C CA . ARG A 1 346 ? -31.790 -13.881 11.725 1.00 90.88 346 ARG A CA 1
ATOM 2559 C C . ARG A 1 346 ? -30.986 -15.087 11.244 1.00 90.88 346 ARG A C 1
ATOM 2561 O O . ARG A 1 346 ? -30.326 -15.750 12.035 1.00 90.88 346 ARG A O 1
ATOM 2568 N N . GLU A 1 347 ? -31.019 -15.304 9.936 1.00 91.50 347 GLU A N 1
ATOM 2569 C CA . GLU A 1 347 ? -30.343 -16.379 9.199 1.00 91.50 347 GLU A CA 1
ATOM 2570 C C . GLU A 1 347 ? -29.258 -15.832 8.259 1.00 91.50 347 GLU A C 1
ATOM 2572 O O . GLU A 1 347 ? -28.240 -16.479 8.030 1.00 91.50 347 GLU A O 1
ATOM 2577 N N . CYS A 1 348 ? -29.455 -14.630 7.707 1.00 89.69 348 CYS A N 1
ATOM 2578 C CA . CYS A 1 348 ? -28.460 -13.944 6.891 1.00 89.69 348 CYS A CA 1
ATOM 2579 C C . CYS A 1 348 ? -28.554 -12.410 7.026 1.00 89.69 348 CYS A C 1
ATOM 2581 O O . CYS A 1 348 ? -29.480 -11.869 7.634 1.00 89.69 348 CYS A O 1
ATOM 2583 N N . GLY A 1 349 ? -27.548 -11.698 6.507 1.00 83.94 349 GLY A N 1
ATOM 2584 C CA . GLY A 1 349 ? -27.465 -10.232 6.577 1.00 83.94 349 GLY A CA 1
ATOM 2585 C C . GLY A 1 349 ? -26.715 -9.691 7.808 1.00 83.94 349 GLY A C 1
ATOM 2586 O O . GLY A 1 349 ? -26.276 -10.460 8.662 1.00 83.94 349 GLY A O 1
ATOM 2587 N N . PRO A 1 350 ? -26.516 -8.362 7.901 1.00 78.94 350 PRO A N 1
ATOM 2588 C CA . PRO A 1 350 ? -25.573 -7.752 8.840 1.00 78.94 350 PRO A CA 1
ATOM 2589 C C . PRO A 1 350 ? -25.979 -7.904 10.313 1.00 78.94 350 PRO A C 1
ATOM 2591 O O . PRO A 1 350 ? -27.142 -7.734 10.689 1.00 78.94 350 PRO A O 1
ATOM 2594 N N . ASP A 1 351 ? -24.978 -8.135 11.163 1.00 76.50 351 ASP A N 1
ATOM 2595 C CA . ASP A 1 351 ? -25.131 -8.389 12.604 1.00 76.50 351 ASP A CA 1
ATOM 2596 C C . ASP A 1 351 ? -25.196 -7.123 13.483 1.00 76.50 351 ASP A C 1
ATOM 2598 O O . ASP A 1 351 ? -25.279 -7.217 14.706 1.00 76.50 351 ASP A O 1
ATOM 2602 N N . GLY A 1 352 ? -25.109 -5.929 12.887 1.00 69.62 352 GLY A N 1
ATOM 2603 C CA . GLY A 1 352 ? -24.993 -4.647 13.602 1.00 69.62 352 GLY A CA 1
ATOM 2604 C C . GLY A 1 352 ? -23.607 -4.366 14.208 1.00 69.62 352 GLY A C 1
ATOM 2605 O O . GLY A 1 352 ? -23.334 -3.2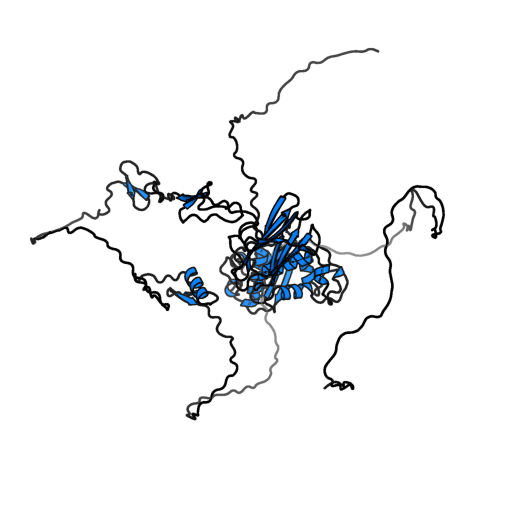41 14.617 1.00 69.62 352 GLY A O 1
ATOM 2606 N N . CYS A 1 353 ? -22.708 -5.350 14.198 1.00 69.56 353 CYS A N 1
ATOM 2607 C CA . CYS A 1 353 ? -21.338 -5.300 14.705 1.00 69.56 353 CYS A CA 1
ATOM 2608 C C . CYS A 1 353 ? -20.282 -5.398 13.587 1.00 69.56 353 CYS A C 1
ATOM 2610 O O . CYS A 1 353 ? -19.089 -5.522 13.866 1.00 69.56 353 CYS A O 1
ATOM 2612 N N . GLY A 1 354 ? -20.682 -5.286 12.319 1.00 62.03 354 GLY A N 1
ATOM 2613 C CA . GLY A 1 354 ? -19.785 -5.308 11.159 1.00 62.03 354 GLY A CA 1
ATOM 2614 C C . GLY A 1 354 ? -19.379 -6.708 10.687 1.00 62.03 354 GLY A C 1
ATOM 2615 O O . GLY A 1 354 ? -18.521 -6.804 9.811 1.00 62.03 354 GLY A O 1
ATOM 2616 N N . GLY A 1 355 ? -19.984 -7.754 11.252 1.00 69.81 355 GLY A N 1
ATOM 2617 C CA . GLY A 1 355 ? -20.026 -9.110 10.715 1.00 69.81 355 GLY A CA 1
ATOM 2618 C C . GLY A 1 355 ? -21.369 -9.399 10.026 1.00 69.81 355 GLY A C 1
ATOM 2619 O O . GLY A 1 355 ? -22.081 -8.492 9.584 1.00 69.81 355 GLY A O 1
ATOM 2620 N N . SER A 1 356 ? -21.725 -10.681 9.939 1.00 82.00 356 SER A N 1
ATOM 2621 C CA . SER A 1 356 ? -22.986 -11.162 9.362 1.00 82.00 356 SER A CA 1
ATOM 2622 C C . SER A 1 356 ? -23.589 -12.254 10.241 1.00 82.00 356 SER A C 1
ATOM 2624 O O . SER A 1 356 ? -22.855 -13.044 10.832 1.00 82.00 356 SER A O 1
ATOM 2626 N N . CYS A 1 357 ? -24.916 -12.332 10.280 1.00 84.50 357 CYS A N 1
ATOM 2627 C CA . CYS A 1 357 ? -25.660 -13.409 10.934 1.00 84.50 357 CYS A CA 1
ATOM 2628 C C . CYS A 1 357 ? -25.653 -14.722 10.138 1.00 84.50 357 CYS A C 1
ATOM 2630 O O . CYS A 1 357 ? -26.016 -15.761 10.676 1.00 84.50 357 CYS A O 1
ATOM 2632 N N . GLY A 1 358 ? -25.219 -14.668 8.876 1.00 87.25 358 GLY A N 1
ATOM 2633 C CA . GLY A 1 358 ? -25.045 -15.820 7.999 1.00 87.25 358 GLY A CA 1
ATOM 2634 C C . GLY A 1 358 ? -25.127 -15.433 6.523 1.00 87.25 358 GLY A C 1
ATOM 2635 O O . GLY A 1 358 ? -25.159 -14.247 6.173 1.00 87.25 358 GLY A O 1
ATOM 2636 N N . SER A 1 359 ? -25.176 -16.445 5.662 1.00 89.50 359 SER A N 1
ATOM 2637 C CA . SER A 1 359 ? -25.351 -16.311 4.215 1.00 89.50 359 SER A CA 1
ATOM 2638 C C . SER A 1 359 ? -26.504 -17.202 3.780 1.00 89.50 359 SER A C 1
ATOM 2640 O O . SER A 1 359 ? -26.562 -18.366 4.165 1.00 89.50 359 SER A O 1
ATOM 2642 N N . CYS A 1 360 ? -27.418 -16.654 2.986 1.00 89.94 360 CYS A N 1
ATOM 2643 C CA . CYS A 1 360 ? -28.574 -17.397 2.503 1.00 89.94 360 CYS A CA 1
ATOM 2644 C C . CYS A 1 360 ? -28.127 -18.439 1.446 1.00 89.94 360 CYS A C 1
ATOM 2646 O O . CYS A 1 360 ? -27.170 -18.170 0.711 1.00 89.94 360 CYS A O 1
ATOM 2648 N N . PRO A 1 361 ? -28.779 -19.613 1.345 1.00 87.50 361 PRO A N 1
ATOM 2649 C CA . PRO A 1 361 ? -28.395 -20.660 0.395 1.00 87.50 361 PRO A CA 1
ATOM 2650 C C . PRO A 1 361 ? -28.638 -20.248 -1.067 1.00 87.50 361 PRO A C 1
ATOM 2652 O O . PRO A 1 361 ? -29.370 -19.298 -1.352 1.00 87.50 361 PRO A O 1
ATOM 2655 N N . ALA A 1 362 ? -28.042 -20.987 -2.009 1.00 81.44 362 ALA A N 1
ATOM 2656 C CA . ALA A 1 362 ? -28.214 -20.748 -3.443 1.00 81.44 362 ALA A CA 1
ATOM 2657 C C . ALA A 1 362 ? -29.705 -20.714 -3.843 1.00 81.44 362 ALA A C 1
ATOM 2659 O O . ALA A 1 362 ? -30.510 -21.505 -3.356 1.00 81.44 362 ALA A O 1
ATOM 2660 N N . GLY A 1 363 ? -30.078 -19.763 -4.704 1.00 80.19 363 GLY A N 1
ATOM 2661 C CA . GLY A 1 363 ? -31.480 -19.496 -5.057 1.00 80.19 363 GLY A CA 1
ATOM 2662 C C . GLY A 1 363 ? -32.266 -18.671 -4.026 1.00 80.19 363 GLY A C 1
ATOM 2663 O O . GLY A 1 363 ? -33.414 -18.324 -4.289 1.00 80.19 363 GLY A O 1
ATOM 2664 N N . SER A 1 364 ? -31.675 -18.305 -2.882 1.00 90.25 364 SER A N 1
ATOM 2665 C CA . SER A 1 364 ? -32.290 -17.417 -1.884 1.00 90.25 364 SER A CA 1
ATOM 2666 C C . SER A 1 364 ? -31.581 -16.064 -1.776 1.00 90.25 364 SER A C 1
ATOM 2668 O O . SER A 1 364 ? -30.379 -15.946 -2.001 1.00 90.25 364 SER A O 1
ATOM 2670 N N . THR A 1 365 ? -32.326 -15.034 -1.378 1.00 90.88 365 THR A N 1
ATOM 2671 C CA . THR A 1 365 ? -31.821 -13.687 -1.076 1.00 90.88 365 THR A CA 1
ATOM 2672 C C . THR A 1 365 ? -32.134 -13.298 0.370 1.00 90.88 365 THR A C 1
ATOM 2674 O O . THR A 1 365 ? -33.038 -13.848 0.999 1.00 90.88 365 THR A O 1
ATOM 2677 N N . CYS A 1 366 ? -31.362 -12.362 0.931 1.00 93.38 366 CYS A N 1
ATOM 2678 C CA . CYS A 1 366 ? -31.597 -11.850 2.282 1.00 93.38 366 CYS A CA 1
ATOM 2679 C C . CYS A 1 366 ? -32.717 -10.810 2.246 1.00 93.38 366 CYS A C 1
ATOM 2681 O O . CYS A 1 366 ? -32.559 -9.763 1.615 1.00 93.38 366 CYS A O 1
ATOM 2683 N N . ASN A 1 367 ? -33.821 -11.049 2.955 1.00 90.94 367 ASN A N 1
ATOM 2684 C CA . ASN A 1 367 ? -34.834 -10.012 3.141 1.00 90.94 367 ASN A CA 1
ATOM 2685 C C . ASN A 1 367 ? -34.403 -8.981 4.209 1.00 90.94 367 ASN A C 1
ATOM 2687 O O . ASN A 1 367 ? -33.447 -9.190 4.958 1.00 90.94 367 ASN A O 1
ATOM 2691 N N . ALA A 1 368 ? -35.130 -7.864 4.312 1.00 87.44 368 ALA A N 1
ATOM 2692 C CA . ALA A 1 368 ? -34.822 -6.788 5.263 1.00 87.44 368 ALA A CA 1
ATOM 2693 C C . ALA A 1 368 ? -34.967 -7.187 6.751 1.00 87.44 368 ALA A C 1
ATOM 2695 O O . ALA A 1 368 ? -34.431 -6.509 7.628 1.00 87.44 368 ALA A O 1
ATOM 2696 N N . SER A 1 369 ? -35.666 -8.286 7.056 1.00 89.00 369 SER A N 1
ATOM 2697 C CA . SER A 1 369 ? -35.735 -8.844 8.412 1.00 89.00 369 SER A CA 1
ATOM 2698 C C . SER A 1 369 ? -34.462 -9.613 8.789 1.00 89.00 369 SER A C 1
ATOM 2700 O O . SER A 1 369 ? -34.145 -9.692 9.976 1.00 89.00 369 SER A O 1
ATOM 2702 N N . GLY A 1 370 ? -33.708 -10.105 7.799 1.00 90.12 370 GLY A N 1
ATOM 2703 C CA . GLY A 1 370 ? -32.534 -10.966 7.965 1.00 90.12 370 GLY A CA 1
ATOM 2704 C C . GLY A 1 370 ? -32.831 -12.461 7.799 1.00 90.12 370 GLY A C 1
ATOM 2705 O O . GLY A 1 370 ? -32.126 -13.281 8.379 1.00 90.12 370 GLY A O 1
ATOM 2706 N N . LEU A 1 371 ? -33.889 -12.824 7.066 1.00 94.25 371 LEU A N 1
ATOM 2707 C CA . LEU A 1 371 ? -34.253 -14.214 6.759 1.00 94.25 371 LEU A CA 1
ATOM 2708 C C . LEU A 1 371 ? -33.964 -14.547 5.290 1.00 94.25 371 LEU A C 1
ATOM 2710 O O . LEU A 1 371 ? -34.036 -13.668 4.421 1.00 94.25 371 LEU A O 1
ATOM 2714 N N . CYS A 1 372 ? -33.693 -15.821 5.017 1.00 92.81 372 CYS A N 1
ATOM 2715 C CA . CYS A 1 372 ? -33.553 -16.357 3.670 1.00 92.81 372 CYS A CA 1
ATOM 2716 C C . CYS A 1 372 ? -34.931 -16.398 2.997 1.00 92.81 372 CYS A C 1
ATOM 2718 O O . CYS A 1 372 ? -35.831 -17.097 3.459 1.00 92.81 372 CYS A O 1
ATOM 2720 N N . VAL A 1 373 ? -35.107 -15.687 1.883 1.00 92.44 373 VAL A N 1
ATOM 2721 C CA . VAL A 1 373 ? -36.294 -15.838 1.028 1.00 92.44 373 VAL A CA 1
ATOM 2722 C C . VAL A 1 373 ? -35.897 -16.414 -0.322 1.00 92.44 373 VAL A C 1
ATOM 2724 O O . VAL A 1 373 ? -34.985 -15.914 -0.980 1.00 92.44 373 VAL A O 1
ATOM 2727 N N . CYS A 1 374 ? -36.582 -17.478 -0.739 1.00 88.25 374 CYS A N 1
ATOM 2728 C CA . CYS A 1 374 ? -36.388 -18.062 -2.061 1.00 88.25 374 CYS A CA 1
ATOM 2729 C C . CYS A 1 374 ? -36.714 -17.025 -3.148 1.00 88.25 374 CYS A C 1
ATOM 2731 O O . CYS A 1 374 ? -37.647 -16.233 -3.006 1.00 88.25 374 CYS A O 1
ATOM 2733 N N . THR A 1 375 ? -35.911 -16.999 -4.209 1.00 88.19 375 THR A N 1
ATOM 2734 C CA . THR A 1 375 ? -35.990 -16.018 -5.297 1.00 88.19 375 THR A CA 1
ATOM 2735 C C . THR A 1 375 ? -36.523 -16.707 -6.562 1.00 88.19 375 THR A C 1
ATOM 2737 O O . THR A 1 375 ? -35.783 -17.490 -7.156 1.00 88.19 375 THR A O 1
ATOM 2740 N N . PRO A 1 376 ? -37.782 -16.446 -6.980 1.00 85.44 376 PRO A N 1
ATOM 2741 C CA . PRO A 1 376 ? -38.444 -17.146 -8.087 1.00 85.44 376 PRO A CA 1
ATOM 2742 C C . PRO A 1 376 ? -37.633 -17.164 -9.390 1.00 85.44 376 PRO A C 1
ATOM 2744 O O . PRO A 1 376 ? -37.360 -16.121 -9.990 1.00 85.44 376 PRO A O 1
ATOM 2747 N N . SER A 1 377 ? -37.269 -18.361 -9.856 1.00 83.69 377 SER A N 1
ATOM 2748 C CA . SER A 1 377 ? -36.401 -18.562 -11.022 1.00 83.69 377 SER A CA 1
ATOM 2749 C C . SER A 1 377 ? -37.212 -18.637 -12.321 1.00 83.69 377 SER A C 1
ATOM 2751 O O . SER A 1 377 ? -37.344 -19.683 -12.957 1.00 83.69 377 SER A O 1
ATOM 2753 N N . CYS A 1 378 ? -37.795 -17.495 -12.693 1.00 86.50 378 CYS A N 1
ATOM 2754 C CA . CYS A 1 378 ? -38.715 -17.353 -13.830 1.00 86.50 378 CYS A CA 1
ATOM 2755 C C . CYS A 1 378 ? -38.124 -16.611 -15.040 1.00 86.50 378 CYS A C 1
ATOM 2757 O O . CYS A 1 378 ? -38.843 -16.243 -15.968 1.00 86.50 378 CYS A O 1
ATOM 2759 N N . ALA A 1 379 ? -36.812 -16.368 -15.047 1.00 87.19 379 ALA A N 1
ATOM 2760 C CA . ALA A 1 379 ? -36.139 -15.739 -16.177 1.00 87.19 379 ALA A CA 1
ATOM 2761 C C . ALA A 1 379 ? -36.149 -16.681 -17.396 1.00 87.19 379 ALA A C 1
ATOM 2763 O O . ALA A 1 379 ? -35.425 -17.672 -17.419 1.00 87.19 379 ALA A O 1
ATOM 2764 N N . GLY A 1 380 ? -36.966 -16.358 -18.404 1.00 82.94 380 GLY A N 1
ATOM 2765 C CA . GLY A 1 380 ? -37.118 -17.177 -19.612 1.00 82.94 380 GLY A CA 1
ATOM 2766 C C . GLY A 1 380 ? -38.137 -18.315 -19.494 1.00 82.94 380 GLY A C 1
ATOM 2767 O O . GLY A 1 380 ? -37.989 -19.305 -20.198 1.00 82.94 380 GLY A O 1
ATOM 2768 N N . ARG A 1 381 ? -39.148 -18.192 -18.619 1.00 88.12 381 ARG A N 1
ATOM 2769 C CA . ARG A 1 381 ? -40.277 -19.135 -18.514 1.00 88.12 381 ARG A CA 1
ATOM 2770 C C . ARG A 1 381 ? -41.618 -18.407 -18.595 1.00 88.12 381 ARG A C 1
ATOM 2772 O O . ARG A 1 381 ? -41.766 -17.335 -18.012 1.00 88.12 381 ARG A O 1
ATOM 2779 N N . GLU A 1 382 ? -42.590 -19.007 -19.276 1.00 89.31 382 GLU A N 1
ATOM 2780 C CA . GLU A 1 382 ? -43.967 -18.509 -19.407 1.00 89.31 382 GLU A CA 1
ATOM 2781 C C . GLU A 1 382 ? -44.937 -19.187 -18.428 1.00 89.31 382 GLU A C 1
ATOM 2783 O O . GLU A 1 382 ? -45.845 -18.543 -17.902 1.00 89.31 382 GLU A O 1
ATOM 2788 N N . CYS A 1 383 ? -44.743 -20.479 -18.157 1.00 88.31 383 CYS A N 1
ATOM 2789 C CA . CYS A 1 383 ? -45.475 -21.225 -17.139 1.00 88.31 383 CYS A CA 1
ATOM 2790 C C . CYS A 1 383 ? -44.573 -22.258 -16.425 1.00 88.31 383 CYS A C 1
ATOM 2792 O O . CYS A 1 383 ? -43.368 -22.336 -16.672 1.00 88.31 383 CYS A O 1
ATOM 2794 N N . GLY A 1 384 ? -45.131 -22.993 -15.455 1.00 88.88 384 GLY A N 1
ATOM 2795 C CA . GLY A 1 384 ? -44.403 -24.014 -14.684 1.00 88.88 384 GLY A CA 1
ATOM 2796 C C . GLY A 1 384 ? -43.839 -23.520 -13.340 1.00 88.88 384 GLY A C 1
ATOM 2797 O O . GLY A 1 384 ? -44.024 -22.352 -12.985 1.00 88.88 384 GLY A O 1
ATOM 2798 N N . PRO A 1 385 ? -43.227 -24.407 -12.531 1.00 87.62 385 PRO A N 1
ATOM 2799 C CA . PRO A 1 385 ? -42.816 -24.103 -11.159 1.00 87.62 385 PRO A CA 1
ATOM 2800 C C . PRO A 1 385 ? -41.628 -23.132 -11.089 1.00 87.62 385 PRO A C 1
ATOM 2802 O O . PRO A 1 385 ? -40.685 -23.212 -11.877 1.00 87.62 385 PRO A O 1
ATOM 2805 N N . ASP A 1 386 ? -41.652 -22.245 -10.093 1.00 85.94 386 ASP A N 1
ATOM 2806 C CA . ASP A 1 386 ? -40.659 -21.173 -9.913 1.00 85.94 386 ASP A CA 1
ATOM 2807 C C . ASP A 1 386 ? -39.425 -21.558 -9.069 1.00 85.94 386 ASP A C 1
ATOM 2809 O O . ASP A 1 386 ? -38.520 -20.744 -8.882 1.00 85.94 386 ASP A O 1
ATOM 2813 N N . GLY A 1 387 ? -39.386 -22.789 -8.550 1.00 82.38 387 GLY A N 1
ATOM 2814 C CA . GLY A 1 387 ? -38.359 -23.279 -7.620 1.00 82.38 387 GLY A CA 1
ATOM 2815 C C . GLY A 1 387 ? -38.596 -22.919 -6.145 1.00 82.38 387 GLY A C 1
ATOM 2816 O O . GLY A 1 387 ? -37.893 -23.431 -5.281 1.00 82.38 387 GLY A O 1
ATOM 2817 N N . CYS A 1 388 ? -39.609 -22.104 -5.847 1.00 84.69 388 CYS A N 1
ATOM 2818 C CA . CYS A 1 388 ? -39.953 -21.594 -4.516 1.00 84.69 388 CYS A CA 1
ATOM 2819 C C . CYS A 1 388 ? -41.320 -22.086 -4.000 1.00 84.69 388 CYS A C 1
ATOM 2821 O O . CYS A 1 388 ? -41.795 -21.622 -2.963 1.00 84.69 388 CYS A O 1
ATOM 2823 N N . GLY A 1 389 ? -41.960 -23.019 -4.713 1.00 80.62 389 GLY A N 1
ATOM 2824 C CA . GLY A 1 389 ? -43.309 -23.519 -4.416 1.00 80.62 389 GLY A CA 1
ATOM 2825 C C . GLY A 1 389 ? -44.439 -22.688 -5.036 1.00 80.62 389 GLY A C 1
ATOM 2826 O O . GLY A 1 389 ? -45.610 -22.995 -4.815 1.00 80.62 389 GLY A O 1
ATOM 2827 N N . GLY A 1 390 ? -44.102 -21.658 -5.815 1.00 83.31 390 GLY A N 1
ATOM 2828 C CA . GLY A 1 390 ? -45.016 -20.923 -6.679 1.00 83.31 390 GLY A CA 1
ATOM 2829 C C . GLY A 1 390 ? -44.905 -21.373 -8.139 1.00 83.31 390 GLY A C 1
ATOM 2830 O O . GLY A 1 390 ? -44.454 -22.476 -8.460 1.00 83.31 390 GLY A O 1
ATOM 2831 N N . SER A 1 391 ? -45.332 -20.500 -9.050 1.00 88.38 391 SER A N 1
ATOM 2832 C CA . SER A 1 391 ? -45.285 -20.742 -10.489 1.00 88.38 391 SER A CA 1
ATOM 2833 C C . SER A 1 391 ? -45.009 -19.451 -11.251 1.00 88.38 391 SER A C 1
ATOM 2835 O O . SER A 1 391 ? -45.510 -18.388 -10.886 1.00 88.38 391 SER A O 1
ATOM 2837 N N . CYS A 1 392 ? -44.234 -19.561 -12.329 1.00 89.88 392 CYS A N 1
ATOM 2838 C CA . CYS A 1 392 ? -43.874 -18.449 -13.207 1.00 89.88 392 CYS A CA 1
ATOM 2839 C C . CYS A 1 392 ? -45.051 -17.923 -14.040 1.00 89.88 392 CYS A C 1
ATOM 2841 O O . CYS A 1 392 ? -45.021 -16.781 -14.494 1.00 89.88 392 CYS A O 1
ATOM 2843 N N . GLY A 1 393 ? -46.098 -18.734 -14.197 1.00 88.75 393 GLY A N 1
ATOM 2844 C CA . GLY A 1 393 ? -47.324 -18.383 -14.898 1.00 88.75 393 GLY A CA 1
ATOM 2845 C C . GLY A 1 393 ? -48.180 -19.615 -15.180 1.00 88.75 393 GLY A C 1
ATOM 2846 O O . GLY A 1 393 ? -47.787 -20.749 -14.900 1.00 88.75 393 GLY A O 1
ATOM 2847 N N . SER A 1 394 ? -49.350 -19.390 -15.770 1.00 90.19 394 SER A N 1
ATOM 2848 C CA . SER A 1 394 ? -50.255 -20.452 -16.216 1.00 90.19 394 SER A CA 1
ATOM 2849 C C . SER A 1 394 ? -50.490 -20.311 -17.711 1.00 90.19 394 SER A C 1
ATOM 2851 O O . SER A 1 394 ? -50.871 -19.236 -18.178 1.00 90.19 394 SER A O 1
ATOM 2853 N N . CYS A 1 395 ? -50.277 -21.397 -18.447 1.00 91.38 395 CYS A N 1
ATOM 2854 C CA . CYS A 1 395 ? -50.406 -21.417 -19.896 1.00 91.38 395 CYS A CA 1
ATOM 2855 C C . CYS A 1 395 ? -51.882 -21.169 -20.319 1.00 91.38 395 CYS A C 1
ATOM 2857 O O . CYS A 1 395 ? -52.800 -21.516 -19.564 1.00 91.38 395 CYS A O 1
ATOM 2859 N N . PRO A 1 396 ? -52.161 -20.555 -21.489 1.00 90.00 396 PRO A N 1
ATOM 2860 C CA . PRO A 1 396 ? -53.531 -20.297 -21.946 1.00 90.00 396 PRO A CA 1
ATOM 2861 C C . PRO A 1 396 ? -54.364 -21.572 -22.162 1.00 90.00 396 PRO A C 1
ATOM 2863 O O . PRO A 1 396 ? -53.832 -22.658 -22.360 1.00 90.00 396 PRO A O 1
ATOM 2866 N N . ALA A 1 397 ? -55.694 -21.445 -22.192 1.00 88.12 397 ALA A N 1
ATOM 2867 C CA . ALA A 1 397 ? -56.580 -22.585 -22.442 1.00 88.12 397 ALA A CA 1
ATOM 2868 C C . ALA A 1 397 ? -56.279 -23.249 -23.804 1.00 88.12 397 ALA A C 1
ATOM 2870 O O . ALA A 1 397 ? -56.328 -22.586 -24.840 1.00 88.12 397 ALA A O 1
ATOM 2871 N N . GLY A 1 398 ? -55.992 -24.556 -23.785 1.00 86.31 398 GLY A N 1
ATOM 2872 C CA . GLY A 1 398 ? -55.509 -25.315 -24.948 1.00 86.31 398 GLY A CA 1
ATOM 2873 C C . GLY A 1 398 ? -53.982 -25.444 -25.040 1.00 86.31 398 GLY A C 1
ATOM 2874 O O . GLY A 1 398 ? -53.495 -26.002 -26.018 1.00 86.31 398 GLY A O 1
ATOM 2875 N N . PHE A 1 399 ? -53.238 -24.953 -24.044 1.00 90.44 399 PHE A N 1
ATOM 2876 C CA . PHE A 1 399 ? -51.784 -25.076 -23.938 1.00 90.44 399 PHE A CA 1
ATOM 2877 C C . PHE A 1 399 ? -51.380 -25.702 -22.596 1.00 90.44 399 PHE A C 1
ATOM 2879 O O . PHE A 1 399 ? -52.023 -25.478 -21.570 1.00 90.44 399 PHE A O 1
ATOM 2886 N N . GLU A 1 400 ? -50.283 -26.448 -22.611 1.00 90.75 400 GLU A N 1
ATOM 2887 C CA . GLU A 1 400 ? -49.639 -27.089 -21.465 1.00 90.75 400 GLU A CA 1
ATOM 2888 C C . GLU A 1 400 ? -48.202 -26.568 -21.301 1.00 90.75 400 GLU A C 1
ATOM 2890 O O . GLU A 1 400 ? -47.635 -25.958 -22.210 1.00 90.75 400 GLU A O 1
ATOM 2895 N N . CYS A 1 401 ? -47.617 -26.770 -20.119 1.00 91.88 401 CYS A N 1
ATOM 2896 C CA . CYS A 1 401 ? -46.252 -26.340 -19.825 1.00 91.88 401 CYS A CA 1
ATOM 2897 C C . CYS A 1 401 ? -45.267 -27.422 -20.266 1.00 91.88 401 CYS A C 1
ATOM 2899 O O . CYS A 1 401 ? -45.308 -28.532 -19.733 1.00 91.88 401 CYS A O 1
ATOM 2901 N N . ASN A 1 402 ? -44.344 -27.101 -21.174 1.00 88.94 402 ASN A N 1
ATOM 2902 C CA . ASN A 1 402 ? -43.234 -28.009 -21.468 1.00 88.94 402 ASN A CA 1
ATOM 2903 C C . ASN A 1 402 ? -42.212 -28.040 -20.303 1.00 88.94 402 ASN A C 1
ATOM 2905 O O . ASN A 1 402 ? -42.270 -27.235 -19.371 1.00 88.94 402 ASN A O 1
ATOM 2909 N N . ALA A 1 403 ? -41.241 -28.958 -20.357 1.00 86.12 403 ALA A N 1
ATOM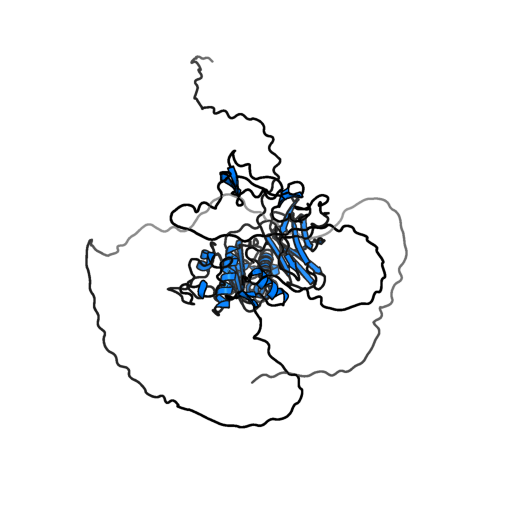 2910 C CA . ALA A 1 403 ? -40.222 -29.109 -19.309 1.00 86.12 403 ALA A CA 1
ATOM 2911 C C . ALA A 1 403 ? -39.212 -27.939 -19.211 1.00 86.12 403 ALA A C 1
ATOM 2913 O O . ALA A 1 403 ? -38.485 -27.834 -18.221 1.00 86.12 403 ALA A O 1
ATOM 2914 N N . VAL A 1 404 ? -39.152 -27.063 -20.220 1.00 87.31 404 VAL A N 1
ATOM 2915 C CA . VAL A 1 404 ? -38.277 -25.878 -20.245 1.00 87.31 404 VAL A CA 1
ATOM 2916 C C . VAL A 1 404 ? -38.955 -24.699 -19.534 1.00 87.31 404 VAL A C 1
ATOM 2918 O O . VAL A 1 404 ? -38.303 -24.012 -18.742 1.00 87.31 404 VAL A O 1
ATOM 2921 N N . GLY A 1 405 ? -40.267 -24.542 -19.739 1.00 89.00 405 GLY A N 1
ATOM 2922 C CA . GLY A 1 405 ? -41.144 -23.530 -19.144 1.00 89.00 405 GLY A CA 1
ATOM 2923 C C . GLY A 1 405 ? -42.054 -22.787 -20.137 1.00 89.00 405 GLY A C 1
ATOM 2924 O O . GLY A 1 405 ? -42.621 -21.764 -19.757 1.00 89.00 405 GLY A O 1
ATOM 2925 N N . ASP A 1 406 ? -42.182 -23.242 -21.388 1.00 92.12 406 ASP A N 1
ATOM 2926 C CA . ASP A 1 406 ? -42.966 -22.562 -22.436 1.00 92.12 406 ASP A CA 1
ATOM 2927 C C . ASP A 1 406 ? -44.398 -23.112 -22.562 1.00 92.12 406 ASP A C 1
ATOM 2929 O O . ASP A 1 406 ? -44.652 -24.289 -22.275 1.00 92.12 406 ASP A O 1
ATOM 2933 N N . CYS A 1 407 ? -45.320 -22.288 -23.077 1.00 92.00 407 CYS A N 1
ATOM 2934 C CA . CYS A 1 407 ? -46.674 -22.716 -23.435 1.00 92.00 407 CYS A CA 1
ATOM 2935 C C . CYS A 1 407 ? -46.680 -23.478 -24.777 1.00 92.00 407 CYS A C 1
ATOM 2937 O O . CYS A 1 407 ? -46.602 -22.861 -25.842 1.00 92.00 407 CYS A O 1
ATOM 2939 N N . VAL A 1 408 ? -46.858 -24.802 -24.763 1.00 89.75 408 VAL A N 1
ATOM 2940 C CA . VAL A 1 408 ? -47.005 -25.629 -25.983 1.00 89.75 408 VAL A CA 1
ATOM 2941 C C . VAL A 1 408 ? -48.451 -26.115 -26.161 1.00 89.75 408 VAL A C 1
ATOM 2943 O O . VAL A 1 408 ? -49.143 -26.275 -25.160 1.00 89.75 408 VAL A O 1
ATOM 2946 N N . PRO A 1 409 ? -48.965 -26.331 -27.390 1.00 88.19 409 PRO A N 1
ATOM 2947 C CA . PRO A 1 409 ? -50.332 -26.820 -27.585 1.00 88.19 409 PRO A CA 1
ATOM 2948 C C . PRO A 1 409 ? -50.572 -28.169 -26.892 1.00 88.19 409 PRO A C 1
ATOM 2950 O O . PRO A 1 409 ? -49.787 -29.102 -27.053 1.00 88.19 409 PRO A O 1
ATOM 2953 N N . ALA A 1 410 ? -51.668 -28.272 -26.140 1.00 74.50 410 ALA A N 1
ATOM 2954 C CA . ALA A 1 410 ? -52.051 -29.497 -25.444 1.00 74.50 410 ALA A CA 1
ATOM 2955 C C . ALA A 1 410 ? -52.404 -30.596 -26.462 1.00 74.50 410 ALA A C 1
ATOM 2957 O O . ALA A 1 410 ? -53.281 -30.395 -27.307 1.00 74.50 410 ALA A O 1
ATOM 2958 N N . GLY A 1 411 ? -51.731 -31.747 -26.384 1.00 70.44 411 GLY A N 1
ATOM 2959 C CA . GLY A 1 411 ? -51.885 -32.830 -27.363 1.00 70.44 411 GLY A CA 1
ATOM 2960 C C . GLY A 1 411 ? -51.084 -32.649 -28.660 1.00 70.44 411 GLY A C 1
ATOM 2961 O O . GLY A 1 411 ? -51.537 -33.090 -29.710 1.00 70.44 411 GLY A O 1
ATOM 2962 N N . ALA A 1 412 ? -49.921 -31.992 -28.603 1.00 57.06 412 ALA A N 1
ATOM 2963 C CA . ALA A 1 412 ? -48.875 -32.131 -29.618 1.00 57.06 412 ALA A CA 1
ATOM 2964 C C . ALA A 1 412 ? -47.908 -33.260 -29.209 1.00 57.06 412 ALA A C 1
ATOM 2966 O O . ALA A 1 412 ? -46.848 -33.012 -28.632 1.00 57.06 412 ALA A O 1
ATOM 2967 N N . ASP A 1 413 ? -48.315 -34.503 -29.456 1.00 49.09 413 ASP A N 1
ATOM 2968 C CA . ASP A 1 413 ? -47.492 -35.699 -29.297 1.00 49.09 413 ASP A CA 1
ATOM 2969 C C . ASP A 1 413 ? -46.341 -35.741 -30.322 1.00 49.09 413 ASP A C 1
ATOM 2971 O O . ASP A 1 413 ? -46.446 -35.256 -31.449 1.00 49.09 413 ASP A O 1
ATOM 2975 N N . ALA A 1 414 ? -45.192 -36.280 -29.903 1.00 54.72 414 ALA A N 1
ATOM 2976 C CA . ALA A 1 414 ? -43.936 -36.208 -30.658 1.00 54.72 414 ALA A CA 1
ATOM 2977 C C . ALA A 1 414 ? -43.749 -37.353 -31.679 1.00 54.72 414 ALA A C 1
ATOM 2979 O O . ALA A 1 414 ? -42.678 -37.476 -32.269 1.00 54.72 414 ALA A O 1
ATOM 2980 N N . ASP A 1 415 ? -44.786 -38.164 -31.900 1.00 53.81 415 ASP A N 1
ATOM 2981 C CA . ASP A 1 415 ? -44.744 -39.440 -32.626 1.00 53.81 415 ASP A CA 1
ATOM 2982 C C . ASP A 1 415 ? -45.490 -39.370 -33.978 1.00 53.81 415 ASP A C 1
ATOM 2984 O O . ASP A 1 415 ? -46.302 -40.228 -34.323 1.00 53.81 415 ASP A O 1
ATOM 2988 N N . ALA A 1 416 ? -45.228 -38.317 -34.758 1.00 50.03 416 ALA A N 1
ATOM 2989 C CA . ALA A 1 416 ? -45.940 -37.997 -36.003 1.00 50.03 416 ALA A CA 1
ATOM 2990 C C . ALA A 1 416 ? -45.254 -38.508 -37.297 1.00 50.03 416 ALA A C 1
ATOM 2992 O O . ALA A 1 416 ? -45.328 -37.847 -38.334 1.00 50.03 416 ALA A O 1
ATOM 2993 N N . ASP A 1 417 ? -44.607 -39.680 -37.257 1.00 54.09 417 ASP A N 1
ATOM 2994 C CA . ASP A 1 417 ? -43.955 -40.328 -38.416 1.00 54.09 417 ASP A CA 1
ATOM 2995 C C . ASP A 1 417 ? -44.817 -41.462 -39.028 1.00 54.09 417 ASP A C 1
ATOM 2997 O O . ASP A 1 417 ? -44.421 -42.626 -39.124 1.00 54.09 417 ASP A O 1
ATOM 3001 N N . ALA A 1 418 ? -46.020 -41.098 -39.481 1.00 48.44 418 ALA A N 1
ATOM 3002 C CA . ALA A 1 418 ? -46.866 -41.871 -40.398 1.00 48.44 418 ALA A CA 1
ATOM 3003 C C . ALA A 1 418 ? -47.677 -40.887 -41.279 1.00 48.44 418 ALA A C 1
ATOM 3005 O O . ALA A 1 418 ? -48.074 -39.828 -40.800 1.00 48.44 418 ALA A O 1
ATOM 3006 N N . ASP A 1 419 ? -47.934 -41.109 -42.572 1.00 51.84 419 ASP A N 1
ATOM 3007 C CA . ASP A 1 419 ? -47.799 -42.320 -43.395 1.00 51.84 419 ASP A CA 1
ATOM 3008 C C . ASP A 1 419 ? -47.011 -42.062 -44.700 1.00 51.84 419 ASP A C 1
ATOM 3010 O O . ASP A 1 419 ? -47.187 -41.003 -45.305 1.00 51.84 419 ASP A O 1
ATOM 3014 N N . LEU A 1 420 ? -46.309 -43.080 -45.239 1.00 48.91 420 LEU A N 1
ATOM 3015 C CA . LEU A 1 420 ? -46.441 -43.424 -46.671 1.00 48.91 420 LEU A CA 1
ATOM 3016 C C . LEU A 1 420 ? -45.990 -44.865 -47.028 1.00 48.91 420 LEU A C 1
ATOM 3018 O O . LEU A 1 420 ? -44.826 -45.219 -46.884 1.00 48.91 420 LEU A O 1
ATOM 3022 N N . ASP A 1 421 ? -46.924 -45.613 -47.626 1.00 49.19 421 ASP A N 1
ATOM 3023 C CA . ASP A 1 421 ? -46.755 -46.717 -48.592 1.00 49.19 421 ASP A CA 1
ATOM 3024 C C . ASP A 1 421 ? -46.164 -48.114 -48.222 1.00 49.19 421 ASP A C 1
ATOM 3026 O O . ASP A 1 421 ? -44.973 -48.308 -48.002 1.00 49.19 421 ASP A O 1
ATOM 3030 N N . VAL A 1 422 ? -47.021 -49.128 -48.483 1.00 44.97 422 VAL A N 1
ATOM 3031 C CA . VAL A 1 422 ? -46.772 -50.283 -49.397 1.00 44.97 422 VAL A CA 1
ATOM 3032 C C . VAL A 1 422 ? -46.316 -51.660 -48.828 1.00 44.97 422 VAL A C 1
ATOM 3034 O O . VAL A 1 422 ? -45.140 -51.986 -48.736 1.00 44.97 422 VAL A O 1
ATOM 3037 N N . LEU A 1 423 ? -47.336 -52.537 -48.696 1.00 47.75 423 LEU A N 1
ATOM 3038 C CA . LEU A 1 423 ? -47.410 -53.987 -49.032 1.00 47.75 423 LEU A CA 1
ATOM 3039 C C . LEU A 1 423 ? -47.075 -55.126 -48.017 1.00 47.75 423 LEU A C 1
ATOM 3041 O O . LEU A 1 423 ? -45.930 -55.478 -47.767 1.00 47.75 423 LEU A O 1
ATOM 3045 N N . THR A 1 424 ? -48.155 -55.860 -47.685 1.00 44.41 424 THR A N 1
ATOM 3046 C CA . THR A 1 424 ? -48.333 -57.344 -47.679 1.00 44.41 424 THR A CA 1
ATOM 3047 C C . THR A 1 424 ? -47.670 -58.278 -46.641 1.00 44.41 424 THR A C 1
ATOM 3049 O O . THR A 1 424 ? -46.569 -58.767 -46.860 1.00 44.41 424 THR A O 1
ATOM 3052 N N . ASP A 1 425 ? -48.523 -58.735 -45.707 1.00 41.81 425 ASP A N 1
ATOM 3053 C CA . ASP A 1 425 ? -49.055 -60.125 -45.607 1.00 41.81 425 ASP A CA 1
ATOM 3054 C C . ASP A 1 425 ? -48.362 -61.202 -44.716 1.00 41.81 425 ASP A C 1
ATOM 3056 O O . ASP A 1 425 ? -47.146 -61.340 -44.659 1.00 41.81 425 ASP A O 1
ATOM 3060 N N . THR A 1 426 ? -49.212 -62.047 -44.106 1.00 41.25 426 THR A N 1
ATOM 3061 C CA . THR A 1 426 ? -48.988 -63.299 -43.330 1.00 41.25 426 THR A CA 1
ATOM 3062 C C . THR A 1 426 ? -48.202 -63.305 -41.997 1.00 41.25 426 THR A C 1
ATOM 3064 O O . THR A 1 426 ? -47.083 -62.819 -41.908 1.00 41.25 426 THR A O 1
ATOM 3067 N N . GLY A 1 427 ? -48.750 -64.029 -40.996 1.00 40.38 427 GLY A N 1
ATOM 3068 C CA . GLY A 1 427 ? -48.071 -64.483 -39.756 1.00 40.38 427 GLY A CA 1
ATOM 3069 C C . GLY A 1 427 ? -48.458 -63.688 -38.491 1.00 40.38 427 GLY A C 1
ATOM 3070 O O . GLY A 1 427 ? -47.917 -62.611 -38.291 1.00 40.38 427 GLY A O 1
ATOM 3071 N N . ALA A 1 428 ? -49.454 -64.034 -37.662 1.00 44.00 428 ALA A N 1
ATOM 3072 C CA . ALA A 1 428 ? -49.822 -65.290 -36.972 1.00 44.00 428 ALA A CA 1
ATOM 3073 C C . ALA A 1 428 ? -49.110 -65.521 -35.609 1.00 44.00 428 ALA A C 1
ATOM 3075 O O . ALA A 1 428 ? -47.953 -65.923 -35.564 1.00 44.00 428 ALA A O 1
ATOM 3076 N N . ASP A 1 429 ? -49.883 -65.288 -34.541 1.00 47.16 429 ASP A N 1
ATOM 3077 C CA . ASP A 1 429 ? -50.021 -66.027 -33.268 1.00 47.16 429 ASP A CA 1
ATOM 3078 C C . ASP A 1 429 ? -48.790 -66.438 -32.414 1.00 47.16 429 ASP A C 1
ATOM 3080 O O . ASP A 1 429 ? -48.031 -67.328 -32.794 1.00 47.16 429 ASP A O 1
ATOM 3084 N N . ALA A 1 430 ? -48.725 -65.934 -31.165 1.00 44.69 430 ALA A N 1
ATOM 3085 C CA . ALA A 1 430 ? -48.413 -66.716 -29.945 1.00 44.69 430 ALA A CA 1
ATOM 3086 C C . ALA A 1 430 ? -48.693 -65.923 -28.638 1.00 44.69 430 ALA A C 1
ATOM 3088 O O . ALA A 1 430 ? -48.319 -64.757 -28.525 1.00 44.69 430 ALA A O 1
ATOM 3089 N N . ASP A 1 431 ? -49.331 -66.567 -27.652 1.00 52.56 431 ASP A N 1
ATOM 3090 C CA . ASP A 1 431 ? -49.876 -65.967 -26.417 1.00 52.56 431 ASP A CA 1
ATOM 3091 C C . ASP A 1 431 ? -48.938 -65.918 -25.180 1.00 52.56 431 ASP A C 1
ATOM 3093 O O . ASP A 1 431 ? -47.909 -66.590 -25.122 1.00 52.56 431 ASP A O 1
ATOM 3097 N N . ALA A 1 432 ? -49.454 -65.248 -24.132 1.00 47.69 432 ALA A N 1
ATOM 3098 C CA . ALA A 1 432 ? -49.163 -65.369 -22.687 1.00 47.69 432 ALA A CA 1
ATOM 3099 C C . ALA A 1 432 ? -47.860 -64.739 -22.126 1.00 47.69 432 ALA A C 1
ATOM 3101 O O . ALA A 1 432 ? -46.800 -64.813 -22.733 1.00 47.69 432 ALA A O 1
ATOM 3102 N N . GLY A 1 433 ? -47.843 -64.120 -20.933 1.00 48.88 433 GLY A N 1
ATOM 3103 C CA . GLY A 1 433 ? -48.917 -63.829 -19.957 1.00 48.88 433 GLY A CA 1
ATOM 3104 C C . GLY A 1 433 ? -48.786 -64.590 -18.625 1.00 48.88 433 GLY A C 1
ATOM 3105 O O . GLY A 1 433 ? -48.530 -65.793 -18.633 1.00 48.88 433 GLY A O 1
ATOM 3106 N N . GLY A 1 434 ? -48.996 -63.908 -17.489 1.00 42.12 434 GLY A N 1
ATOM 3107 C CA . GLY A 1 434 ? -49.026 -64.526 -16.153 1.00 42.12 434 GLY A CA 1
ATOM 3108 C C . GLY A 1 434 ? -48.613 -63.586 -15.012 1.00 42.12 434 GLY A C 1
ATOM 3109 O O . GLY A 1 434 ? -47.424 -63.347 -14.813 1.00 42.12 434 GLY A O 1
ATOM 3110 N N . ASP A 1 435 ? -49.593 -63.111 -14.244 1.00 54.34 435 ASP A N 1
ATOM 3111 C CA . ASP A 1 435 ? -49.433 -62.199 -13.099 1.00 54.34 435 ASP A CA 1
ATOM 3112 C C . ASP A 1 435 ? -49.505 -62.954 -11.752 1.00 54.34 435 ASP A C 1
ATOM 3114 O O . ASP A 1 435 ? -50.162 -63.995 -11.676 1.00 54.34 435 ASP A O 1
ATOM 3118 N N . ALA A 1 436 ? -48.897 -62.414 -10.682 1.00 45.78 436 ALA A N 1
ATOM 3119 C CA . ALA A 1 436 ? -49.288 -62.665 -9.280 1.00 45.78 436 ALA A CA 1
ATOM 3120 C C . ALA A 1 436 ? -48.551 -61.746 -8.278 1.00 45.78 436 ALA A C 1
ATOM 3122 O O . ALA A 1 436 ? -47.322 -61.770 -8.199 1.00 45.78 436 ALA A O 1
ATOM 3123 N N . ASP A 1 437 ? -49.304 -61.012 -7.456 1.00 56.97 437 ASP A N 1
ATOM 3124 C CA . ASP A 1 437 ? -48.820 -60.302 -6.260 1.00 56.97 437 ASP A CA 1
ATOM 3125 C C . ASP A 1 437 ? -48.695 -61.237 -5.034 1.00 56.97 437 ASP A C 1
ATOM 3127 O O . ASP A 1 437 ? -49.221 -62.353 -5.056 1.00 56.97 437 ASP A O 1
ATOM 3131 N N . LEU A 1 438 ? -48.092 -60.755 -3.929 1.00 45.28 438 LEU A N 1
ATOM 3132 C CA . LEU A 1 438 ? -48.738 -60.769 -2.594 1.00 45.28 438 LEU A CA 1
ATOM 3133 C C . LEU A 1 438 ? -47.943 -60.047 -1.479 1.00 45.28 438 LEU A C 1
ATOM 3135 O O . LEU A 1 438 ? -46.718 -60.104 -1.405 1.00 45.28 438 LEU A O 1
ATOM 3139 N N . ASP A 1 439 ? -48.715 -59.407 -0.597 1.00 48.84 439 ASP A N 1
ATOM 3140 C CA . ASP A 1 439 ? -48.369 -58.568 0.566 1.00 48.84 439 ASP A CA 1
ATOM 3141 C C . ASP A 1 439 ? -47.525 -59.238 1.681 1.00 48.84 439 ASP A C 1
ATOM 3143 O O . ASP A 1 439 ? -47.371 -60.459 1.703 1.00 48.84 439 ASP A O 1
ATOM 3147 N N . GLY A 1 440 ? -47.059 -58.470 2.694 1.00 42.81 440 GLY A N 1
ATOM 3148 C CA . GLY A 1 440 ? -46.330 -59.079 3.833 1.00 42.81 440 GLY A CA 1
ATOM 3149 C C . GLY A 1 440 ? -46.193 -58.386 5.208 1.00 42.81 440 GLY A C 1
ATOM 3150 O O . GLY A 1 440 ? -46.165 -59.112 6.190 1.00 42.81 440 GLY A O 1
ATOM 3151 N N . ALA A 1 441 ? -46.156 -57.050 5.316 1.00 46.00 441 ALA A N 1
ATOM 3152 C CA . ALA A 1 441 ? -46.348 -56.243 6.550 1.00 46.00 441 ALA A CA 1
ATOM 3153 C C . ALA A 1 441 ? -45.460 -56.399 7.839 1.00 46.00 441 ALA A C 1
ATOM 3155 O O . ALA A 1 441 ? -45.152 -57.480 8.330 1.00 46.00 441 ALA A O 1
ATOM 3156 N N . THR A 1 442 ? -45.289 -55.245 8.510 1.00 42.38 442 THR A N 1
ATOM 3157 C CA . THR A 1 442 ? -45.089 -54.973 9.966 1.00 42.38 442 THR A CA 1
ATOM 3158 C C . THR A 1 442 ? -43.724 -55.078 10.671 1.00 42.38 442 THR A C 1
ATOM 3160 O O . THR A 1 442 ? -42.974 -56.041 10.556 1.00 42.38 442 THR A O 1
ATOM 3163 N N . ASP A 1 443 ? -43.484 -54.050 11.497 1.00 42.59 443 ASP A N 1
ATOM 3164 C CA . ASP A 1 443 ? -42.284 -53.749 12.283 1.00 42.59 443 ASP A CA 1
ATOM 3165 C C . ASP A 1 443 ? -42.347 -54.241 13.744 1.00 42.59 443 ASP A C 1
ATOM 3167 O O . ASP A 1 443 ? -43.421 -54.351 14.339 1.00 42.59 443 ASP A O 1
ATOM 3171 N N . ALA A 1 444 ? -41.176 -54.391 14.377 1.00 41.03 444 ALA A N 1
ATOM 3172 C CA . ALA A 1 444 ? -41.012 -54.298 15.831 1.00 41.03 444 ALA A CA 1
ATOM 3173 C C . ALA A 1 444 ? -39.569 -53.887 16.189 1.00 41.03 444 ALA A C 1
ATOM 3175 O O . ALA A 1 444 ? -38.618 -54.522 15.738 1.00 41.03 444 ALA A O 1
ATOM 3176 N N . ALA A 1 445 ? -39.405 -52.850 17.015 1.00 52.50 445 ALA A N 1
ATOM 3177 C CA . ALA A 1 445 ? -38.105 -52.386 17.511 1.00 52.50 445 ALA A CA 1
ATOM 3178 C C . ALA A 1 445 ? -37.825 -52.885 18.942 1.00 52.50 445 ALA A C 1
ATOM 3180 O O . ALA A 1 445 ? -38.760 -53.104 19.716 1.00 52.50 445 ALA A O 1
ATOM 3181 N N . ALA A 1 446 ? -36.545 -53.023 19.301 1.00 42.81 446 ALA A N 1
ATOM 3182 C CA . ALA A 1 446 ? -36.094 -53.239 20.677 1.00 42.81 446 ALA A CA 1
ATOM 3183 C C . ALA A 1 446 ? -34.641 -52.764 20.862 1.00 42.81 446 ALA A C 1
ATOM 3185 O O . ALA A 1 446 ? -33.730 -53.308 20.237 1.00 42.81 446 ALA A O 1
ATOM 3186 N N . ASP A 1 447 ? -34.430 -51.776 21.732 1.00 43.78 447 ASP A N 1
ATOM 3187 C CA . ASP A 1 447 ? -33.106 -51.260 22.100 1.00 43.78 447 ASP A CA 1
ATOM 3188 C C . ASP A 1 447 ? -32.410 -52.138 23.156 1.00 43.78 447 ASP A C 1
ATOM 3190 O O . ASP A 1 447 ? -33.067 -52.727 24.021 1.00 43.78 447 ASP A O 1
ATOM 3194 N N . ALA A 1 448 ? -31.072 -52.171 23.141 1.00 45.44 448 ALA A N 1
ATOM 3195 C CA . ALA A 1 448 ? -30.257 -52.696 24.241 1.00 45.44 448 ALA A CA 1
ATOM 3196 C C . ALA A 1 448 ? -28.826 -52.119 24.221 1.00 45.44 448 ALA A C 1
ATOM 3198 O O . ALA A 1 448 ? -27.976 -52.578 23.458 1.00 45.44 448 ALA A O 1
ATOM 3199 N N . ASP A 1 449 ? -28.545 -51.144 25.091 1.00 50.47 449 ASP A N 1
ATOM 3200 C CA . ASP A 1 449 ? -27.194 -50.603 25.296 1.00 50.47 449 ASP A CA 1
ATOM 3201 C C . ASP A 1 449 ? -26.257 -51.591 26.013 1.00 50.47 449 ASP A C 1
ATOM 3203 O O . ASP A 1 449 ? -26.624 -52.205 27.020 1.00 50.47 449 ASP A O 1
ATOM 3207 N N . ALA A 1 450 ? -24.996 -51.645 25.574 1.00 45.88 450 ALA A N 1
ATOM 3208 C CA . ALA A 1 450 ? -23.875 -52.169 26.355 1.00 45.88 450 ALA A CA 1
ATOM 3209 C C . ALA A 1 450 ? -22.566 -51.461 25.950 1.00 45.88 450 ALA A C 1
ATOM 3211 O O . ALA A 1 450 ? -22.040 -51.697 24.865 1.00 45.88 450 ALA A O 1
ATOM 3212 N N . GLY A 1 451 ? -22.052 -50.581 26.817 1.00 40.09 451 GLY A N 1
ATOM 3213 C CA . GLY A 1 451 ? -20.791 -49.855 26.597 1.00 40.09 451 GLY A CA 1
ATOM 3214 C C . GLY A 1 451 ? -19.534 -50.702 26.843 1.00 40.09 451 GLY A C 1
ATOM 3215 O O . GLY A 1 451 ? -19.592 -51.742 27.504 1.00 40.09 451 GLY A O 1
ATOM 3216 N N . GLY A 1 452 ? -18.391 -50.238 26.333 1.00 39.22 452 GLY A N 1
ATOM 3217 C CA . GLY A 1 452 ? -17.112 -50.951 26.392 1.00 39.22 452 GLY A CA 1
ATOM 3218 C C . GLY A 1 452 ? -15.991 -50.171 25.706 1.00 39.22 45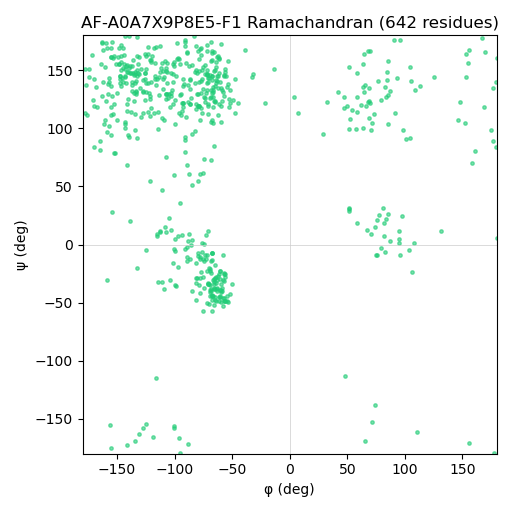2 GLY A C 1
ATOM 3219 O O . GLY A 1 452 ? -15.696 -50.404 24.537 1.00 39.22 452 GLY A O 1
ATOM 3220 N N . ASP A 1 453 ? -15.388 -49.234 26.434 1.00 43.66 453 ASP A N 1
ATOM 3221 C CA . ASP A 1 453 ? -14.514 -48.196 25.877 1.00 43.66 453 ASP A CA 1
ATOM 3222 C C . ASP A 1 453 ? -13.028 -48.620 25.887 1.00 43.66 453 ASP A C 1
ATOM 3224 O O . ASP A 1 453 ? -12.478 -48.896 26.956 1.00 43.66 453 ASP A O 1
ATOM 3228 N N . ALA A 1 454 ? -12.370 -48.646 24.715 1.00 40.12 454 ALA A N 1
ATOM 3229 C CA . ALA A 1 454 ? -10.905 -48.727 24.568 1.00 40.12 454 ALA A CA 1
ATOM 3230 C C . ALA A 1 454 ? -10.417 -48.371 23.137 1.00 40.12 454 ALA A C 1
ATOM 3232 O O . ALA A 1 454 ? -10.287 -49.244 22.287 1.00 40.12 454 ALA A O 1
ATOM 3233 N N . ASP A 1 455 ? -10.163 -47.079 22.909 1.00 39.59 455 ASP A N 1
ATOM 3234 C CA . ASP A 1 455 ? -9.095 -46.463 22.091 1.00 39.59 455 ASP A CA 1
ATOM 3235 C C . ASP A 1 455 ? -8.523 -47.140 20.813 1.00 39.59 455 ASP A C 1
ATOM 3237 O O . ASP A 1 455 ? -7.829 -48.147 20.904 1.00 39.59 455 ASP A O 1
ATOM 3241 N N . LEU A 1 456 ? -8.613 -46.390 19.691 1.00 42.12 456 LEU A N 1
ATOM 3242 C CA . LEU A 1 456 ? -7.603 -46.215 18.608 1.00 42.12 456 LEU A CA 1
ATOM 3243 C C . LEU A 1 456 ? -7.238 -47.454 17.733 1.00 42.12 456 LEU A C 1
ATOM 3245 O O . LEU A 1 456 ? -7.045 -48.557 18.223 1.00 42.12 456 LEU A O 1
ATOM 3249 N N . ASP A 1 457 ? -7.099 -47.383 16.401 1.00 37.53 457 ASP A N 1
ATOM 3250 C CA . ASP A 1 457 ? -6.783 -46.272 15.482 1.00 37.53 457 ASP A CA 1
ATOM 3251 C C . ASP A 1 457 ? -7.350 -46.514 14.059 1.00 37.53 457 ASP A C 1
ATOM 3253 O O . ASP A 1 457 ? -7.506 -47.659 13.643 1.00 37.53 457 ASP A O 1
ATOM 3257 N N . GLY A 1 458 ? -7.482 -45.437 13.269 1.00 39.88 458 GLY A N 1
ATOM 3258 C CA . GLY A 1 458 ? -7.096 -45.434 11.842 1.00 39.88 458 GLY A CA 1
ATOM 3259 C C . GLY A 1 458 ? -8.070 -45.931 10.750 1.00 39.88 458 GLY A C 1
ATOM 3260 O O . GLY A 1 458 ? -8.516 -47.068 10.751 1.00 39.88 458 GLY A O 1
ATOM 3261 N N . ALA A 1 459 ? -8.243 -45.079 9.728 1.00 40.41 459 ALA A N 1
ATOM 3262 C CA . ALA A 1 459 ? -8.707 -45.374 8.359 1.00 40.41 459 ALA A CA 1
ATOM 3263 C C . ALA A 1 459 ? -10.084 -46.055 8.164 1.00 40.41 459 ALA A C 1
ATOM 3265 O O . ALA A 1 459 ? -10.213 -47.276 8.141 1.00 40.41 459 ALA A O 1
ATOM 3266 N N . THR A 1 460 ? -11.100 -45.245 7.845 1.00 37.19 460 THR A N 1
ATOM 3267 C CA . THR A 1 460 ? -12.290 -45.698 7.104 1.00 37.19 460 THR A CA 1
ATOM 3268 C C . THR A 1 460 ? -12.163 -45.324 5.630 1.00 37.19 460 THR A C 1
ATOM 3270 O O . THR A 1 460 ? -12.394 -44.168 5.266 1.00 37.19 460 THR A O 1
ATOM 3273 N N . ASP A 1 461 ? -11.850 -46.296 4.776 1.00 39.12 461 ASP A N 1
ATOM 3274 C CA . ASP A 1 461 ? -12.080 -46.162 3.339 1.00 39.12 461 ASP A CA 1
ATOM 3275 C C . ASP A 1 461 ? -13.592 -46.064 3.079 1.00 39.12 461 ASP A C 1
ATOM 3277 O O . ASP A 1 461 ? -14.353 -46.959 3.450 1.00 39.12 461 ASP A O 1
ATOM 3281 N N . ILE A 1 462 ? -14.036 -44.997 2.412 1.00 40.16 462 ILE A N 1
ATOM 3282 C CA . ILE A 1 462 ? -15.351 -44.959 1.763 1.00 40.16 462 ILE A CA 1
ATOM 3283 C C . ILE A 1 462 ? -15.090 -44.955 0.262 1.00 40.16 462 ILE A C 1
ATOM 3285 O O . ILE A 1 462 ? -14.578 -43.983 -0.291 1.00 40.16 462 ILE A O 1
ATOM 3289 N N . ALA A 1 463 ? -15.403 -46.077 -0.382 1.00 37.62 463 ALA A N 1
ATOM 3290 C CA . ALA A 1 463 ? -15.208 -46.248 -1.812 1.00 37.62 463 ALA A CA 1
ATOM 3291 C C . ALA A 1 463 ? -16.107 -45.291 -2.609 1.00 37.62 463 ALA A C 1
ATOM 3293 O O . ALA A 1 463 ? -17.300 -45.162 -2.331 1.00 37.62 463 ALA A O 1
ATOM 3294 N N . ALA A 1 464 ? -15.536 -44.666 -3.638 1.00 39.97 464 ALA A N 1
ATOM 3295 C CA . ALA A 1 464 ? -16.316 -44.033 -4.690 1.00 39.97 464 ALA A CA 1
ATOM 3296 C C . ALA A 1 464 ? -16.848 -45.113 -5.644 1.00 39.97 464 ALA A C 1
ATOM 3298 O O . ALA A 1 464 ? -16.072 -45.930 -6.139 1.00 39.97 464 ALA A O 1
ATOM 3299 N N . ASP A 1 465 ? -18.147 -45.085 -5.935 1.00 39.25 465 ASP A N 1
ATOM 3300 C CA . ASP A 1 465 ? -18.754 -45.894 -6.993 1.00 39.25 465 ASP A CA 1
ATOM 3301 C C . ASP A 1 465 ? -19.868 -45.101 -7.690 1.00 39.25 465 ASP A C 1
ATOM 3303 O O . ASP A 1 465 ? -20.932 -44.877 -7.111 1.00 39.25 465 ASP A O 1
ATOM 3307 N N . SER A 1 466 ? -19.591 -44.618 -8.909 1.00 35.69 466 SER A N 1
ATOM 3308 C CA . SER A 1 466 ? -20.580 -44.235 -9.935 1.00 35.69 466 SER A CA 1
ATOM 3309 C C . SER A 1 466 ? -19.914 -43.759 -11.235 1.00 35.69 466 SER A C 1
ATOM 3311 O O . SER A 1 466 ? -19.369 -42.664 -11.286 1.00 35.69 466 SER A O 1
ATOM 3313 N N . VAL A 1 467 ? -20.091 -44.555 -12.298 1.00 33.06 467 VAL A N 1
ATOM 3314 C CA . VAL A 1 467 ? -20.122 -44.177 -13.734 1.00 33.06 467 VAL A CA 1
ATOM 3315 C C . VAL A 1 467 ? -18.852 -43.546 -14.369 1.00 33.06 467 VAL A C 1
ATOM 3317 O O . VAL A 1 467 ? -18.466 -42.429 -14.037 1.00 33.06 467 VAL A O 1
ATOM 3320 N N . PRO A 1 468 ? -18.254 -44.177 -15.405 1.00 43.72 468 PRO A N 1
ATOM 3321 C CA . PRO A 1 468 ? -17.208 -43.559 -16.226 1.00 43.72 468 PRO A CA 1
ATOM 3322 C C . PRO A 1 468 ? -17.812 -42.724 -17.369 1.00 43.72 468 PRO A C 1
ATOM 3324 O O . PRO A 1 468 ? -18.583 -43.263 -18.166 1.00 43.72 468 PRO A O 1
ATOM 3327 N N . GLY A 1 469 ? -17.447 -41.439 -17.513 1.00 38.44 469 GLY A N 1
ATOM 3328 C CA . GLY A 1 469 ? -18.038 -40.661 -18.611 1.00 38.44 469 GLY A CA 1
ATOM 3329 C C . GLY A 1 469 ? -17.694 -39.191 -18.866 1.00 38.44 469 GLY A C 1
ATOM 3330 O O . GLY A 1 469 ? -18.320 -38.667 -19.773 1.00 38.44 469 GLY A O 1
ATOM 3331 N N . GLU A 1 470 ? -16.756 -38.520 -18.182 1.00 37.25 470 GLU A N 1
ATOM 3332 C CA . GLU A 1 470 ? -16.169 -37.248 -18.676 1.00 37.25 470 GLU A CA 1
ATOM 3333 C C . GLU A 1 470 ? -14.916 -36.857 -17.863 1.00 37.25 470 GLU A C 1
ATOM 3335 O O . GLU A 1 470 ? -14.999 -36.635 -16.658 1.00 37.25 470 GLU A O 1
ATOM 3340 N N . THR A 1 471 ? -13.734 -36.772 -18.492 1.00 55.38 471 THR A N 1
ATOM 3341 C CA . THR A 1 471 ? -12.483 -36.367 -17.814 1.00 55.38 471 THR A CA 1
ATOM 3342 C C . THR A 1 471 ? -12.295 -34.846 -17.823 1.00 55.38 471 THR A C 1
ATOM 3344 O O . THR A 1 471 ? -11.327 -34.305 -18.356 1.00 55.38 471 THR A O 1
ATOM 3347 N N . THR A 1 472 ? -13.237 -34.121 -17.219 1.00 63.22 472 THR A N 1
ATOM 3348 C CA . THR A 1 472 ? -13.126 -32.671 -17.007 1.00 63.22 472 THR A CA 1
ATOM 3349 C C . THR A 1 472 ? -12.472 -32.371 -15.659 1.00 63.22 472 THR A C 1
ATOM 3351 O O . THR A 1 472 ? -13.151 -32.266 -14.638 1.00 63.22 472 THR A O 1
ATOM 3354 N N . CYS A 1 473 ? -11.149 -32.200 -15.646 1.00 75.62 473 CYS A N 1
ATOM 3355 C CA . CYS A 1 473 ? -10.453 -31.639 -14.487 1.00 75.62 473 CYS A CA 1
ATOM 3356 C C . CYS A 1 473 ? -10.949 -30.207 -14.220 1.00 75.62 473 CYS A C 1
ATOM 3358 O O . CYS A 1 473 ? -10.843 -29.336 -15.085 1.00 75.62 473 CYS A O 1
ATOM 3360 N N . ASP A 1 474 ? -11.488 -29.964 -13.022 1.00 87.00 474 ASP A N 1
ATOM 3361 C CA . ASP A 1 474 ? -11.852 -28.626 -12.551 1.00 87.00 474 ASP A CA 1
ATOM 3362 C C . ASP A 1 474 ? -10.576 -27.894 -12.076 1.00 87.00 474 ASP A C 1
ATOM 3364 O O . ASP A 1 474 ? -9.930 -28.354 -11.125 1.00 87.00 474 ASP A O 1
ATOM 3368 N N . PRO A 1 475 ? -10.189 -26.752 -12.683 1.00 83.06 475 PRO A N 1
ATOM 3369 C CA . PRO A 1 475 ? -8.964 -26.040 -12.309 1.00 83.06 475 PRO A CA 1
ATOM 3370 C C . PRO A 1 475 ? -8.954 -25.517 -10.868 1.00 83.06 475 PRO A C 1
ATOM 3372 O O . PRO A 1 475 ? -7.884 -25.364 -10.281 1.00 83.06 475 PRO A O 1
ATOM 3375 N N . SER A 1 476 ? -10.123 -25.237 -10.287 1.00 80.12 476 SER A N 1
ATOM 3376 C CA . SER A 1 476 ? -10.253 -24.787 -8.901 1.00 80.12 476 SER A CA 1
ATOM 3377 C C . SER A 1 476 ? -10.111 -25.947 -7.915 1.00 80.12 476 SER A C 1
ATOM 3379 O O . SER A 1 476 ? -9.372 -25.810 -6.939 1.00 80.12 476 SER A O 1
ATOM 3381 N N . ALA A 1 477 ? -10.711 -27.107 -8.210 1.00 83.44 477 ALA A N 1
ATOM 3382 C CA . ALA A 1 477 ? -10.559 -28.319 -7.406 1.00 83.44 477 ALA A CA 1
ATOM 3383 C C . ALA A 1 477 ? -9.127 -28.871 -7.481 1.00 83.44 477 ALA A C 1
ATOM 3385 O O . ALA A 1 477 ? -8.537 -29.184 -6.450 1.00 83.44 477 ALA A O 1
ATOM 3386 N N . CYS A 1 478 ? -8.527 -28.903 -8.675 1.00 86.94 478 CYS A N 1
ATOM 3387 C CA . CYS A 1 478 ? -7.134 -29.306 -8.879 1.00 86.94 478 CYS A CA 1
ATOM 3388 C C . CYS A 1 478 ? -6.157 -28.401 -8.108 1.00 86.94 478 CYS A C 1
ATOM 3390 O O . CYS A 1 478 ? -5.324 -28.877 -7.337 1.00 86.94 478 CYS A O 1
ATOM 3392 N N . ASN A 1 479 ? -6.301 -27.076 -8.227 1.00 86.00 479 ASN A N 1
ATOM 3393 C CA . ASN A 1 479 ? -5.455 -26.133 -7.494 1.00 86.00 479 ASN A CA 1
ATOM 3394 C C . ASN A 1 479 ? -5.711 -26.132 -5.969 1.00 86.00 479 ASN A C 1
ATOM 3396 O O . ASN A 1 479 ? -4.810 -25.765 -5.215 1.00 86.00 479 ASN A O 1
ATOM 3400 N N . ALA A 1 480 ? -6.899 -26.529 -5.500 1.00 80.88 480 ALA A N 1
ATOM 3401 C CA . ALA A 1 480 ? -7.152 -26.767 -4.078 1.00 80.88 480 ALA A CA 1
ATOM 3402 C C . ALA A 1 480 ? -6.460 -28.054 -3.595 1.00 80.88 480 ALA A C 1
ATOM 3404 O O . ALA A 1 480 ? -5.683 -28.004 -2.646 1.00 80.88 480 ALA A O 1
ATOM 3405 N N . HIS A 1 481 ? -6.652 -29.172 -4.303 1.00 84.44 481 HIS A N 1
ATOM 3406 C CA . HIS A 1 481 ? -6.055 -30.469 -3.977 1.00 84.44 481 HIS A CA 1
ATOM 3407 C C . HIS A 1 481 ? -4.523 -30.407 -3.893 1.00 84.44 481 HIS A C 1
ATOM 3409 O O . HIS A 1 481 ? -3.945 -30.819 -2.888 1.00 84.44 481 HIS A O 1
ATOM 3415 N N . CYS A 1 482 ? -3.865 -29.804 -4.890 1.00 86.25 482 CYS A N 1
ATOM 3416 C CA . CYS A 1 482 ? -2.411 -29.631 -4.872 1.00 86.25 482 CYS A CA 1
ATOM 3417 C C . CYS A 1 482 ? -1.922 -28.788 -3.677 1.00 86.25 482 CYS A C 1
ATOM 3419 O O . CYS A 1 482 ? -0.820 -29.011 -3.185 1.00 86.25 482 CYS A O 1
ATOM 3421 N N . ARG A 1 483 ? -2.734 -27.849 -3.170 1.00 86.00 483 ARG A N 1
ATOM 3422 C CA . ARG A 1 483 ? -2.387 -27.034 -1.992 1.00 86.00 483 ARG A CA 1
ATOM 3423 C C . ARG A 1 483 ? -2.577 -27.766 -0.672 1.00 86.00 483 ARG A C 1
ATOM 3425 O O . ARG A 1 483 ? -1.758 -27.568 0.221 1.00 86.00 483 ARG A O 1
ATOM 3432 N N . ASP A 1 484 ? -3.583 -28.629 -0.565 1.00 83.88 484 ASP A N 1
ATOM 3433 C CA . ASP A 1 484 ? -3.773 -29.486 0.612 1.00 83.88 484 ASP A CA 1
ATOM 3434 C C . ASP A 1 484 ? -2.612 -30.483 0.784 1.00 83.88 484 ASP A C 1
ATOM 3436 O O . ASP A 1 484 ? -2.207 -30.756 1.914 1.00 83.88 484 ASP A O 1
ATOM 3440 N N . ILE A 1 485 ? -2.005 -30.956 -0.315 1.00 80.62 485 ILE A N 1
ATOM 3441 C CA . ILE A 1 485 ? -0.770 -31.769 -0.274 1.00 80.62 485 ILE A CA 1
ATOM 3442 C C . ILE A 1 485 ? 0.530 -30.939 -0.215 1.00 80.62 485 ILE A C 1
ATOM 3444 O O . ILE A 1 485 ? 1.621 -31.504 -0.207 1.00 80.62 485 ILE A O 1
ATOM 3448 N N . GLY A 1 486 ? 0.435 -29.607 -0.124 1.00 76.31 486 GLY A N 1
ATOM 3449 C CA . GLY A 1 486 ? 1.564 -28.706 0.144 1.00 76.31 486 GLY A CA 1
ATOM 3450 C C . GLY A 1 486 ? 2.260 -28.076 -1.070 1.00 76.31 486 GLY A C 1
ATOM 3451 O O . GLY A 1 486 ? 3.198 -27.303 -0.872 1.00 76.31 486 GLY A O 1
ATOM 3452 N N . ALA A 1 487 ? 1.813 -28.337 -2.301 1.00 84.50 487 ALA A N 1
ATOM 3453 C CA . ALA A 1 487 ? 2.351 -27.689 -3.498 1.00 84.50 487 ALA A CA 1
ATOM 3454 C C . ALA A 1 487 ? 1.778 -26.259 -3.686 1.00 84.50 487 ALA A C 1
ATOM 3456 O O . ALA A 1 487 ? 0.625 -25.991 -3.333 1.00 84.50 487 ALA A O 1
ATOM 3457 N N . PRO A 1 488 ? 2.528 -25.306 -4.279 1.00 80.81 488 PRO A N 1
ATOM 3458 C CA . PRO A 1 488 ? 2.070 -23.927 -4.518 1.00 80.81 488 PRO A CA 1
ATOM 3459 C C . PRO A 1 488 ? 0.774 -23.794 -5.350 1.00 80.81 488 PRO A C 1
ATOM 3461 O O . PRO A 1 488 ? 0.038 -22.801 -5.212 1.00 80.81 488 PRO A O 1
ATOM 3464 N N . GLY A 1 489 ? 0.466 -24.777 -6.199 1.00 84.81 489 GLY A N 1
ATOM 3465 C CA . GLY A 1 489 ? -0.763 -24.842 -6.990 1.00 84.81 489 GLY A CA 1
ATOM 3466 C C . GLY A 1 489 ? -0.812 -26.060 -7.914 1.00 84.81 489 GLY A C 1
ATOM 3467 O O . GLY A 1 489 ? 0.122 -26.861 -7.942 1.00 84.81 489 GLY A O 1
ATOM 3468 N N . GLY A 1 490 ? -1.905 -26.175 -8.670 1.00 87.88 490 GLY A N 1
ATOM 3469 C CA . GLY A 1 490 ? -2.150 -27.265 -9.619 1.00 87.88 490 GLY A CA 1
ATOM 3470 C C . GLY A 1 490 ? -2.731 -26.770 -10.940 1.00 87.88 490 GLY A C 1
ATOM 3471 O O . GLY A 1 490 ? -3.380 -25.721 -10.978 1.00 87.88 490 GLY A O 1
ATOM 3472 N N . VAL A 1 491 ? -2.496 -27.511 -12.024 1.00 89.69 491 VAL A N 1
ATOM 3473 C CA . VAL A 1 491 ? -2.970 -27.187 -13.377 1.00 89.69 491 VAL A CA 1
ATOM 3474 C C . VAL A 1 491 ? -3.576 -28.425 -14.035 1.00 89.69 491 VAL A C 1
ATOM 3476 O O . VAL A 1 491 ? -2.974 -29.493 -14.056 1.00 89.69 491 VAL A O 1
ATOM 3479 N N . CYS A 1 492 ? -4.762 -28.268 -14.619 1.00 88.25 492 CYS A N 1
ATOM 3480 C CA . CYS A 1 492 ? -5.405 -29.320 -15.398 1.00 88.25 492 CYS A CA 1
ATOM 3481 C C . CYS A 1 492 ? -4.711 -29.542 -16.746 1.00 88.25 492 CYS A C 1
ATOM 3483 O O . CYS A 1 492 ? -4.458 -28.598 -17.501 1.00 88.25 492 CYS A O 1
ATOM 3485 N N . ARG A 1 493 ? -4.459 -30.809 -17.063 1.00 84.56 493 ARG A N 1
ATOM 3486 C CA . ARG A 1 493 ? -3.866 -31.278 -18.316 1.00 84.56 493 ARG A CA 1
ATOM 3487 C C . ARG A 1 493 ? -4.945 -31.551 -19.369 1.00 84.56 493 ARG A C 1
ATOM 3489 O O . ARG A 1 493 ? -6.131 -31.656 -19.066 1.00 84.56 493 ARG A O 1
ATOM 3496 N N . SER A 1 494 ? -4.541 -31.673 -20.636 1.00 73.38 494 SER A N 1
ATOM 3497 C CA . SER A 1 494 ? -5.456 -31.873 -21.780 1.00 73.38 494 SER A CA 1
ATOM 3498 C C . SER A 1 494 ? -6.080 -33.272 -21.879 1.00 73.38 494 SER A C 1
ATOM 3500 O O . SER A 1 494 ? -6.938 -33.499 -22.725 1.00 73.38 494 SER A O 1
ATOM 3502 N N . ASP A 1 495 ? -5.607 -34.207 -21.062 1.00 76.31 495 ASP A N 1
ATOM 3503 C CA . ASP A 1 495 ? -6.132 -35.564 -20.859 1.00 76.31 495 ASP A CA 1
ATOM 3504 C C . ASP A 1 495 ? -7.196 -35.606 -19.734 1.00 76.31 495 ASP A C 1
ATOM 3506 O O . ASP A 1 495 ? -7.976 -36.558 -19.653 1.00 76.31 495 ASP A O 1
ATOM 3510 N N . GLY A 1 496 ? -7.281 -34.542 -18.923 1.00 75.31 496 GLY A N 1
ATOM 3511 C CA . GLY A 1 496 ? -8.179 -34.430 -17.776 1.00 75.31 496 GLY A CA 1
ATOM 3512 C C . GLY A 1 496 ? -7.548 -34.814 -16.437 1.00 75.31 496 GLY A C 1
ATOM 3513 O O . GLY A 1 496 ? -8.272 -34.954 -15.455 1.00 75.31 496 GLY A O 1
ATOM 3514 N N . GLU A 1 497 ? -6.225 -34.972 -16.375 1.00 83.38 497 GLU A N 1
ATOM 3515 C CA . GLU A 1 497 ? -5.485 -35.223 -15.135 1.00 83.38 497 GLU A CA 1
ATOM 3516 C C . GLU A 1 497 ? -5.029 -33.903 -14.468 1.00 83.38 497 GLU A C 1
ATOM 3518 O O . GLU A 1 497 ? -4.918 -32.860 -15.121 1.00 83.38 497 GLU A O 1
ATOM 3523 N N . CYS A 1 498 ? -4.801 -33.921 -13.150 1.00 85.38 498 CYS A N 1
ATOM 3524 C CA . CYS A 1 498 ? -4.361 -32.757 -12.372 1.00 85.38 498 CYS A CA 1
ATOM 3525 C C . CYS A 1 498 ? -2.852 -32.834 -12.097 1.00 85.38 498 CYS A C 1
ATOM 3527 O O . CYS A 1 498 ? -2.386 -33.790 -11.484 1.00 85.38 498 CYS A O 1
ATOM 3529 N N . ASP A 1 499 ? -2.100 -31.825 -12.542 1.00 91.38 499 ASP A N 1
ATOM 3530 C CA . ASP A 1 499 ? -0.640 -31.740 -12.416 1.00 91.38 499 ASP A CA 1
ATOM 3531 C C . ASP A 1 499 ? -0.273 -30.755 -11.293 1.00 91.38 499 ASP A C 1
ATOM 3533 O O . ASP A 1 499 ? -0.632 -29.573 -11.366 1.00 91.38 499 ASP A O 1
ATOM 3537 N N . CYS A 1 500 ? 0.412 -31.216 -10.244 1.00 89.88 500 CYS A N 1
ATOM 3538 C CA . CYS A 1 500 ? 0.826 -30.369 -9.121 1.00 89.88 500 CYS A CA 1
ATOM 3539 C C . CYS A 1 500 ? 2.229 -29.791 -9.349 1.00 89.88 500 CYS A C 1
ATOM 3541 O O . CYS A 1 500 ? 3.135 -30.467 -9.828 1.00 89.88 500 CYS A O 1
ATOM 3543 N N . ILE A 1 501 ? 2.417 -28.513 -9.013 1.00 87.25 501 ILE A N 1
ATOM 3544 C CA . ILE A 1 501 ? 3.668 -27.795 -9.292 1.00 87.25 501 ILE A CA 1
ATOM 3545 C C . ILE A 1 501 ? 4.681 -28.056 -8.167 1.00 87.25 501 ILE A C 1
ATOM 3547 O O . ILE A 1 501 ? 4.664 -27.352 -7.161 1.00 87.25 501 ILE A O 1
ATOM 3551 N N . ASP A 1 502 ? 5.573 -29.031 -8.341 1.00 73.81 502 ASP A N 1
ATOM 3552 C CA . ASP A 1 502 ? 6.629 -29.338 -7.364 1.00 73.81 502 ASP A CA 1
ATOM 3553 C C . ASP A 1 502 ? 7.778 -28.304 -7.366 1.00 73.81 502 ASP A C 1
ATOM 3555 O O . ASP A 1 502 ? 8.424 -28.056 -8.387 1.00 73.81 502 ASP A O 1
ATOM 3559 N N . ASP A 1 503 ? 8.109 -27.755 -6.189 1.00 58.81 503 ASP A N 1
ATOM 3560 C CA . ASP A 1 503 ? 9.295 -26.907 -5.947 1.00 58.81 503 ASP A CA 1
ATOM 3561 C C . ASP A 1 503 ? 10.583 -27.767 -5.826 1.00 58.81 503 ASP A C 1
ATOM 3563 O O . ASP A 1 503 ? 11.251 -27.814 -4.790 1.00 58.81 503 ASP A O 1
ATOM 3567 N N . GLY A 1 504 ? 10.918 -28.504 -6.892 1.00 46.03 504 GLY A N 1
ATOM 3568 C CA . GLY A 1 504 ? 11.814 -29.667 -6.833 1.00 46.03 504 GLY A CA 1
ATOM 3569 C C . GLY A 1 504 ? 13.080 -29.644 -7.699 1.00 46.03 504 GLY A C 1
ATOM 3570 O O . GLY A 1 504 ? 13.280 -30.598 -8.439 1.00 46.03 504 GLY A O 1
ATOM 3571 N N . ASP A 1 505 ? 13.957 -28.627 -7.606 1.00 40.19 505 ASP A N 1
ATOM 3572 C CA . ASP A 1 505 ? 15.334 -28.759 -8.157 1.00 40.19 505 ASP A CA 1
ATOM 3573 C C . ASP A 1 505 ? 16.435 -27.864 -7.518 1.00 40.19 505 ASP A C 1
ATOM 3575 O O . ASP A 1 505 ? 17.418 -27.497 -8.164 1.00 40.19 505 ASP A O 1
ATOM 3579 N N . VAL A 1 506 ? 16.309 -27.473 -6.234 1.00 42.09 506 VAL A N 1
ATOM 3580 C CA . VAL A 1 506 ? 17.410 -26.807 -5.484 1.00 42.09 506 VAL A CA 1
ATOM 3581 C C . VAL A 1 506 ? 17.492 -27.263 -4.015 1.00 42.09 506 VAL A C 1
ATOM 3583 O O . VAL A 1 506 ? 17.280 -26.483 -3.086 1.00 42.09 506 VAL A O 1
ATOM 3586 N N . ALA A 1 507 ? 17.873 -28.522 -3.786 1.00 36.09 507 ALA A N 1
ATOM 3587 C CA . ALA A 1 507 ? 18.273 -29.024 -2.467 1.00 36.09 507 ALA A CA 1
ATOM 3588 C C . ALA A 1 507 ? 19.651 -29.703 -2.557 1.00 36.09 507 ALA A C 1
ATOM 3590 O O . ALA A 1 507 ? 19.811 -30.723 -3.217 1.00 36.09 507 ALA A O 1
ATOM 3591 N N . GLY A 1 508 ? 20.670 -29.111 -1.925 1.00 33.69 508 GLY A N 1
ATOM 3592 C CA . GLY A 1 508 ? 22.033 -29.653 -1.932 1.00 33.69 508 GLY A CA 1
ATOM 3593 C C . GLY A 1 508 ? 22.263 -30.645 -0.793 1.00 33.69 508 GLY A C 1
ATOM 3594 O O . GLY A 1 508 ? 22.129 -30.274 0.373 1.00 33.69 508 GLY A O 1
ATOM 3595 N N . GLU A 1 509 ? 22.651 -31.878 -1.116 1.00 34.78 509 GLU A N 1
ATOM 3596 C CA . GLU A 1 509 ? 22.990 -32.893 -0.113 1.00 34.78 509 GLU A CA 1
ATOM 3597 C C . GLU A 1 509 ? 24.323 -32.606 0.599 1.00 34.78 509 GLU A C 1
ATOM 3599 O O . GLU A 1 509 ? 25.276 -32.090 0.011 1.00 34.78 509 GLU A O 1
ATOM 3604 N N . GLY A 1 510 ? 24.402 -32.970 1.885 1.00 32.44 510 GLY A N 1
ATOM 3605 C CA . GLY A 1 510 ? 25.531 -32.618 2.745 1.00 32.44 510 GLY A CA 1
ATOM 3606 C C . GLY A 1 510 ? 25.793 -33.588 3.899 1.00 32.44 510 GLY A C 1
ATOM 3607 O O . GLY A 1 510 ? 25.532 -33.246 5.047 1.00 32.44 510 GLY A O 1
ATOM 3608 N N . SER A 1 511 ? 26.438 -34.720 3.589 1.00 36.97 511 SER A N 1
ATOM 3609 C CA . SER A 1 511 ? 27.193 -35.623 4.495 1.00 36.97 511 SER A CA 1
ATOM 3610 C C . SER A 1 511 ? 26.456 -36.373 5.629 1.00 36.97 511 SER A C 1
ATOM 3612 O O . SER A 1 511 ? 25.780 -35.777 6.460 1.00 36.97 511 SER A O 1
ATOM 3614 N N . GLY A 1 512 ? 26.704 -37.690 5.730 1.00 32.22 512 GLY A N 1
ATOM 3615 C CA . GLY A 1 512 ? 26.247 -38.560 6.828 1.00 32.22 512 GLY A CA 1
ATOM 3616 C C . GLY A 1 512 ? 26.616 -40.040 6.618 1.00 32.22 512 GLY A C 1
ATOM 3617 O O . GLY A 1 512 ? 25.852 -40.783 6.015 1.00 32.22 512 GLY A O 1
ATOM 3618 N N . ASP A 1 513 ? 27.800 -40.458 7.077 1.00 37.19 513 ASP A N 1
ATOM 3619 C CA . ASP A 1 513 ? 28.462 -41.732 6.726 1.00 37.19 513 ASP A CA 1
ATOM 3620 C C . ASP A 1 513 ? 27.742 -43.042 7.135 1.00 37.19 513 ASP A C 1
ATOM 3622 O O . ASP A 1 513 ? 27.339 -43.194 8.290 1.00 37.19 513 ASP A O 1
ATOM 3626 N N . ALA A 1 514 ? 27.772 -44.066 6.261 1.00 33.88 514 ALA A N 1
ATOM 3627 C CA . ALA A 1 514 ? 27.833 -45.490 6.647 1.00 33.88 514 ALA A CA 1
ATOM 3628 C C . ALA A 1 514 ? 28.402 -46.397 5.522 1.00 33.88 514 ALA A C 1
ATOM 3630 O O . ALA A 1 514 ? 28.082 -46.236 4.351 1.00 33.88 514 ALA A O 1
ATOM 3631 N N . ALA A 1 515 ? 29.260 -47.353 5.893 1.00 33.44 515 ALA A N 1
ATOM 3632 C CA . ALA A 1 515 ? 30.094 -48.205 5.026 1.00 33.44 515 ALA A CA 1
ATOM 3633 C C . ALA A 1 515 ? 29.368 -49.238 4.121 1.00 33.44 515 ALA A C 1
ATOM 3635 O O . ALA A 1 515 ? 28.292 -49.714 4.472 1.00 33.44 515 ALA A O 1
ATOM 3636 N N . GLY A 1 516 ? 30.031 -49.697 3.040 1.00 30.36 516 GLY A N 1
ATOM 3637 C CA . GLY A 1 516 ? 29.602 -50.882 2.266 1.00 30.36 516 GLY A CA 1
ATOM 3638 C C . GLY A 1 516 ? 30.395 -51.196 0.977 1.00 30.36 516 GLY A C 1
ATOM 3639 O O . GLY A 1 516 ? 30.136 -50.613 -0.066 1.00 30.36 516 GLY A O 1
ATOM 3640 N N . ASP A 1 517 ? 31.347 -52.127 1.072 1.00 33.78 517 ASP A N 1
ATOM 3641 C CA . ASP A 1 517 ? 32.036 -52.937 0.042 1.00 33.78 517 ASP A CA 1
ATOM 3642 C C . ASP A 1 517 ? 31.836 -52.694 -1.482 1.00 33.78 517 ASP A C 1
ATOM 3644 O O . ASP A 1 517 ? 30.847 -53.083 -2.094 1.00 33.78 517 ASP A O 1
ATOM 3648 N N . GLY A 1 518 ? 32.921 -52.238 -2.123 1.00 32.84 518 GLY A N 1
ATOM 3649 C CA . GLY A 1 518 ? 33.676 -53.000 -3.139 1.00 32.84 518 GLY A CA 1
ATOM 3650 C C . GLY A 1 518 ? 32.970 -53.640 -4.352 1.00 32.84 518 GLY A C 1
ATOM 3651 O O . GLY A 1 518 ? 32.444 -54.745 -4.268 1.00 32.84 518 GLY A O 1
ATOM 3652 N N . GLY A 1 519 ? 33.189 -53.063 -5.541 1.00 32.44 519 GLY A N 1
ATOM 3653 C CA . GLY A 1 519 ? 32.901 -53.707 -6.830 1.00 32.44 519 GLY A CA 1
ATOM 3654 C C . GLY A 1 519 ? 33.687 -53.086 -7.989 1.00 32.44 519 GLY A C 1
ATOM 3655 O O . GLY A 1 519 ? 33.275 -52.070 -8.537 1.00 32.44 519 GLY A O 1
ATOM 3656 N N . ALA A 1 520 ? 34.822 -53.684 -8.365 1.00 35.50 520 ALA A N 1
ATOM 3657 C CA . ALA A 1 520 ? 35.556 -53.309 -9.576 1.00 35.50 520 ALA A CA 1
ATOM 3658 C C . ALA A 1 520 ? 35.043 -54.114 -10.780 1.00 35.50 520 ALA A C 1
ATOM 3660 O O . ALA A 1 520 ? 34.831 -55.322 -10.668 1.00 35.50 520 ALA A O 1
ATOM 3661 N N . GLY A 1 521 ? 34.877 -53.453 -11.925 1.00 34.22 521 GLY A N 1
ATOM 3662 C CA . GLY A 1 521 ? 34.368 -54.062 -13.151 1.00 34.22 521 GLY A CA 1
ATOM 3663 C C . GLY A 1 521 ? 34.647 -53.178 -14.358 1.00 34.22 521 GLY A C 1
ATOM 3664 O O . GLY A 1 521 ? 33.777 -52.426 -14.789 1.00 34.22 521 GLY A O 1
ATOM 3665 N N . ASP A 1 522 ? 35.870 -53.256 -14.881 1.00 37.19 522 ASP A N 1
ATOM 3666 C CA . ASP A 1 522 ? 36.186 -52.725 -16.205 1.00 37.19 522 ASP A CA 1
ATOM 3667 C C . ASP A 1 522 ? 35.445 -53.544 -17.270 1.00 37.19 522 ASP A C 1
ATOM 3669 O O . ASP A 1 522 ? 35.558 -54.770 -17.277 1.00 37.19 522 ASP A O 1
ATOM 3673 N N . ASP A 1 523 ? 34.790 -52.889 -18.229 1.00 36.91 523 ASP A N 1
ATOM 3674 C CA . ASP A 1 523 ? 34.755 -53.426 -19.591 1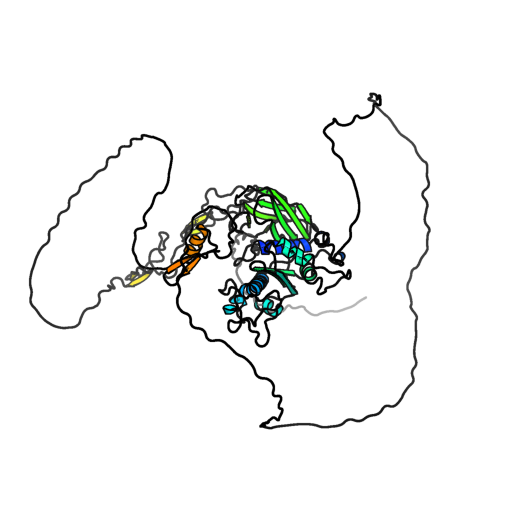.00 36.91 523 ASP A CA 1
ATOM 3675 C C . ASP A 1 523 ? 34.672 -52.311 -20.645 1.00 36.91 523 ASP A C 1
ATOM 3677 O O . ASP A 1 523 ? 34.386 -51.149 -20.343 1.00 36.91 523 ASP A O 1
ATOM 3681 N N . SER A 1 524 ? 35.022 -52.643 -21.887 1.00 36.91 524 SER A N 1
ATOM 3682 C CA . SER A 1 524 ? 35.492 -51.680 -22.887 1.00 36.91 524 SER A CA 1
ATOM 3683 C C . SER A 1 524 ? 34.807 -51.814 -24.251 1.00 36.91 524 SER A C 1
ATOM 3685 O O . SER A 1 524 ? 34.503 -52.913 -24.705 1.00 36.91 524 SER A O 1
ATOM 3687 N N . GLY A 1 525 ? 34.625 -50.695 -24.968 1.00 30.55 525 GLY A N 1
ATOM 3688 C CA . GLY A 1 525 ? 34.220 -50.748 -26.378 1.00 30.55 525 GLY A CA 1
ATOM 3689 C C . GLY A 1 525 ? 33.787 -49.420 -27.006 1.00 30.55 525 GLY A C 1
ATOM 3690 O O . GLY A 1 525 ? 32.761 -48.877 -26.628 1.00 30.55 525 GLY A O 1
ATOM 3691 N N . SER A 1 526 ? 34.529 -48.982 -28.034 1.00 36.25 526 SER A N 1
ATOM 3692 C CA . SER A 1 526 ? 34.097 -48.104 -29.149 1.00 36.25 526 SER A CA 1
ATOM 3693 C C . SER A 1 526 ? 33.442 -46.740 -28.810 1.00 36.25 526 SER A C 1
ATOM 3695 O O . SER A 1 526 ? 32.324 -46.669 -28.328 1.00 36.25 526 SER A O 1
ATOM 3697 N N . GLY A 1 527 ? 34.001 -45.569 -29.138 1.00 29.38 527 GLY A N 1
ATOM 3698 C CA . GLY A 1 527 ? 35.201 -45.259 -29.921 1.00 29.38 527 GLY A CA 1
ATOM 3699 C C . GLY A 1 527 ? 34.894 -44.833 -31.363 1.00 29.38 527 GLY A C 1
ATOM 3700 O O . GLY A 1 527 ? 34.884 -45.665 -32.263 1.00 29.38 527 GLY A O 1
ATOM 3701 N N . CYS A 1 528 ? 34.723 -43.525 -31.589 1.00 30.30 528 CYS A N 1
ATOM 3702 C CA . CYS A 1 528 ? 34.837 -42.904 -32.912 1.00 30.30 528 CYS A CA 1
ATOM 3703 C C . CYS A 1 528 ? 35.233 -41.422 -32.766 1.00 30.30 528 CYS A C 1
ATOM 3705 O O . CYS A 1 528 ? 34.452 -40.614 -32.270 1.00 30.30 528 CYS A O 1
ATOM 3707 N N . SER A 1 529 ? 36.445 -41.068 -33.196 1.00 33.31 529 SER A N 1
ATOM 3708 C CA . SER A 1 529 ? 37.005 -39.712 -33.085 1.00 33.31 529 SER A CA 1
ATOM 3709 C C . SER A 1 529 ? 37.226 -39.095 -34.464 1.00 33.31 529 SER A C 1
ATOM 3711 O O . SER A 1 529 ? 37.750 -39.769 -35.344 1.00 33.31 529 SER A O 1
ATOM 3713 N N . CYS A 1 530 ? 36.977 -37.792 -34.611 1.00 27.58 530 CYS A N 1
ATOM 3714 C CA . CYS A 1 530 ? 37.622 -36.941 -35.619 1.00 27.58 530 CYS A CA 1
ATOM 3715 C C . CYS A 1 530 ? 37.843 -35.541 -35.026 1.00 27.58 530 CYS A C 1
ATOM 3717 O O . CYS A 1 530 ? 36.993 -35.039 -34.295 1.00 27.58 530 CYS A O 1
ATOM 3719 N N . ALA A 1 531 ? 38.992 -34.926 -35.316 1.00 31.05 531 ALA A N 1
ATOM 3720 C CA . ALA A 1 531 ? 39.440 -33.682 -34.688 1.00 31.05 531 ALA A CA 1
ATOM 3721 C C . ALA A 1 531 ? 39.604 -32.525 -35.693 1.00 31.05 531 ALA A C 1
ATOM 3723 O O . ALA A 1 531 ? 39.577 -32.719 -36.908 1.00 31.05 531 ALA A O 1
ATOM 3724 N N . VAL A 1 532 ? 39.785 -31.318 -35.150 1.00 40.12 532 VAL A N 1
ATOM 3725 C CA . VAL A 1 532 ? 40.047 -30.056 -35.872 1.00 40.12 532 VAL A CA 1
ATOM 3726 C C . VAL A 1 532 ? 41.380 -30.111 -36.651 1.00 40.12 532 VAL A C 1
ATOM 3728 O O . VAL A 1 532 ? 42.253 -30.915 -36.314 1.00 40.12 532 VAL A O 1
ATOM 3731 N N . PRO A 1 533 ? 41.592 -29.225 -37.645 1.00 42.00 533 PRO A N 1
ATOM 3732 C CA . PRO A 1 533 ? 42.450 -28.071 -37.329 1.00 42.00 533 PRO A CA 1
ATOM 3733 C C . PRO A 1 533 ? 42.014 -26.729 -37.972 1.00 42.00 533 PRO A C 1
ATOM 3735 O O . PRO A 1 533 ? 41.418 -26.721 -39.050 1.00 42.00 533 PRO A O 1
ATOM 3738 N N . PRO A 1 534 ? 42.353 -25.579 -37.356 1.00 56.16 534 PRO A N 1
ATOM 3739 C CA . PRO A 1 534 ? 42.246 -24.252 -37.966 1.00 56.16 534 PRO A CA 1
ATOM 3740 C C . PRO A 1 534 ? 43.594 -23.753 -38.527 1.00 56.16 534 PRO A C 1
ATOM 3742 O O . PRO A 1 534 ? 44.618 -23.975 -37.889 1.00 56.16 534 PRO A O 1
ATOM 3745 N N . ASP A 1 535 ? 43.592 -23.014 -39.646 1.00 35.34 535 ASP A N 1
ATOM 3746 C CA . ASP A 1 535 ? 44.434 -21.809 -39.855 1.00 35.34 535 ASP A CA 1
ATOM 3747 C C . ASP A 1 535 ? 44.229 -21.173 -41.249 1.00 35.34 535 ASP A C 1
ATOM 3749 O O . ASP A 1 535 ? 44.172 -21.887 -42.247 1.00 35.34 535 ASP A O 1
ATOM 3753 N N . ALA A 1 536 ? 44.199 -19.832 -41.326 1.00 31.61 536 ALA A N 1
ATOM 3754 C CA . ALA A 1 536 ? 44.636 -19.012 -42.476 1.00 31.61 536 ALA A CA 1
ATOM 3755 C C . ALA A 1 536 ? 44.507 -17.504 -42.163 1.00 31.61 536 ALA A C 1
ATOM 3757 O O . ALA A 1 536 ? 43.641 -17.090 -41.394 1.00 31.61 536 ALA A O 1
ATOM 3758 N N . ARG A 1 537 ? 45.349 -16.654 -42.774 1.00 35.38 537 ARG A N 1
ATOM 3759 C CA . ARG A 1 537 ? 45.423 -15.205 -42.482 1.00 35.38 537 ARG A CA 1
ATOM 3760 C C . ARG A 1 537 ? 45.197 -14.316 -43.709 1.00 35.38 537 ARG A C 1
ATOM 3762 O O . ARG A 1 537 ? 45.869 -14.497 -44.716 1.00 35.38 537 ARG A O 1
ATOM 3769 N N . GLY A 1 538 ? 44.450 -13.227 -43.500 1.00 29.75 538 GLY A N 1
ATOM 3770 C CA . GLY A 1 538 ? 44.688 -11.920 -44.134 1.00 29.75 538 GLY A CA 1
ATOM 3771 C C . GLY A 1 538 ? 44.114 -11.687 -45.539 1.00 29.75 538 GLY A C 1
ATOM 3772 O O . GLY A 1 538 ? 44.033 -12.591 -46.361 1.00 29.75 538 GLY A O 1
ATOM 3773 N N . GLY A 1 539 ? 43.753 -10.428 -45.826 1.00 28.91 539 GLY A N 1
ATOM 3774 C CA . GLY A 1 539 ? 43.298 -10.013 -47.159 1.00 28.91 539 GLY A CA 1
ATOM 3775 C C . GLY A 1 539 ? 42.451 -8.737 -47.185 1.00 28.91 539 GLY A C 1
ATOM 3776 O O . GLY A 1 539 ? 41.261 -8.802 -47.472 1.00 28.91 539 GLY A O 1
ATOM 3777 N N . SER A 1 540 ? 43.045 -7.566 -46.931 1.00 36.94 540 SER A N 1
ATOM 3778 C CA . SER A 1 540 ? 42.367 -6.288 -47.207 1.00 36.94 540 SER A CA 1
ATOM 3779 C C . SER A 1 540 ? 42.437 -5.953 -48.696 1.00 36.94 540 SER A C 1
ATOM 3781 O O . SER A 1 540 ? 43.528 -5.704 -49.203 1.00 36.94 540 SER A O 1
ATOM 3783 N N . TRP A 1 541 ? 41.287 -5.840 -49.363 1.00 30.52 541 TRP A N 1
ATOM 3784 C CA . TRP A 1 541 ? 41.165 -5.129 -50.640 1.00 30.52 541 TRP A CA 1
ATOM 3785 C C . TRP A 1 541 ? 39.939 -4.214 -50.646 1.00 30.52 541 TRP A C 1
ATOM 3787 O O . TRP A 1 541 ? 38.867 -4.555 -50.155 1.00 30.52 541 TRP A O 1
ATOM 3797 N N . VAL A 1 542 ? 40.134 -3.023 -51.204 1.00 34.62 542 VAL A N 1
ATOM 3798 C CA . VAL A 1 542 ? 39.116 -1.991 -51.437 1.00 34.62 542 VAL A CA 1
ATOM 3799 C C . VAL A 1 542 ? 38.715 -2.055 -52.912 1.00 34.62 542 VAL A C 1
ATOM 3801 O O . VAL A 1 542 ? 39.597 -2.317 -53.726 1.00 34.62 542 VAL A O 1
ATOM 3804 N N . LEU A 1 543 ? 37.449 -1.764 -53.263 1.00 30.86 543 LEU A N 1
ATOM 3805 C CA . LEU A 1 543 ? 37.066 -0.833 -54.352 1.00 30.86 543 LEU A CA 1
ATOM 3806 C C . LEU A 1 543 ? 35.537 -0.737 -54.597 1.00 30.86 543 LEU A C 1
ATOM 3808 O O . LEU A 1 543 ? 34.829 -1.730 -54.688 1.00 30.86 543 LEU A O 1
ATOM 3812 N N . LEU A 1 544 ? 35.079 0.513 -54.738 1.00 30.72 544 LEU A N 1
ATOM 3813 C CA . LEU A 1 544 ? 33.972 1.029 -55.571 1.00 30.72 544 LEU A CA 1
ATOM 3814 C C . LEU A 1 544 ? 32.758 0.128 -55.914 1.00 30.72 544 LEU A C 1
ATOM 3816 O O . LEU A 1 544 ? 32.705 -0.513 -56.956 1.00 30.72 544 LEU A O 1
ATOM 3820 N N . GLY A 1 545 ? 31.702 0.259 -55.108 1.00 28.44 545 GLY A N 1
ATOM 3821 C CA . GLY A 1 545 ? 30.520 1.089 -55.419 1.00 28.44 545 GLY A CA 1
ATOM 3822 C C . GLY A 1 545 ? 29.902 1.111 -56.833 1.00 28.44 545 GLY A C 1
ATOM 3823 O O . GLY A 1 545 ? 30.542 1.479 -57.814 1.00 28.44 545 GLY A O 1
ATOM 3824 N N . ALA A 1 546 ? 28.575 0.943 -56.875 1.00 30.64 546 ALA A N 1
ATOM 3825 C CA . ALA A 1 546 ? 27.696 1.378 -57.964 1.00 30.64 546 ALA A CA 1
ATOM 3826 C C . ALA A 1 546 ? 26.443 2.064 -57.383 1.00 30.64 546 ALA A C 1
ATOM 3828 O O . ALA A 1 546 ? 25.960 1.675 -56.321 1.00 30.64 546 ALA A O 1
ATOM 3829 N N . ALA A 1 547 ? 25.911 3.078 -58.070 1.00 31.81 547 ALA A N 1
ATOM 3830 C CA . ALA A 1 547 ? 24.697 3.793 -57.670 1.00 31.81 547 ALA A CA 1
ATOM 3831 C C . ALA A 1 547 ? 23.669 3.794 -58.808 1.00 31.81 547 ALA A C 1
ATOM 3833 O O . ALA A 1 547 ? 24.032 3.962 -59.971 1.00 31.81 547 ALA A O 1
ATOM 3834 N N . ALA A 1 548 ? 22.384 3.674 -58.468 1.00 31.47 548 ALA A N 1
ATOM 3835 C CA . ALA A 1 548 ? 21.273 3.807 -59.406 1.00 31.47 548 ALA A CA 1
ATOM 3836 C C . ALA A 1 548 ? 20.189 4.709 -58.800 1.00 31.47 548 ALA A C 1
ATOM 3838 O O . ALA A 1 548 ? 19.776 4.509 -57.660 1.00 31.47 548 ALA A O 1
ATOM 3839 N N . ALA A 1 549 ? 19.738 5.715 -59.554 1.00 33.94 549 ALA A N 1
ATOM 3840 C CA . ALA A 1 549 ? 18.734 6.674 -59.102 1.00 33.94 549 ALA A CA 1
ATOM 3841 C C . ALA A 1 549 ? 17.751 7.029 -60.228 1.00 33.94 549 ALA A C 1
ATOM 3843 O O . ALA A 1 549 ? 18.156 7.503 -61.288 1.00 33.94 549 ALA A O 1
ATOM 3844 N N . LEU A 1 550 ? 16.455 6.859 -59.957 1.00 30.08 550 LEU A N 1
ATOM 3845 C CA . LEU A 1 550 ? 15.326 7.279 -60.795 1.00 30.08 550 LEU A CA 1
ATOM 3846 C C . LEU A 1 550 ? 14.246 7.838 -59.847 1.00 30.08 550 LEU A C 1
ATOM 3848 O O . LEU A 1 550 ? 13.589 7.080 -59.150 1.00 30.08 550 LEU A O 1
ATOM 3852 N N . LEU A 1 551 ? 14.185 9.141 -59.554 1.00 32.62 551 LEU A N 1
ATOM 3853 C CA . LEU A 1 551 ? 13.653 10.239 -60.383 1.00 32.62 551 LEU A CA 1
ATOM 3854 C C . LEU A 1 551 ? 12.239 10.007 -60.942 1.00 32.62 551 LEU A C 1
ATOM 3856 O O . LEU A 1 551 ? 12.106 9.537 -62.064 1.00 32.62 551 LEU A O 1
ATOM 3860 N N . PHE A 1 552 ? 11.223 10.593 -60.287 1.00 29.75 552 PHE A N 1
ATOM 3861 C CA . PHE A 1 552 ? 10.189 11.343 -61.019 1.00 29.75 552 PHE A CA 1
ATOM 3862 C C . PHE A 1 552 ? 9.734 12.645 -60.315 1.00 29.75 552 PHE A C 1
ATOM 3864 O O . PHE A 1 552 ? 8.867 12.699 -59.453 1.00 29.75 552 PHE A O 1
ATOM 3871 N N . ARG A 1 553 ? 10.387 13.734 -60.740 1.00 36.78 553 ARG A N 1
ATOM 3872 C CA . ARG A 1 553 ? 9.857 15.087 -61.053 1.00 36.78 553 ARG A CA 1
ATOM 3873 C C . ARG A 1 553 ? 8.303 15.188 -61.180 1.00 36.78 553 ARG A C 1
ATOM 3875 O O . ARG A 1 553 ? 7.704 14.283 -61.728 1.00 36.78 553 ARG A O 1
ATOM 3882 N N . ARG A 1 554 ? 7.586 16.304 -60.909 1.00 38.72 554 ARG A N 1
ATOM 3883 C CA . ARG A 1 554 ? 7.931 17.742 -60.689 1.00 38.72 554 ARG A CA 1
ATOM 3884 C C . ARG A 1 554 ? 6.657 18.586 -60.417 1.00 38.72 554 ARG A C 1
ATOM 3886 O O . ARG A 1 554 ? 5.638 18.251 -61.005 1.00 38.72 554 ARG A O 1
ATOM 3893 N N . ARG A 1 555 ? 6.815 19.787 -59.811 1.00 33.53 555 ARG A N 1
ATOM 3894 C CA . ARG A 1 555 ? 6.078 21.092 -60.000 1.00 33.53 555 ARG A CA 1
ATOM 3895 C C . ARG A 1 555 ? 5.476 21.674 -58.697 1.00 33.53 555 ARG A C 1
ATOM 3897 O O . ARG A 1 555 ? 4.977 20.911 -57.895 1.00 33.53 555 ARG A O 1
ATOM 3904 N N . ARG A 1 556 ? 5.434 23.005 -58.471 1.00 39.69 556 ARG A N 1
ATOM 3905 C CA . ARG A 1 556 ? 6.276 24.138 -58.961 1.00 39.69 556 ARG A CA 1
ATOM 3906 C C . ARG A 1 556 ? 5.944 25.440 -58.187 1.00 39.69 556 ARG A C 1
ATOM 3908 O O . ARG A 1 556 ? 4.774 25.760 -58.058 1.00 39.69 556 ARG A O 1
ATOM 3915 N N . GLY A 1 557 ? 6.959 26.266 -57.896 1.00 29.92 557 GLY A N 1
ATOM 3916 C CA . GLY A 1 557 ? 6.817 27.721 -57.655 1.00 29.92 557 GLY A CA 1
ATOM 3917 C C . GLY A 1 557 ? 6.921 28.186 -56.185 1.00 29.92 557 GLY A C 1
ATOM 3918 O O . GLY A 1 557 ? 6.412 27.509 -55.308 1.00 29.92 557 GLY A O 1
ATOM 3919 N N . GLY A 1 558 ? 7.555 29.321 -55.840 1.00 33.06 558 GLY A N 1
ATOM 3920 C CA . GLY A 1 558 ? 8.612 30.048 -56.573 1.00 33.06 558 GLY A CA 1
ATOM 3921 C C . GLY A 1 558 ? 8.622 31.587 -56.464 1.00 33.06 558 GLY A C 1
ATOM 3922 O O . GLY A 1 558 ? 7.831 32.236 -57.141 1.00 33.06 558 GLY A O 1
ATOM 3923 N N . LYS A 1 559 ? 9.597 32.143 -55.718 1.00 33.34 559 LYS A N 1
ATOM 3924 C CA . LYS A 1 559 ? 10.248 33.489 -55.791 1.00 33.34 559 LYS A CA 1
ATOM 3925 C C . LYS A 1 559 ? 11.370 33.496 -54.705 1.00 33.34 559 LYS A C 1
ATOM 3927 O O . LYS A 1 559 ? 11.137 32.865 -53.684 1.00 33.34 559 LYS A O 1
ATOM 3932 N N . ARG A 1 560 ? 12.633 33.973 -54.809 1.00 35.00 560 ARG A N 1
ATOM 3933 C CA . ARG A 1 560 ? 13.362 35.050 -55.551 1.00 35.00 560 ARG A CA 1
ATOM 3934 C C . ARG A 1 560 ? 12.981 36.472 -55.091 1.00 35.00 560 ARG A C 1
ATOM 3936 O O . ARG A 1 560 ? 11.808 36.789 -55.216 1.00 35.00 560 ARG A O 1
ATOM 3943 N N . ILE A 1 561 ? 13.868 37.384 -54.637 1.00 36.19 561 ILE A N 1
ATOM 3944 C CA . ILE A 1 561 ? 15.341 37.459 -54.322 1.00 36.19 561 ILE A CA 1
ATOM 3945 C C . ILE A 1 561 ? 15.521 38.626 -53.270 1.00 36.19 561 ILE A C 1
ATOM 3947 O O . ILE A 1 561 ? 14.490 39.019 -52.730 1.00 36.19 561 ILE A O 1
ATOM 3951 N N . PRO A 1 562 ? 16.662 39.346 -53.064 1.00 57.25 562 PRO A N 1
ATOM 3952 C CA . PRO A 1 562 ? 18.071 39.019 -52.745 1.00 57.25 562 PRO A CA 1
ATOM 3953 C C . PRO A 1 562 ? 18.549 39.617 -51.373 1.00 57.25 562 PRO A C 1
ATOM 3955 O O . PRO A 1 562 ? 17.740 40.063 -50.568 1.00 57.25 562 PRO A O 1
ATOM 3958 N N . ALA A 1 563 ? 19.867 39.640 -51.103 1.00 35.09 563 ALA A N 1
ATOM 3959 C CA . ALA A 1 563 ? 20.516 40.212 -49.898 1.00 35.09 563 ALA A CA 1
ATOM 3960 C C . ALA A 1 563 ? 21.081 41.647 -50.102 1.00 35.09 563 ALA A C 1
ATOM 3962 O O . ALA A 1 563 ? 21.155 42.093 -51.245 1.00 35.09 563 ALA A O 1
ATOM 3963 N N . GLY A 1 564 ? 21.581 42.331 -49.044 1.00 32.00 564 GLY A N 1
ATOM 3964 C CA . GLY A 1 564 ? 22.510 43.474 -49.239 1.00 32.00 564 GLY A CA 1
ATOM 3965 C C . GLY A 1 564 ? 22.760 44.524 -48.126 1.00 32.00 564 GLY A C 1
ATOM 3966 O O . GLY A 1 564 ? 22.306 45.647 -48.269 1.00 32.00 564 GLY A O 1
ATOM 3967 N N . ASP A 1 565 ? 23.614 44.200 -47.142 1.00 33.25 565 ASP A N 1
ATOM 3968 C CA . ASP A 1 565 ? 24.714 45.049 -46.594 1.00 33.25 565 ASP A CA 1
ATOM 3969 C C . ASP A 1 565 ? 24.488 46.416 -45.845 1.00 33.25 565 ASP A C 1
ATOM 3971 O O . ASP A 1 565 ? 23.565 47.189 -46.062 1.00 33.25 565 ASP A O 1
ATOM 3975 N N . ARG A 1 566 ? 25.500 46.719 -45.011 1.00 32.69 566 ARG A N 1
ATOM 3976 C CA . ARG A 1 566 ? 26.095 48.007 -44.578 1.00 32.69 566 ARG A CA 1
ATOM 3977 C C . ARG A 1 566 ? 25.467 48.914 -43.490 1.00 32.69 566 ARG A C 1
ATOM 3979 O O . ARG A 1 566 ? 24.369 49.445 -43.563 1.00 32.69 566 ARG A O 1
ATOM 3986 N N . ARG A 1 567 ? 26.316 49.183 -42.483 1.00 35.41 567 ARG A N 1
ATOM 3987 C CA . ARG A 1 567 ? 26.132 50.058 -41.301 1.00 35.41 567 ARG A CA 1
ATOM 3988 C C . ARG A 1 567 ? 26.228 51.558 -41.638 1.00 35.41 567 ARG A C 1
ATOM 3990 O O . ARG A 1 567 ? 27.090 51.935 -42.430 1.00 35.41 567 ARG A O 1
ATOM 3997 N N . ARG A 1 568 ? 25.564 52.426 -40.855 1.00 33.28 568 ARG A N 1
ATOM 3998 C CA . ARG A 1 568 ? 26.050 53.791 -40.521 1.00 33.28 568 ARG A CA 1
ATOM 3999 C C . ARG A 1 568 ? 25.754 54.178 -39.058 1.00 33.28 568 ARG A C 1
ATOM 4001 O O . ARG A 1 568 ? 24.840 53.644 -38.442 1.00 33.28 568 ARG A O 1
ATOM 4008 N N . ARG A 1 569 ? 26.570 55.090 -38.510 1.00 34.03 569 ARG A N 1
ATOM 4009 C CA . ARG A 1 569 ? 26.420 55.779 -37.202 1.00 34.03 569 ARG A CA 1
ATOM 4010 C C . ARG A 1 569 ? 25.852 57.196 -37.459 1.00 34.03 569 ARG A C 1
ATOM 4012 O O . ARG A 1 569 ? 26.083 57.701 -38.553 1.00 34.03 569 ARG A O 1
ATOM 4019 N N . GLY A 1 570 ? 25.192 57.911 -36.539 1.00 28.91 570 GLY A N 1
ATOM 4020 C CA . GLY A 1 570 ? 24.719 57.580 -35.182 1.00 28.91 570 GLY A CA 1
ATOM 4021 C C . GLY A 1 570 ? 24.606 58.826 -34.267 1.00 28.91 570 GLY A C 1
ATOM 4022 O O . GLY A 1 570 ? 25.256 59.830 -34.545 1.00 28.91 570 GLY A O 1
ATOM 4023 N N . THR A 1 571 ? 23.887 58.713 -33.131 1.00 34.38 571 THR A N 1
ATOM 4024 C CA . THR A 1 571 ? 23.809 59.679 -31.983 1.00 34.38 571 THR A CA 1
ATOM 4025 C C . THR A 1 571 ? 23.189 61.080 -32.243 1.00 34.38 571 THR A C 1
ATOM 4027 O O . THR A 1 571 ? 23.070 61.450 -33.407 1.00 34.38 571 THR A O 1
ATOM 4030 N N . PRO A 1 572 ? 22.784 61.880 -31.209 1.00 49.66 572 PRO A N 1
ATOM 4031 C CA . PRO A 1 572 ? 22.915 61.680 -29.746 1.00 49.66 572 PRO A CA 1
ATOM 4032 C C . PRO A 1 572 ? 21.641 61.881 -28.871 1.00 49.66 572 PRO A C 1
ATOM 4034 O O . PRO A 1 572 ? 20.880 62.817 -29.080 1.00 49.66 572 PRO A O 1
ATOM 4037 N N . ALA A 1 573 ? 21.512 61.106 -27.779 1.00 29.97 573 ALA A N 1
ATOM 4038 C CA . ALA A 1 573 ? 20.852 61.500 -26.509 1.00 29.97 573 ALA A CA 1
ATOM 4039 C C . ALA A 1 573 ? 21.119 60.442 -25.403 1.00 29.97 573 ALA A C 1
ATOM 4041 O O . ALA A 1 573 ? 20.442 59.428 -25.314 1.00 29.97 573 ALA A O 1
ATOM 4042 N N . ARG A 1 574 ? 22.258 60.515 -24.706 1.00 31.81 574 ARG A N 1
ATOM 4043 C CA . ARG A 1 574 ? 22.420 61.038 -23.329 1.00 31.81 574 ARG A CA 1
ATOM 4044 C C . ARG A 1 574 ? 21.836 60.171 -22.190 1.00 31.81 574 ARG A C 1
ATOM 4046 O O . ARG A 1 574 ? 20.677 60.263 -21.811 1.00 31.81 574 ARG A O 1
ATOM 4053 N N . THR A 1 575 ? 22.754 59.416 -21.588 1.00 33.97 575 THR A N 1
ATOM 4054 C CA . THR A 1 575 ? 22.719 58.730 -20.283 1.00 33.97 575 THR A CA 1
ATOM 4055 C C . THR A 1 575 ? 21.923 59.420 -19.164 1.00 33.97 575 THR A C 1
ATOM 4057 O O . THR A 1 575 ? 22.084 60.626 -18.953 1.00 33.97 575 THR A O 1
ATOM 4060 N N . ARG A 1 576 ? 21.256 58.628 -18.308 1.00 32.25 576 ARG A N 1
ATOM 4061 C CA . ARG A 1 576 ? 20.983 59.000 -16.906 1.00 32.25 576 ARG A CA 1
ATOM 4062 C C . ARG A 1 576 ? 21.252 57.856 -15.930 1.00 32.25 576 ARG A C 1
ATOM 4064 O O . ARG A 1 576 ? 20.770 56.744 -16.104 1.00 32.25 576 ARG A O 1
ATOM 4071 N N . SER A 1 577 ? 22.005 58.182 -14.888 1.00 30.67 577 SER A N 1
ATOM 4072 C CA . SER A 1 577 ? 22.158 57.425 -13.648 1.00 30.67 577 SER A CA 1
ATOM 4073 C C . SER A 1 577 ? 21.116 57.870 -12.595 1.00 30.67 577 SER A C 1
ATOM 4075 O O . SER A 1 577 ? 20.330 58.785 -12.830 1.00 30.67 577 SER A O 1
ATOM 4077 N N . ARG A 1 578 ? 21.119 57.175 -11.446 1.00 32.09 578 ARG A N 1
ATOM 4078 C CA . ARG A 1 578 ? 20.372 57.406 -10.182 1.00 32.09 578 ARG A CA 1
ATOM 4079 C C . ARG A 1 578 ? 20.208 58.882 -9.725 1.00 32.09 578 ARG A C 1
ATOM 4081 O O . ARG A 1 578 ? 21.058 59.696 -10.078 1.00 32.09 578 ARG A O 1
ATOM 4088 N N . PRO A 1 579 ? 19.326 59.184 -8.734 1.00 59.25 579 PRO A N 1
ATOM 4089 C CA . PRO A 1 579 ? 18.180 58.429 -8.191 1.00 59.25 579 PRO A CA 1
ATOM 4090 C C . PRO A 1 579 ? 16.877 59.237 -8.481 1.00 59.25 579 PRO A C 1
ATOM 4092 O O . PRO A 1 579 ? 16.649 59.383 -9.681 1.00 59.25 579 PRO A O 1
ATOM 4095 N N . PRO A 1 580 ? 16.037 59.818 -7.569 1.00 47.03 580 PRO A N 1
ATOM 4096 C CA . PRO A 1 580 ? 15.915 59.804 -6.091 1.00 47.03 580 PRO A CA 1
ATOM 4097 C C . PRO A 1 580 ? 14.872 58.773 -5.575 1.00 47.03 580 PRO A C 1
ATOM 4099 O O . PRO A 1 580 ? 14.409 57.927 -6.331 1.00 47.03 580 PRO A O 1
ATOM 4102 N N . ALA A 1 581 ? 14.474 58.860 -4.295 1.00 42.88 581 ALA A N 1
ATOM 4103 C CA . ALA A 1 581 ? 13.260 58.242 -3.730 1.00 42.88 581 ALA A CA 1
ATOM 4104 C C . ALA A 1 581 ? 12.557 59.218 -2.756 1.00 42.88 581 ALA A C 1
ATOM 4106 O O . ALA A 1 581 ? 13.235 60.009 -2.096 1.00 42.88 581 ALA A O 1
ATOM 4107 N N . ARG A 1 582 ? 11.217 59.177 -2.660 1.00 33.88 582 ARG A N 1
ATOM 4108 C CA . ARG A 1 582 ? 10.369 59.991 -1.754 1.00 33.88 582 ARG A CA 1
ATOM 4109 C C . ARG A 1 582 ? 8.948 59.396 -1.629 1.00 33.88 582 ARG A C 1
ATOM 4111 O O . ARG A 1 582 ? 8.496 58.800 -2.593 1.00 33.88 582 ARG A O 1
ATOM 4118 N N . LEU A 1 583 ? 8.167 59.612 -0.557 1.00 33.38 583 LEU A N 1
ATOM 4119 C CA . LEU A 1 583 ? 8.504 59.813 0.871 1.00 33.38 583 LEU A CA 1
ATOM 4120 C C . LEU A 1 583 ? 7.221 59.784 1.746 1.00 33.38 583 LEU A C 1
ATOM 4122 O O . LEU A 1 583 ? 6.390 60.678 1.620 1.00 33.38 583 LEU A O 1
ATOM 4126 N N . ALA A 1 584 ? 7.121 58.852 2.695 1.00 30.92 584 ALA A N 1
ATOM 4127 C CA . ALA A 1 584 ? 6.337 58.951 3.941 1.00 30.92 584 ALA A CA 1
ATOM 4128 C C . ALA A 1 584 ? 6.916 57.889 4.903 1.00 30.92 584 ALA A C 1
ATOM 4130 O O . ALA A 1 584 ? 7.002 56.727 4.528 1.00 30.92 584 ALA A O 1
ATOM 4131 N N . ARG A 1 585 ? 7.662 58.287 5.945 1.00 32.56 585 ARG A N 1
ATOM 4132 C CA . ARG A 1 585 ? 7.196 58.532 7.332 1.00 32.56 585 ARG A CA 1
ATOM 4133 C C . ARG A 1 585 ? 6.768 57.220 8.028 1.00 32.56 585 ARG A C 1
ATOM 4135 O O . ARG A 1 585 ? 5.919 56.525 7.501 1.00 32.56 585 ARG A O 1
ATOM 4142 N N . GLU A 1 586 ? 7.328 56.815 9.174 1.00 31.94 586 GLU A N 1
ATOM 4143 C CA . GLU A 1 586 ? 8.131 57.544 10.186 1.00 31.94 586 GLU A CA 1
ATOM 4144 C C . GLU A 1 586 ? 9.417 56.797 10.621 1.00 31.94 586 GLU A C 1
ATOM 4146 O O . GLU A 1 586 ? 9.714 55.710 10.127 1.00 31.94 586 GLU A O 1
ATOM 4151 N N . ARG A 1 587 ? 10.235 57.390 11.514 1.00 35.12 587 ARG A N 1
ATOM 4152 C CA . ARG A 1 587 ? 11.474 56.772 12.034 1.00 35.12 587 ARG A CA 1
ATOM 4153 C C . ARG A 1 587 ? 11.850 57.191 13.468 1.00 35.12 587 ARG A C 1
ATOM 4155 O O . ARG A 1 587 ? 12.092 58.363 13.714 1.00 35.12 587 ARG A O 1
ATOM 4162 N N . VAL A 1 588 ? 12.130 56.169 14.289 1.00 33.44 588 VAL A N 1
ATOM 4163 C CA . VAL A 1 588 ? 13.251 56.061 15.261 1.00 33.44 588 VAL A CA 1
ATOM 4164 C C . VAL A 1 588 ? 13.300 57.007 16.479 1.00 33.44 588 VAL A C 1
ATOM 4166 O O . VAL A 1 588 ? 13.655 58.171 16.343 1.00 33.44 588 VAL A O 1
ATOM 4169 N N . ALA A 1 589 ? 13.258 56.418 17.690 1.00 30.95 589 ALA A N 1
ATOM 4170 C CA . ALA A 1 589 ? 14.158 56.797 18.799 1.00 30.95 589 ALA A CA 1
ATOM 4171 C C . ALA A 1 589 ? 14.392 55.680 19.856 1.00 30.95 589 ALA A C 1
ATOM 4173 O O . ALA A 1 589 ? 13.531 55.332 20.653 1.00 30.95 589 ALA A O 1
ATOM 4174 N N . ARG A 1 590 ? 15.631 55.178 19.869 1.00 34.53 590 ARG A N 1
ATOM 4175 C CA . ARG A 1 590 ? 16.338 54.301 20.835 1.00 34.53 590 ARG A CA 1
ATOM 4176 C C . ARG A 1 590 ? 15.981 54.415 22.342 1.00 34.53 590 ARG A C 1
ATOM 4178 O O . ARG A 1 590 ? 15.945 55.521 22.871 1.00 34.53 590 ARG A O 1
ATOM 4185 N N . ARG A 1 591 ? 16.052 53.276 23.058 1.00 29.20 591 ARG A N 1
ATOM 4186 C CA . ARG A 1 591 ? 16.642 53.050 24.418 1.00 29.20 591 ARG A CA 1
ATOM 4187 C C . ARG A 1 591 ? 17.094 51.572 24.469 1.00 29.20 591 ARG A C 1
ATOM 4189 O O . ARG A 1 591 ? 16.366 50.725 23.976 1.00 29.20 591 ARG A O 1
ATOM 4196 N N . ARG A 1 592 ? 18.374 51.232 24.699 1.00 32.84 592 ARG A N 1
ATOM 4197 C CA . ARG A 1 592 ? 19.150 51.136 25.966 1.00 32.84 592 ARG A CA 1
ATOM 4198 C C . ARG A 1 592 ? 18.563 50.147 26.993 1.00 32.84 592 ARG A C 1
ATOM 4200 O O . ARG A 1 592 ? 17.397 50.247 27.343 1.00 32.84 592 ARG A O 1
ATOM 4207 N N . ALA A 1 593 ? 19.411 49.222 27.454 1.00 39.97 593 ALA A N 1
ATOM 4208 C CA . ALA A 1 593 ? 19.077 48.072 28.302 1.00 39.97 593 ALA A CA 1
ATOM 4209 C C . ALA A 1 593 ? 19.144 48.362 29.821 1.00 39.97 593 ALA A C 1
ATOM 4211 O O . ALA A 1 593 ? 19.786 49.339 30.216 1.00 39.97 593 ALA A O 1
ATOM 4212 N N . PRO A 1 594 ? 18.576 47.480 30.670 1.00 42.03 594 PRO A N 1
ATOM 4213 C CA . PRO A 1 594 ? 18.816 47.445 32.114 1.00 42.03 594 PRO A CA 1
ATOM 4214 C C . PRO A 1 594 ? 19.661 46.235 32.584 1.00 42.03 594 PRO A C 1
ATOM 4216 O O . PRO A 1 594 ? 19.707 45.188 31.942 1.00 42.03 594 PRO A O 1
ATOM 4219 N N . ARG A 1 595 ? 20.289 46.379 33.761 1.00 32.88 595 ARG A N 1
ATOM 4220 C CA . ARG A 1 595 ? 20.798 45.284 34.617 1.00 32.88 595 ARG A CA 1
ATOM 4221 C C . ARG A 1 595 ? 19.760 44.970 35.719 1.00 32.88 595 ARG A C 1
ATOM 4223 O O . ARG A 1 595 ? 18.965 45.856 36.026 1.00 32.88 595 ARG A O 1
ATOM 4230 N N . PRO A 1 596 ? 19.784 43.790 36.367 1.00 46.88 596 PRO A N 1
ATOM 4231 C CA . PRO A 1 596 ? 18.912 43.492 37.510 1.00 46.88 596 PRO A CA 1
ATOM 4232 C C . PRO A 1 596 ? 19.507 43.958 38.856 1.00 46.88 596 PRO A C 1
ATOM 4234 O O . PRO A 1 596 ? 20.663 43.658 39.152 1.00 46.88 596 PRO A O 1
ATOM 4237 N N . SER A 1 597 ? 18.715 44.624 39.714 1.00 34.25 597 SER A N 1
ATOM 4238 C CA . SER A 1 597 ? 19.100 44.910 41.113 1.00 34.25 597 SER A CA 1
ATOM 4239 C C . SER A 1 597 ? 17.931 45.276 42.058 1.00 34.25 597 SER A C 1
ATOM 4241 O O . SER A 1 597 ? 17.476 46.413 42.068 1.00 34.25 597 SER A O 1
ATOM 4243 N N . ARG A 1 598 ? 17.540 44.305 42.901 1.00 34.38 598 ARG A N 1
ATOM 4244 C CA . ARG A 1 598 ? 17.212 44.392 44.351 1.00 34.38 598 ARG A CA 1
ATOM 4245 C C . ARG A 1 598 ? 16.290 45.497 44.956 1.00 34.38 598 ARG A C 1
ATOM 4247 O O . ARG A 1 598 ? 16.666 46.659 45.007 1.00 34.38 598 ARG A O 1
ATOM 4254 N N . CYS A 1 599 ? 15.282 44.999 45.704 1.00 30.58 599 CYS A N 1
ATOM 4255 C CA . CYS A 1 599 ? 14.922 45.305 47.120 1.00 30.58 599 CYS A CA 1
ATOM 4256 C C . CYS A 1 599 ? 13.654 46.118 47.519 1.00 30.58 599 CYS A C 1
ATOM 4258 O O . CYS A 1 599 ? 13.480 47.264 47.129 1.00 30.58 599 CYS A O 1
ATOM 4260 N N . ALA A 1 600 ? 12.954 45.528 48.515 1.00 34.97 600 ALA A N 1
ATOM 4261 C CA . ALA A 1 600 ? 12.224 46.109 49.670 1.00 34.97 600 ALA A CA 1
ATOM 4262 C C . ALA A 1 600 ? 10.742 46.574 49.564 1.00 34.97 600 ALA A C 1
ATOM 4264 O O . ALA A 1 600 ? 10.378 47.365 48.704 1.00 34.97 600 ALA A O 1
ATOM 4265 N N . GLY A 1 601 ? 9.922 46.138 50.547 1.00 29.80 601 GLY A N 1
ATOM 4266 C CA . GLY A 1 601 ? 8.559 46.632 50.850 1.00 29.80 601 GLY A CA 1
ATOM 4267 C C . GLY A 1 601 ? 7.592 45.565 51.423 1.00 29.80 601 GLY A C 1
ATOM 4268 O O . GLY A 1 601 ? 7.374 44.547 50.779 1.00 29.80 601 GLY A O 1
ATOM 4269 N N . GLY A 1 602 ? 7.009 45.791 52.613 1.00 30.16 602 GLY A N 1
ATOM 4270 C CA . GLY A 1 602 ? 5.877 45.028 53.212 1.00 30.16 602 GLY A CA 1
ATOM 4271 C C . GLY A 1 602 ? 4.714 45.980 53.582 1.00 30.16 602 GLY A C 1
ATOM 4272 O O . GLY A 1 602 ? 4.708 47.066 52.998 1.00 30.16 602 GLY A O 1
ATOM 4273 N N . PRO A 1 603 ? 3.802 45.708 54.561 1.00 55.38 603 PRO A N 1
ATOM 4274 C CA . PRO A 1 603 ? 3.735 44.586 55.530 1.00 55.38 603 PRO A CA 1
ATOM 4275 C C . PRO A 1 603 ? 2.304 44.009 55.838 1.00 55.38 603 PRO A C 1
ATOM 4277 O O . PRO A 1 603 ? 1.313 44.453 55.272 1.00 55.38 603 PRO A O 1
ATOM 4280 N N . GLY A 1 604 ? 2.200 43.092 56.828 1.00 31.06 604 GLY A N 1
ATOM 4281 C CA . GLY A 1 604 ? 0.949 42.575 57.462 1.00 31.06 604 GLY A CA 1
ATOM 4282 C C . GLY A 1 604 ? 0.287 41.409 56.702 1.00 31.06 604 GLY A C 1
ATOM 4283 O O . GLY A 1 604 ? 0.308 41.411 55.482 1.00 31.06 604 GLY A O 1
ATOM 4284 N N . GLY A 1 605 ? -0.305 40.346 57.264 1.00 32.22 605 GLY A N 1
ATOM 4285 C CA . GLY A 1 605 ? -0.810 39.917 58.589 1.00 32.22 605 GLY A CA 1
ATOM 4286 C C . GLY A 1 605 ? -1.910 38.852 58.288 1.00 32.22 605 GLY A C 1
ATOM 4287 O O . GLY A 1 605 ? -2.441 38.869 57.186 1.00 32.22 605 GLY A O 1
ATOM 4288 N N . THR A 1 606 ? -2.329 37.876 59.111 1.00 32.84 606 THR A N 1
ATOM 4289 C CA . THR A 1 606 ? -2.074 37.546 60.529 1.00 32.84 606 THR A CA 1
ATOM 4290 C C . THR A 1 606 ? -2.462 36.061 60.811 1.00 32.84 606 THR A C 1
ATOM 4292 O O . THR A 1 606 ? -3.215 35.480 60.040 1.00 32.84 606 THR A O 1
ATOM 4295 N N . GLN A 1 607 ? -2.055 35.508 61.969 1.00 32.56 607 GLN A N 1
ATOM 4296 C CA . GLN A 1 607 ? -2.539 34.262 62.637 1.00 32.56 607 GLN A CA 1
ATOM 4297 C C . GLN A 1 607 ? -1.949 32.868 62.249 1.00 32.56 607 GLN A C 1
ATOM 4299 O O . GLN A 1 607 ? -1.288 32.678 61.236 1.00 32.56 607 GLN A O 1
ATOM 4304 N N . ARG A 1 608 ? -2.106 31.927 63.202 1.00 35.75 608 ARG A N 1
ATOM 4305 C CA . ARG A 1 608 ? -1.585 30.535 63.392 1.00 35.75 608 ARG A CA 1
ATOM 4306 C C . ARG A 1 608 ? -2.790 29.637 63.833 1.00 35.75 608 ARG A C 1
ATOM 4308 O O . ARG A 1 608 ? -3.875 30.214 63.863 1.00 35.75 608 ARG A O 1
ATOM 4315 N N . PRO A 1 609 ? -2.705 28.355 64.311 1.00 52.62 609 PRO A N 1
ATOM 4316 C CA . PRO A 1 609 ? -1.610 27.363 64.511 1.00 52.62 609 PRO A CA 1
ATOM 4317 C C . PRO A 1 609 ? -1.951 25.982 63.849 1.00 52.62 609 PRO A C 1
ATOM 4319 O O . PRO A 1 609 ? -2.773 25.980 62.946 1.00 52.62 609 PRO A O 1
ATOM 4322 N N . ARG A 1 610 ? -1.429 24.767 64.147 1.00 33.41 610 ARG A N 1
ATOM 4323 C CA . ARG A 1 610 ? -0.377 24.157 65.023 1.00 33.41 610 ARG A CA 1
ATOM 4324 C C . ARG A 1 610 ? 0.568 23.323 64.113 1.00 33.41 610 ARG A C 1
ATOM 4326 O O . ARG A 1 610 ? 0.161 22.966 63.019 1.00 33.41 610 ARG A O 1
ATOM 4333 N N . LEU A 1 611 ? 1.863 23.100 64.373 1.00 36.72 611 LEU A N 1
ATOM 4334 C CA . LEU A 1 611 ? 2.559 22.368 65.457 1.00 36.72 611 LEU A CA 1
ATOM 4335 C C . LEU A 1 611 ? 2.284 20.842 65.519 1.00 36.72 611 LEU A C 1
ATOM 4337 O O . LEU A 1 611 ? 1.302 20.410 66.113 1.00 36.72 611 LEU A O 1
ATOM 4341 N N . GLY A 1 612 ? 3.223 20.048 64.987 1.00 32.25 612 GLY A N 1
ATOM 4342 C CA . GLY A 1 612 ? 3.358 18.593 65.159 1.00 32.25 612 GLY A CA 1
ATOM 4343 C C . GLY A 1 612 ? 4.811 18.184 64.872 1.00 32.25 612 GLY A C 1
ATOM 4344 O O . GLY A 1 612 ? 5.379 18.647 63.887 1.00 32.25 612 GLY A O 1
ATOM 4345 N N . SER A 1 613 ? 5.462 17.426 65.761 1.00 37.97 613 SER A N 1
ATOM 4346 C CA . SER A 1 613 ? 6.931 17.301 65.783 1.00 37.97 613 SER A CA 1
ATOM 4347 C C . SER A 1 613 ? 7.442 15.888 66.080 1.00 37.97 613 SER A C 1
ATOM 4349 O O . SER A 1 613 ? 6.851 15.164 66.881 1.00 37.97 613 SER A O 1
ATOM 4351 N N . ARG A 1 614 ? 8.604 15.536 65.502 1.00 36.25 614 ARG A N 1
ATOM 4352 C CA . ARG A 1 614 ? 9.606 14.602 66.063 1.00 36.25 614 ARG A CA 1
ATOM 4353 C C . ARG A 1 614 ? 10.966 14.753 65.357 1.00 36.25 614 ARG A C 1
ATOM 4355 O O . ARG A 1 614 ? 11.111 15.619 64.500 1.00 36.25 614 ARG A O 1
ATOM 4362 N N . ARG A 1 615 ? 11.992 14.052 65.857 1.00 36.25 615 ARG A N 1
ATOM 4363 C CA . ARG A 1 615 ? 13.418 14.417 65.724 1.00 36.25 615 ARG A CA 1
ATOM 4364 C C . ARG A 1 615 ? 14.230 13.476 64.825 1.00 36.25 615 ARG A C 1
ATOM 4366 O O . ARG A 1 615 ? 13.924 12.295 64.734 1.00 36.25 615 ARG A O 1
ATOM 4373 N N . ILE A 1 616 ? 15.327 14.020 64.297 1.00 38.22 616 ILE A N 1
ATOM 4374 C CA . ILE A 1 616 ? 16.487 13.313 63.726 1.00 38.22 616 ILE A CA 1
ATOM 4375 C C . ILE A 1 616 ? 17.414 12.851 64.878 1.00 38.22 616 ILE A C 1
ATOM 4377 O O . ILE A 1 616 ? 17.486 13.535 65.905 1.00 38.22 616 ILE A O 1
ATOM 4381 N N . PRO A 1 617 ? 18.107 11.709 64.736 1.00 48.72 617 PRO A N 1
ATOM 4382 C CA . PRO A 1 617 ? 19.577 11.698 64.819 1.00 48.72 617 PRO A CA 1
ATOM 4383 C C . PRO A 1 617 ? 20.218 11.117 63.538 1.00 48.72 617 PRO A C 1
ATOM 4385 O O . PRO A 1 617 ? 19.525 10.517 62.720 1.00 48.72 617 PRO A O 1
ATOM 4388 N N . ALA A 1 618 ? 21.518 11.350 63.335 1.00 41.19 618 ALA A N 1
ATOM 4389 C CA . ALA A 1 618 ? 22.206 11.158 62.050 1.00 41.19 618 ALA A CA 1
ATOM 4390 C C . ALA A 1 618 ? 23.306 10.071 62.065 1.00 41.19 618 ALA A C 1
ATOM 4392 O O . ALA A 1 618 ? 23.712 9.612 63.128 1.00 41.19 618 ALA A O 1
ATOM 4393 N N . ASP A 1 619 ? 23.787 9.751 60.856 1.00 39.78 619 ASP A N 1
ATOM 4394 C CA . ASP A 1 619 ? 25.052 9.090 60.480 1.00 39.78 619 ASP A CA 1
ATOM 4395 C C . ASP A 1 619 ? 25.396 7.685 61.014 1.00 39.78 619 ASP A C 1
ATOM 4397 O O . ASP A 1 619 ? 25.790 7.533 62.162 1.00 39.78 619 ASP A O 1
ATOM 4401 N N . VAL A 1 620 ? 25.465 6.702 60.095 1.00 34.66 620 VAL A N 1
ATOM 4402 C CA . VAL A 1 620 ? 26.665 5.870 59.805 1.00 34.66 620 VAL A CA 1
ATOM 4403 C C . VAL A 1 620 ? 26.653 5.482 58.300 1.00 34.66 620 VAL A C 1
ATOM 4405 O O . VAL A 1 620 ? 25.617 5.516 57.642 1.00 34.66 620 VAL A O 1
ATOM 4408 N N . ARG A 1 621 ? 27.838 5.187 57.741 1.00 35.28 621 ARG A N 1
ATOM 4409 C CA . ARG A 1 621 ? 28.167 4.960 56.313 1.00 35.28 621 ARG A CA 1
ATOM 4410 C C . ARG A 1 621 ? 27.494 3.724 55.663 1.00 35.28 621 ARG A C 1
ATOM 4412 O O . ARG A 1 621 ? 27.227 2.755 56.370 1.00 35.28 621 ARG A O 1
ATOM 4419 N N . PRO A 1 622 ? 27.335 3.693 54.320 1.00 44.16 622 PRO A N 1
ATOM 4420 C CA . PRO A 1 622 ? 26.865 2.512 53.584 1.00 44.16 622 PRO A CA 1
ATOM 4421 C C . PRO A 1 622 ? 27.925 1.398 53.480 1.00 44.16 622 PRO A C 1
ATOM 4423 O O . PRO A 1 622 ? 29.120 1.674 53.352 1.00 44.16 622 PRO A O 1
ATOM 4426 N N . GLY A 1 623 ? 27.469 0.140 53.486 1.00 34.38 623 GLY A N 1
ATOM 4427 C CA . GLY A 1 623 ? 28.272 -1.061 53.211 1.00 34.38 623 GLY A CA 1
ATOM 4428 C C . GLY A 1 623 ? 28.129 -1.560 51.763 1.00 34.38 623 GLY A C 1
ATOM 4429 O O . GLY A 1 623 ? 27.167 -1.218 51.080 1.00 34.38 623 GLY A O 1
ATOM 4430 N N . GLY A 1 624 ? 29.102 -2.351 51.295 1.00 37.12 624 GLY A N 1
ATOM 4431 C CA . GLY A 1 624 ? 29.149 -2.904 49.931 1.00 37.12 624 GLY A CA 1
ATOM 4432 C C . GLY A 1 624 ? 28.569 -4.326 49.782 1.00 37.12 624 GLY A C 1
ATOM 4433 O O . GLY A 1 624 ? 28.108 -4.906 50.765 1.00 37.12 624 GLY A O 1
ATOM 4434 N N . PRO A 1 625 ? 28.597 -4.895 48.559 1.00 50.16 625 PRO A N 1
ATOM 4435 C CA . PRO A 1 625 ? 28.034 -6.214 48.247 1.00 50.16 625 PRO A CA 1
ATOM 4436 C C . PRO A 1 625 ? 28.933 -7.404 48.671 1.00 50.16 625 PRO A C 1
ATOM 4438 O O . PRO A 1 625 ? 30.143 -7.228 48.835 1.00 50.16 625 PRO A O 1
ATOM 4441 N N . PRO A 1 626 ? 28.363 -8.621 48.822 1.00 50.53 626 PRO A N 1
ATOM 4442 C CA . PRO A 1 626 ? 29.091 -9.846 49.182 1.00 50.53 626 PRO A CA 1
ATOM 4443 C C . PRO A 1 626 ? 29.876 -10.490 48.003 1.00 50.53 626 PRO A C 1
ATOM 4445 O O . PRO A 1 626 ? 29.693 -10.066 46.861 1.00 50.53 626 PRO A O 1
ATOM 4448 N N . PRO A 1 627 ? 30.771 -11.482 48.248 1.00 55.28 627 PRO A N 1
ATOM 4449 C CA . PRO A 1 627 ? 31.906 -11.755 47.351 1.00 55.28 627 PRO A CA 1
ATOM 4450 C C . PRO A 1 627 ? 32.066 -13.195 46.793 1.00 55.28 627 PRO A C 1
ATOM 4452 O O . PRO A 1 627 ? 31.633 -14.170 47.400 1.00 55.28 627 PRO A O 1
ATOM 4455 N N . GLY A 1 628 ? 32.868 -13.302 45.720 1.00 34.78 628 GLY A N 1
ATOM 4456 C CA . GLY A 1 628 ? 33.564 -14.518 45.244 1.00 34.78 628 GLY A CA 1
ATOM 4457 C C . GLY A 1 628 ? 32.960 -15.201 44.002 1.00 34.78 628 GLY A C 1
ATOM 4458 O O . GLY A 1 628 ? 31.769 -15.065 43.767 1.00 34.78 628 GLY A O 1
ATOM 4459 N N . GLU A 1 629 ? 33.688 -15.936 43.142 1.00 33.62 629 GLU A N 1
ATOM 4460 C CA . GLU A 1 629 ? 35.115 -16.356 43.064 1.00 33.62 629 GLU A CA 1
ATOM 4461 C C . GLU A 1 629 ? 35.368 -17.045 41.680 1.00 33.62 629 GLU A C 1
ATOM 4463 O O . GLU A 1 629 ? 34.398 -17.419 41.031 1.00 33.62 629 GLU A O 1
ATOM 4468 N N . ARG A 1 630 ? 36.572 -17.267 41.105 1.00 32.19 630 ARG A N 1
ATOM 4469 C CA . ARG A 1 630 ? 37.979 -16.951 41.458 1.00 32.19 630 ARG A CA 1
ATOM 4470 C C . ARG A 1 630 ? 38.841 -16.680 40.190 1.00 32.19 630 ARG A C 1
ATOM 4472 O O . ARG A 1 630 ? 38.802 -17.431 39.227 1.00 32.19 630 ARG A O 1
ATOM 4479 N N . ILE A 1 631 ? 39.671 -15.633 40.253 1.00 33.66 631 ILE A N 1
ATOM 4480 C CA . ILE A 1 631 ? 40.929 -15.305 39.521 1.00 33.66 631 ILE A CA 1
ATOM 4481 C C . ILE A 1 631 ? 41.441 -16.244 38.386 1.00 33.66 631 ILE A C 1
ATOM 4483 O O . ILE A 1 631 ? 41.901 -17.349 38.668 1.00 33.66 631 ILE A O 1
ATOM 4487 N N . ARG A 1 632 ? 41.705 -15.672 37.190 1.00 34.62 632 ARG A N 1
ATOM 4488 C CA . ARG A 1 632 ? 43.070 -15.611 36.587 1.00 34.62 632 ARG A CA 1
ATOM 4489 C C . ARG A 1 632 ? 43.241 -14.449 35.593 1.00 34.62 632 ARG A C 1
ATOM 4491 O O . ARG A 1 632 ? 42.365 -14.172 34.786 1.00 34.62 632 ARG A O 1
ATOM 4498 N N . ARG A 1 633 ? 44.383 -13.751 35.679 1.00 35.50 633 ARG A N 1
ATOM 4499 C CA . ARG A 1 633 ? 44.794 -12.640 34.794 1.00 35.50 633 ARG A CA 1
ATOM 4500 C C . ARG A 1 633 ? 45.903 -13.097 33.846 1.00 35.50 633 ARG A C 1
ATOM 4502 O O . ARG A 1 633 ? 46.797 -13.796 34.308 1.00 35.50 633 ARG A O 1
ATOM 4509 N N . LEU A 1 634 ? 45.951 -12.532 32.639 1.00 32.34 634 LEU A N 1
ATOM 4510 C CA . LEU A 1 634 ? 47.190 -12.050 32.004 1.00 32.34 634 LEU A CA 1
ATOM 4511 C C . LEU A 1 634 ? 46.877 -10.816 31.135 1.00 32.34 634 LEU A C 1
ATOM 4513 O O . LEU A 1 634 ? 45.726 -10.572 30.776 1.00 32.34 634 LEU A O 1
ATOM 4517 N N . SER A 1 635 ? 47.882 -9.977 30.872 1.00 33.50 635 SER A N 1
ATOM 4518 C CA . SER A 1 635 ? 47.780 -8.703 30.129 1.00 33.50 635 SER A CA 1
ATOM 4519 C C . SER A 1 635 ? 49.194 -8.255 29.687 1.00 33.50 635 SER A C 1
ATOM 4521 O O . SER A 1 635 ? 50.168 -8.815 30.187 1.00 33.50 635 SER A O 1
ATOM 4523 N N . PRO A 1 636 ? 49.362 -7.193 28.876 1.00 52.00 636 PRO A N 1
ATOM 4524 C CA . PRO A 1 636 ? 48.937 -7.083 27.475 1.00 52.00 636 PRO A CA 1
ATOM 4525 C C . PRO A 1 636 ? 50.117 -6.690 26.543 1.00 52.00 636 PRO A C 1
ATOM 4527 O O . PRO A 1 636 ? 51.119 -6.150 27.015 1.00 52.00 636 PRO A O 1
ATOM 4530 N N . GLY A 1 637 ? 50.013 -6.843 25.210 1.00 30.00 637 GLY A N 1
ATOM 4531 C CA . GLY A 1 637 ? 51.097 -6.339 24.346 1.00 30.00 637 GLY A CA 1
ATOM 4532 C C . GLY A 1 637 ? 50.985 -6.414 22.813 1.00 30.00 637 GLY A C 1
ATOM 4533 O O . GLY A 1 637 ? 51.238 -7.455 22.231 1.00 30.00 637 GLY A O 1
ATOM 4534 N N . ARG A 1 638 ? 50.863 -5.222 22.203 1.00 31.95 638 ARG A N 1
ATOM 4535 C CA . ARG A 1 638 ? 51.540 -4.751 20.963 1.00 31.95 638 ARG A CA 1
ATOM 4536 C C . ARG A 1 638 ? 51.139 -5.280 19.559 1.00 31.95 638 ARG A C 1
ATOM 4538 O O . ARG A 1 638 ? 51.622 -6.309 19.123 1.00 31.95 638 ARG A O 1
ATOM 4545 N N . ARG A 1 639 ? 50.567 -4.329 18.794 1.00 32.56 639 ARG A N 1
ATOM 4546 C CA . ARG A 1 639 ? 50.917 -3.889 17.411 1.00 32.56 639 ARG A CA 1
ATOM 4547 C C . ARG A 1 639 ? 50.679 -4.823 16.205 1.00 32.56 639 ARG A C 1
ATOM 4549 O O . ARG A 1 639 ? 51.129 -5.956 16.166 1.00 32.56 639 ARG A O 1
ATOM 4556 N N . CYS A 1 640 ? 50.109 -4.223 15.154 1.00 35.66 640 CYS A N 1
ATOM 4557 C CA . CYS A 1 640 ? 50.091 -4.714 13.768 1.00 35.66 640 CYS A CA 1
ATOM 4558 C C . CYS A 1 640 ? 51.507 -4.740 13.146 1.00 35.66 640 CYS A C 1
ATOM 4560 O O . CYS A 1 640 ? 52.416 -4.074 13.660 1.00 35.66 640 CYS A O 1
ATOM 4562 N N . PRO A 1 641 ? 51.684 -5.427 12.002 1.00 55.28 641 PRO A N 1
ATOM 4563 C CA . PRO A 1 641 ? 51.667 -4.686 10.729 1.00 55.28 641 PRO A CA 1
ATOM 4564 C C . PRO A 1 641 ? 50.753 -5.323 9.653 1.00 55.28 641 PRO A C 1
ATOM 4566 O O . PRO A 1 641 ? 49.837 -6.069 9.983 1.00 55.28 641 PRO A O 1
ATOM 4569 N N . SER A 1 642 ? 50.948 -4.938 8.389 1.00 47.72 642 SER A N 1
ATOM 4570 C CA . SER A 1 642 ? 50.038 -5.095 7.241 1.00 47.72 642 SER A CA 1
ATOM 4571 C C . SER A 1 642 ? 50.632 -5.894 6.071 1.00 47.72 642 SER A C 1
ATOM 4573 O O . SER A 1 642 ? 51.843 -5.808 5.868 1.00 47.72 642 SER A O 1
ATOM 4575 N N . ALA A 1 643 ? 49.754 -6.447 5.217 1.00 31.61 643 ALA A N 1
ATOM 4576 C CA . ALA A 1 643 ? 50.042 -6.969 3.864 1.00 31.61 643 ALA A CA 1
ATOM 4577 C C . ALA A 1 643 ? 50.924 -8.254 3.835 1.00 31.61 643 ALA A C 1
ATOM 4579 O O . ALA A 1 643 ? 51.469 -8.617 4.884 1.00 31.61 643 ALA A O 1
ATOM 4580 N N . PRO A 1 644 ? 51.054 -8.994 2.708 1.00 51.28 644 PRO A N 1
ATOM 4581 C CA . PRO A 1 644 ? 50.830 -8.600 1.302 1.00 51.28 644 PRO A CA 1
ATOM 4582 C C . PRO A 1 644 ? 49.384 -8.280 0.904 1.00 51.28 644 PRO A C 1
ATOM 4584 O O . PRO A 1 644 ? 48.466 -8.881 1.499 1.00 51.28 644 PRO A O 1
#

pLDDT: mean 72.46, std 27.18, range [27.58, 98.81]

Secondary structure (DSSP, 8-state):
-------------------------------------PPP-S--BTTBS-HHHHHHHHHHHHHHS-HHHHHTT-TTBTTGGG----PPPEE-HHHHHHHHHHHHHHHTTT--S-SS-SSPBPTTHHHHBTTSSB-S-HHHHBTTSSS--SSSPPPHHHHHHHTT--EEEEEEEES-S-HHHHHHHHHT--B---SSS--TTSHHHHHHTSS--EEEEEEETTEEEEEEES-----EEEEEEEESSSSSEEEEEEEEESSS-BS--EEEETTEEEEPEEEEE-SSEEEEEEEEEPPSS--EEEEEEEEBTTS-EEEESSSSEEEESS-SEESS-PPPTTPPP--TT-SSSB-SSSSBS--PPTTEEE-TTS-EEE----TT-SSEE-SSSSEEE-PPTTEEE-SSS-EEETT--S------------------------------------------------------------HHHHHHHHHHTT-S-EEE-TTSPEEE----S-------------------------------------------------------------------------------------------------------------------PPP---------------------